Protein AF-A0A938M634-F1 (afdb_monomer_lite)

Structure (mmCIF, N/CA/C/O backbone):
data_AF-A0A938M634-F1
#
_entry.id   AF-A0A938M634-F1
#
loop_
_atom_site.group_PDB
_atom_site.id
_atom_site.type_symbol
_atom_site.label_atom_id
_atom_site.label_alt_id
_atom_site.label_comp_id
_atom_site.label_asym_id
_atom_site.label_entity_id
_atom_site.label_seq_id
_atom_site.pdbx_PDB_ins_code
_atom_site.Cartn_x
_atom_site.Cartn_y
_atom_site.Cartn_z
_atom_site.occupancy
_atom_site.B_iso_or_equiv
_atom_site.auth_seq_id
_atom_site.auth_comp_id
_atom_site.auth_asym_id
_atom_site.auth_atom_id
_atom_site.pdbx_PDB_model_num
ATOM 1 N N . SER A 1 1 ? -22.306 20.973 35.153 1.00 70.75 1 SER A N 1
ATOM 2 C CA . SER A 1 1 ? -21.043 20.228 35.354 1.00 70.75 1 SER A CA 1
ATOM 3 C C . SER A 1 1 ? -20.315 20.107 34.016 1.00 70.75 1 SER A C 1
ATOM 5 O O . SER A 1 1 ? -20.906 20.463 33.001 1.00 70.75 1 SER A O 1
ATOM 7 N N . ALA A 1 2 ? -19.037 19.706 33.994 1.00 70.62 2 ALA A N 1
ATOM 8 C CA . ALA A 1 2 ? -18.247 19.660 32.753 1.00 70.62 2 ALA A CA 1
ATOM 9 C C . ALA A 1 2 ? -18.816 18.657 31.729 1.00 70.62 2 ALA A C 1
ATOM 11 O O . ALA A 1 2 ? -18.879 18.974 30.548 1.00 70.62 2 ALA A O 1
ATOM 12 N N . ASP A 1 3 ? -19.323 17.511 32.192 1.00 74.38 3 ASP A N 1
ATOM 13 C CA . ASP A 1 3 ? -20.044 16.519 31.383 1.00 74.38 3 ASP A CA 1
ATOM 14 C C . ASP A 1 3 ? -21.352 17.076 30.797 1.00 74.38 3 ASP A C 1
ATOM 16 O O . ASP A 1 3 ? -21.633 16.868 29.623 1.00 74.38 3 ASP A O 1
ATOM 20 N N . GLY A 1 4 ? -22.117 17.852 31.573 1.00 77.00 4 GLY A N 1
ATOM 21 C CA . GLY A 1 4 ? -23.347 18.487 31.083 1.00 77.00 4 GLY A CA 1
ATOM 22 C C . GLY A 1 4 ? -23.096 19.546 30.002 1.00 77.00 4 GLY A C 1
ATOM 23 O O . GLY A 1 4 ? -23.838 19.615 29.026 1.00 77.00 4 GLY A O 1
ATOM 24 N N . LEU A 1 5 ? -22.026 20.339 30.146 1.00 79.81 5 LEU A N 1
ATOM 25 C CA . LEU A 1 5 ? -21.617 21.315 29.128 1.00 79.81 5 LEU A CA 1
ATOM 26 C C . LEU A 1 5 ? -21.073 20.621 27.872 1.00 79.81 5 LEU A C 1
ATOM 28 O O . LEU A 1 5 ? -21.345 21.054 26.755 1.00 79.81 5 LEU A O 1
ATOM 32 N N . LEU A 1 6 ? -20.328 19.527 28.044 1.00 82.31 6 LEU A N 1
ATOM 33 C CA . LEU A 1 6 ? -19.852 18.723 26.925 1.00 82.31 6 LEU A CA 1
ATOM 34 C C . LEU A 1 6 ? -21.027 18.119 26.145 1.00 82.31 6 LEU A C 1
ATOM 36 O O . LEU A 1 6 ? -21.084 18.275 24.930 1.00 82.31 6 LEU A O 1
ATOM 40 N N . ALA A 1 7 ? -22.004 17.519 26.831 1.00 80.75 7 ALA A N 1
ATOM 41 C CA . ALA A 1 7 ? -23.205 16.977 26.198 1.00 80.75 7 ALA A CA 1
ATOM 42 C C . ALA A 1 7 ? -23.982 18.051 25.415 1.00 80.75 7 ALA A C 1
ATOM 44 O O . ALA A 1 7 ? -24.380 17.813 24.277 1.00 80.75 7 ALA A O 1
ATOM 45 N N . SER A 1 8 ? -24.137 19.260 25.971 1.00 79.25 8 SER A N 1
ATOM 46 C CA . SER A 1 8 ? -24.826 20.350 25.266 1.00 79.25 8 SER A CA 1
ATOM 47 C C . SER A 1 8 ? -24.079 20.813 24.015 1.00 79.25 8 SER A C 1
ATOM 49 O O . SER A 1 8 ? -24.699 21.119 23.003 1.00 79.25 8 SER A O 1
ATOM 51 N N . VAL A 1 9 ? -22.747 20.852 24.076 1.00 80.50 9 VAL A N 1
ATOM 52 C CA . VAL A 1 9 ? -21.887 21.259 22.957 1.00 80.50 9 VAL A CA 1
ATOM 53 C C . VAL A 1 9 ? -21.821 20.177 21.865 1.00 80.50 9 VAL A C 1
ATOM 55 O O . VAL A 1 9 ? -21.663 20.494 20.688 1.00 80.50 9 VAL A O 1
ATOM 58 N N . LEU A 1 10 ? -21.966 18.900 22.230 1.00 77.75 10 LEU A N 1
ATOM 59 C CA . LEU A 1 10 ? -21.974 17.772 21.293 1.00 77.75 10 LEU A CA 1
ATOM 60 C C . LEU A 1 10 ? -23.259 17.686 20.458 1.00 77.75 10 LEU A C 1
ATOM 62 O O . LEU A 1 10 ? -23.198 17.293 19.289 1.00 77.75 10 LEU A O 1
ATOM 66 N N . LEU A 1 11 ? -24.396 18.088 21.031 1.00 74.75 11 LEU A N 1
ATOM 67 C CA . LEU A 1 11 ? -25.704 18.098 20.365 1.00 74.75 11 LEU A CA 1
ATOM 68 C C . LEU A 1 11 ? -25.887 19.264 19.375 1.00 74.75 11 LEU A C 1
ATOM 70 O O . LEU A 1 11 ? -26.883 19.295 18.655 1.00 74.75 11 LEU A O 1
ATOM 74 N N . ASP A 1 12 ? -24.935 20.200 19.298 1.00 74.38 12 ASP A N 1
ATOM 75 C CA . ASP A 1 12 ? -24.933 21.245 18.271 1.00 74.38 12 ASP A CA 1
ATOM 76 C C . ASP A 1 12 ? -24.699 20.621 16.883 1.00 74.38 12 ASP A C 1
ATOM 78 O O . ASP A 1 12 ? -23.654 20.014 16.617 1.00 74.38 12 ASP A O 1
ATOM 82 N N . ALA A 1 13 ? -25.695 20.739 16.003 1.00 61.34 13 ALA A N 1
ATOM 83 C CA . ALA A 1 13 ? -25.687 20.149 14.667 1.00 61.34 13 ALA A CA 1
ATOM 84 C C . ALA A 1 13 ? -24.784 20.907 13.674 1.00 61.34 13 ALA A C 1
ATOM 86 O O . ALA A 1 13 ? -24.351 20.312 12.691 1.00 61.34 13 ALA A O 1
ATOM 87 N N . ALA A 1 14 ? -24.461 22.182 13.930 1.00 65.56 14 ALA A N 1
ATOM 88 C CA . ALA A 1 14 ? -23.622 23.008 13.055 1.00 65.56 14 ALA A CA 1
ATOM 89 C C . ALA A 1 14 ? -22.561 23.794 13.856 1.00 65.56 14 ALA A C 1
ATOM 91 O O . ALA A 1 14 ? -22.557 25.029 13.865 1.00 65.56 14 ALA A O 1
ATOM 92 N N . PRO A 1 15 ? -21.630 23.094 14.527 1.00 74.00 15 PRO A N 1
ATOM 93 C CA . PRO A 1 15 ? -20.693 23.716 15.447 1.00 74.00 15 PRO A CA 1
ATOM 94 C C . PRO A 1 15 ? -19.664 24.566 14.689 1.00 74.00 15 PRO A C 1
ATOM 96 O O . PRO A 1 15 ? -18.883 24.060 13.873 1.00 74.00 15 PRO A O 1
ATOM 99 N N . GLY A 1 16 ? -19.625 25.863 15.003 1.00 78.44 16 GLY A N 1
ATOM 100 C CA . GLY A 1 16 ? -18.568 26.770 14.547 1.00 78.44 16 GLY A CA 1
ATOM 101 C C . GLY A 1 16 ? -17.194 26.403 15.128 1.00 78.44 16 GLY A C 1
ATOM 102 O O . GLY A 1 16 ? -17.096 25.657 16.103 1.00 78.44 16 GLY A O 1
ATOM 103 N N . SER A 1 17 ? -16.112 26.963 14.574 1.00 77.56 17 SER A N 1
ATOM 104 C CA . SER A 1 17 ? -14.723 26.620 14.950 1.00 77.56 17 SER A CA 1
ATOM 105 C C . SER A 1 17 ? -14.432 26.724 16.454 1.00 77.56 17 SER A C 1
ATOM 107 O O . SER A 1 17 ? -13.736 25.882 17.016 1.00 77.56 17 SER A O 1
ATOM 109 N N . ARG A 1 18 ? -15.021 27.715 17.136 1.00 80.00 18 ARG A N 1
ATOM 110 C CA . ARG A 1 18 ? -14.890 27.893 18.592 1.00 80.00 18 ARG A CA 1
ATOM 111 C C . ARG A 1 18 ? -15.550 26.771 19.390 1.00 80.00 18 ARG A C 1
ATOM 113 O O . ARG A 1 18 ? -15.003 26.365 20.405 1.00 80.00 18 ARG A O 1
ATOM 120 N N . THR A 1 19 ? -16.698 26.275 18.936 1.00 82.06 19 THR A N 1
ATOM 121 C CA . THR A 1 19 ? -17.425 25.171 19.574 1.00 82.06 19 THR A CA 1
ATOM 122 C C . THR A 1 19 ? -16.637 23.868 19.441 1.00 82.06 19 THR A C 1
ATOM 124 O O . THR A 1 19 ? -16.491 23.141 20.421 1.00 82.06 19 THR A O 1
ATOM 127 N N . ARG A 1 20 ? -16.040 23.621 18.265 1.00 83.94 20 ARG A N 1
ATOM 128 C CA . ARG A 1 20 ? -15.178 22.450 18.023 1.00 83.94 20 ARG A CA 1
ATOM 129 C C . ARG A 1 20 ? -13.940 22.440 18.917 1.00 83.94 20 ARG A C 1
ATOM 131 O O . ARG A 1 20 ? -13.613 21.419 19.512 1.00 83.94 20 ARG A O 1
ATOM 138 N N . ALA A 1 21 ? -13.310 23.602 19.097 1.00 86.44 21 ALA A N 1
ATOM 139 C CA . ALA A 1 21 ? -12.130 23.754 19.949 1.00 86.44 21 ALA A CA 1
ATOM 140 C C . ALA A 1 21 ? -12.376 23.420 21.438 1.00 86.44 21 ALA A C 1
ATOM 142 O O . ALA A 1 21 ? -11.417 23.270 22.195 1.00 86.44 21 ALA A O 1
ATOM 143 N N . LEU A 1 22 ? -13.636 23.297 21.879 1.00 89.06 22 LEU A N 1
ATOM 144 C CA . LEU A 1 22 ? -13.987 22.966 23.264 1.00 89.06 22 LEU A CA 1
ATOM 145 C C . LEU A 1 22 ? -14.132 21.461 23.529 1.00 89.06 22 LEU A C 1
ATOM 147 O O . LEU A 1 22 ? -14.065 21.060 24.690 1.00 89.06 22 LEU A O 1
ATOM 151 N N . TRP A 1 23 ? -14.305 20.625 22.502 1.00 91.69 23 TRP A N 1
ATOM 152 C CA . TRP A 1 23 ? -14.578 19.190 22.663 1.00 91.69 23 TRP A CA 1
ATOM 153 C C . TRP A 1 23 ? -13.497 18.459 23.458 1.00 91.69 23 TRP A C 1
ATOM 155 O O . TRP A 1 23 ? -13.783 17.853 24.495 1.00 91.69 23 TRP A O 1
ATOM 165 N N . ARG A 1 24 ? -12.246 18.567 23.006 1.00 93.50 24 ARG A N 1
ATOM 166 C CA . ARG A 1 24 ? -11.097 17.895 23.617 1.00 93.50 24 ARG A CA 1
ATOM 167 C C . ARG A 1 24 ? -10.769 18.431 25.021 1.00 93.50 24 ARG A C 1
ATOM 169 O O . ARG A 1 24 ? -10.690 17.617 25.945 1.00 93.50 24 ARG A O 1
ATOM 176 N N . PRO A 1 25 ? -10.677 19.758 25.265 1.00 92.19 25 PRO A N 1
ATOM 177 C CA . PRO A 1 25 ? -10.428 20.280 26.611 1.00 92.19 25 PRO A CA 1
ATOM 178 C C . PRO A 1 25 ? -11.503 19.895 27.634 1.00 92.19 25 PRO A C 1
ATOM 180 O O . PRO A 1 25 ? -11.175 19.530 28.764 1.00 92.19 25 PRO A O 1
ATOM 183 N N . LEU A 1 26 ? -12.788 19.947 27.260 1.00 91.88 26 LEU A N 1
ATOM 184 C CA . LEU A 1 26 ? -13.879 19.590 28.170 1.00 91.88 26 LEU A CA 1
ATOM 185 C C . LEU A 1 26 ? -13.856 18.099 28.522 1.00 91.88 26 LEU A C 1
ATOM 187 O O . LEU A 1 26 ? -13.990 17.755 29.698 1.00 91.88 26 LEU A O 1
ATOM 191 N N . ALA A 1 27 ? -13.625 17.225 27.541 1.00 92.44 27 ALA A N 1
ATOM 192 C CA . ALA A 1 27 ? -13.490 15.792 27.787 1.00 92.44 27 ALA A CA 1
ATOM 193 C C . ALA A 1 27 ? -12.273 15.465 28.675 1.00 92.44 27 ALA A C 1
ATOM 195 O O . ALA A 1 27 ? -12.385 14.662 29.602 1.00 92.44 27 ALA A O 1
ATOM 196 N N . SER A 1 28 ? -11.147 16.162 28.482 1.00 93.81 28 SER A N 1
ATOM 197 C CA . SER A 1 28 ? -9.951 16.037 29.332 1.00 93.81 28 SER A CA 1
ATOM 198 C C . SER A 1 28 ? -10.199 16.443 30.783 1.00 93.81 28 SER A C 1
ATOM 200 O O . SER A 1 28 ? -9.749 15.772 31.720 1.00 93.81 28 SER A O 1
ATOM 202 N N . ILE A 1 29 ? -10.995 17.492 31.008 1.00 91.69 29 ILE A N 1
ATOM 203 C CA . ILE A 1 29 ? -11.425 17.867 32.360 1.00 91.69 29 ILE A CA 1
ATOM 204 C C . ILE A 1 29 ? -12.261 16.748 32.986 1.00 91.69 29 ILE A C 1
ATOM 206 O O . ILE A 1 29 ? -12.004 16.400 34.139 1.00 91.69 29 ILE A O 1
ATOM 210 N N . VAL A 1 30 ? -13.220 16.171 32.251 1.00 90.56 30 VAL A N 1
ATOM 211 C CA . VAL A 1 30 ? -14.049 15.059 32.750 1.00 90.56 30 VAL A CA 1
ATOM 212 C C . VAL A 1 30 ? -13.177 13.865 33.147 1.00 90.56 30 VAL A C 1
ATOM 214 O O . VAL A 1 30 ? -13.280 13.406 34.285 1.00 90.56 30 VAL A O 1
ATOM 217 N N . GLY A 1 31 ? -12.264 13.425 32.275 1.00 89.44 31 GLY A N 1
ATOM 218 C CA . GLY A 1 31 ? -11.368 12.298 32.560 1.00 89.44 31 GLY A CA 1
ATOM 219 C C . GLY A 1 31 ? -10.495 12.523 33.799 1.00 89.44 31 GLY A C 1
ATOM 220 O O . GLY A 1 31 ? -10.368 11.643 34.647 1.00 89.44 31 GLY A O 1
ATOM 221 N N . SER A 1 32 ? -9.963 13.737 33.975 1.00 89.94 32 SER A N 1
ATOM 222 C CA . SER A 1 32 ? -9.064 14.051 35.099 1.00 89.94 32 SER A CA 1
ATOM 223 C C . SER A 1 32 ? -9.730 14.076 36.477 1.00 89.94 32 SER A C 1
ATOM 225 O O . SER A 1 32 ? -9.041 13.983 37.491 1.00 89.94 32 SER A O 1
ATOM 227 N N . ARG A 1 33 ? -11.063 14.190 36.535 1.00 86.44 33 ARG A N 1
ATOM 228 C CA . ARG A 1 33 ? -11.822 14.266 37.794 1.00 86.44 33 ARG A CA 1
ATOM 229 C C . ARG A 1 33 ? -12.068 12.912 38.456 1.00 86.44 33 ARG A C 1
ATOM 231 O O . ARG A 1 33 ? -12.466 12.905 39.616 1.00 86.44 33 ARG A O 1
ATOM 238 N N . ARG A 1 34 ? -11.832 11.801 37.746 1.00 78.12 34 ARG A N 1
ATOM 239 C CA . ARG A 1 34 ? -12.044 10.423 38.236 1.00 78.12 34 ARG A CA 1
ATOM 240 C C . ARG A 1 34 ? -13.478 10.128 38.720 1.00 78.12 34 ARG A C 1
ATOM 242 O O . ARG A 1 34 ? -13.678 9.278 39.579 1.00 78.12 34 ARG A O 1
ATOM 249 N N . ASP A 1 35 ? -14.480 10.834 38.194 1.00 87.50 35 ASP A N 1
ATOM 250 C CA . ASP A 1 35 ? -15.892 10.560 38.491 1.00 87.50 35 ASP A CA 1
ATOM 251 C C . ASP A 1 35 ? -16.432 9.546 37.475 1.00 87.50 35 ASP A C 1
ATOM 253 O O . ASP A 1 35 ? -16.683 9.882 36.315 1.00 87.50 35 ASP A O 1
ATOM 257 N N . GLU A 1 36 ? -16.602 8.300 37.919 1.00 84.00 36 GLU A N 1
ATOM 258 C CA . GLU A 1 36 ? -17.070 7.186 37.086 1.00 84.00 36 GLU A CA 1
ATOM 259 C C . GLU A 1 36 ? -18.420 7.466 36.408 1.00 84.00 36 GLU A C 1
ATOM 261 O O . GLU A 1 36 ? -18.628 7.106 35.249 1.00 84.00 36 GLU A O 1
ATOM 266 N N . GLY A 1 37 ? -19.331 8.161 37.094 1.00 85.75 37 GLY A N 1
ATOM 267 C CA . GLY A 1 37 ? -20.642 8.502 36.550 1.00 85.75 37 GLY A CA 1
ATOM 268 C C . GLY A 1 37 ? -20.557 9.548 35.438 1.00 85.75 37 GLY A C 1
ATOM 269 O O . GLY A 1 37 ? -21.266 9.437 34.438 1.00 85.75 37 GLY A O 1
ATOM 270 N N . GLN A 1 38 ? -19.692 10.557 35.588 1.00 88.69 38 GLN A N 1
ATOM 271 C CA . GLN A 1 38 ? -19.445 11.564 34.547 1.00 88.69 38 GLN A CA 1
ATOM 272 C C . GLN A 1 38 ? -18.768 10.943 33.325 1.00 88.69 38 GLN A C 1
ATOM 274 O O . GLN A 1 38 ? -19.215 11.178 32.203 1.00 88.69 38 GLN A O 1
ATOM 279 N N . VAL A 1 39 ? -17.738 10.117 33.535 1.00 89.38 39 VAL A N 1
ATOM 280 C CA . VAL A 1 39 ? -17.043 9.404 32.452 1.00 89.38 39 VAL A CA 1
ATOM 281 C C . VAL A 1 39 ? -18.015 8.488 31.703 1.00 89.38 39 VAL A C 1
ATOM 283 O O . VAL A 1 39 ? -18.098 8.562 30.478 1.00 89.38 39 VAL A O 1
ATOM 286 N N . GLY A 1 40 ? -18.817 7.697 32.424 1.00 89.31 40 GLY A N 1
ATOM 287 C CA . GLY A 1 40 ? -19.805 6.803 31.821 1.00 89.31 40 GLY A CA 1
ATOM 288 C C . GLY A 1 40 ? -20.875 7.534 31.008 1.00 89.31 40 GLY A C 1
ATOM 289 O O . GLY A 1 40 ? -21.192 7.109 29.900 1.00 89.31 40 GLY A O 1
ATOM 290 N N . ARG A 1 41 ? -21.391 8.673 31.494 1.00 90.38 41 ARG A N 1
ATOM 291 C CA . ARG A 1 41 ? -22.351 9.496 30.731 1.00 90.38 41 ARG A CA 1
ATOM 292 C C . ARG A 1 41 ? -21.745 10.084 29.462 1.00 90.38 41 ARG A C 1
ATOM 294 O O . ARG A 1 41 ? -22.426 10.126 28.440 1.00 90.38 41 ARG A O 1
ATOM 301 N N . VAL A 1 42 ? -20.490 10.535 29.510 1.00 91.19 42 VAL A N 1
ATOM 302 C CA . VAL A 1 42 ? -19.797 11.045 28.318 1.00 91.19 42 VAL A CA 1
ATOM 303 C C . VAL A 1 42 ? -19.618 9.929 27.294 1.00 91.19 42 VAL A C 1
ATOM 305 O O . VAL A 1 42 ? -19.991 10.118 26.142 1.00 91.19 42 VAL A O 1
ATOM 308 N N . LEU A 1 43 ? -19.136 8.754 27.708 1.00 92.19 43 LEU A N 1
ATOM 309 C CA . LEU A 1 43 ? -18.985 7.599 26.817 1.00 92.19 43 LEU A CA 1
ATOM 310 C C . LEU A 1 43 ? -20.314 7.182 26.182 1.00 92.19 43 LEU A C 1
ATOM 312 O O . LEU A 1 43 ? -20.365 6.957 24.975 1.00 92.19 43 LEU A O 1
ATOM 316 N N . GLN A 1 44 ? -21.392 7.131 26.967 1.00 91.69 44 GLN A N 1
ATOM 317 C CA . GLN A 1 44 ? -22.729 6.852 26.453 1.00 91.69 44 GLN A CA 1
ATOM 318 C C . GLN A 1 44 ? -23.173 7.903 25.430 1.00 91.69 44 GLN A C 1
ATOM 320 O O . GLN A 1 44 ? -23.564 7.547 24.323 1.00 91.69 44 GLN A O 1
ATOM 325 N N . THR A 1 45 ? -23.041 9.189 25.770 1.00 92.12 45 THR A N 1
ATOM 326 C CA . THR A 1 45 ? -23.423 10.302 24.885 1.00 92.12 45 THR A CA 1
ATOM 327 C C . THR A 1 45 ? -22.681 10.222 23.555 1.00 92.12 45 THR A C 1
ATOM 329 O O . THR A 1 45 ? -23.291 10.389 22.507 1.00 92.12 45 THR A O 1
ATOM 332 N N . LEU A 1 46 ? -21.374 9.943 23.589 1.00 92.38 46 LEU A N 1
ATOM 333 C CA . LEU A 1 46 ? -20.555 9.794 22.388 1.00 92.38 46 LEU A CA 1
ATOM 334 C C . LEU A 1 46 ? -20.969 8.577 21.555 1.00 92.38 46 LEU A C 1
ATOM 336 O O . LEU A 1 46 ? -21.012 8.674 20.330 1.00 92.38 46 LEU A O 1
ATOM 340 N N . GLY A 1 47 ? -21.266 7.447 22.200 1.00 91.12 47 GLY A N 1
ATOM 341 C CA . GLY A 1 47 ? -21.709 6.229 21.522 1.00 91.12 47 GLY A CA 1
ATOM 342 C C . GLY A 1 47 ? -23.084 6.368 20.863 1.00 91.12 47 GLY A C 1
ATOM 343 O O . GLY A 1 47 ? -23.307 5.807 19.797 1.00 91.12 47 GLY A O 1
ATOM 344 N N . GLU A 1 48 ? -23.983 7.144 21.468 1.00 91.31 48 GLU A N 1
ATOM 345 C CA . GLU A 1 48 ? -25.354 7.378 20.996 1.00 91.31 48 GLU A CA 1
ATOM 346 C C . GLU A 1 48 ? -25.479 8.586 20.048 1.00 91.31 48 GLU A C 1
ATOM 348 O O . GLU A 1 48 ? -26.591 8.940 19.647 1.00 91.31 48 GLU A O 1
ATOM 353 N N . LEU A 1 49 ? -24.362 9.228 19.674 1.00 89.50 49 LEU A N 1
ATOM 354 C CA . LEU A 1 49 ? -24.389 10.334 18.718 1.00 89.50 49 LEU A CA 1
ATOM 355 C C . LEU A 1 49 ? -25.056 9.890 17.402 1.00 89.50 49 LEU A C 1
ATOM 357 O O . LEU A 1 49 ? -24.693 8.844 16.857 1.00 89.50 49 LEU A O 1
ATOM 361 N N . PRO A 1 50 ? -26.002 10.683 16.859 1.00 82.94 50 PRO A N 1
ATOM 362 C CA . PRO A 1 50 ? -26.639 10.356 15.594 1.00 82.94 50 PRO A CA 1
ATOM 363 C C . PRO A 1 50 ? -25.598 10.239 14.474 1.00 82.94 50 PRO A C 1
ATOM 365 O O . PRO A 1 50 ? -24.690 11.076 14.405 1.00 82.94 50 PRO A O 1
ATOM 368 N N . PRO A 1 51 ? -25.730 9.257 13.567 1.00 76.69 51 PRO A N 1
ATOM 369 C CA . PRO A 1 51 ? -24.883 9.197 12.386 1.00 76.69 51 PRO A CA 1
ATOM 370 C C . PRO A 1 51 ? -25.119 10.444 11.520 1.00 76.69 51 PRO A C 1
ATOM 372 O O . PRO A 1 51 ? -26.261 10.807 11.237 1.00 76.69 51 PRO A O 1
ATOM 375 N N . GLY A 1 52 ? -24.041 11.113 11.113 1.00 76.88 52 GLY A N 1
ATOM 376 C CA . GLY A 1 52 ? -24.091 12.333 10.308 1.00 76.88 52 GLY A CA 1
ATOM 377 C C . GLY A 1 52 ? -22.721 12.995 10.155 1.00 76.88 52 GLY A C 1
ATOM 378 O O . GLY A 1 52 ? -21.742 12.574 10.782 1.00 76.88 52 GLY A O 1
ATOM 379 N N . ASP A 1 53 ? -22.658 14.040 9.327 1.00 67.00 53 ASP A N 1
ATOM 380 C CA . ASP A 1 53 ? -21.423 14.782 9.057 1.00 67.00 53 ASP A CA 1
ATOM 381 C C . ASP A 1 53 ? -20.796 15.310 10.359 1.00 67.00 53 ASP A C 1
ATOM 383 O O . ASP A 1 53 ? -21.422 16.021 11.148 1.00 67.00 53 ASP A O 1
ATOM 387 N N . GLY A 1 54 ? -19.539 14.930 10.604 1.00 81.19 54 GLY A N 1
ATOM 388 C CA . GLY A 1 54 ? -18.771 15.343 11.783 1.00 81.19 54 GLY A CA 1
ATOM 389 C C . GLY A 1 54 ? -19.010 14.525 13.061 1.00 81.19 54 GLY A C 1
ATOM 390 O O . GLY A 1 54 ? -18.369 14.812 14.071 1.00 81.19 54 GLY A O 1
ATOM 391 N N . ALA A 1 55 ? -19.866 13.493 13.059 1.00 86.50 55 ALA A N 1
ATOM 392 C CA . ALA A 1 55 ? -20.052 12.630 14.236 1.00 86.50 55 ALA A CA 1
ATOM 393 C C . ALA A 1 55 ? -18.746 11.921 14.646 1.00 86.50 55 ALA A C 1
ATOM 395 O O . ALA A 1 55 ? -18.363 11.958 15.815 1.00 86.50 55 ALA A O 1
ATOM 396 N N . ALA A 1 56 ? -18.016 11.363 13.675 1.00 88.06 56 ALA A N 1
ATOM 397 C CA . ALA A 1 56 ? -16.726 10.716 13.920 1.00 88.06 56 ALA A CA 1
ATOM 398 C C . ALA A 1 56 ? -15.654 11.703 14.421 1.00 88.06 56 ALA A C 1
ATOM 400 O O . ALA A 1 56 ? -14.876 11.363 15.308 1.00 88.06 56 ALA A O 1
ATOM 401 N N . GLU A 1 57 ? -15.647 12.943 13.912 1.00 90.00 57 GLU A N 1
ATOM 402 C CA . GLU A 1 57 ? -14.750 14.017 14.377 1.00 90.00 57 GLU A CA 1
ATOM 403 C C . GLU A 1 57 ? -15.018 14.343 15.855 1.00 90.00 57 GLU A C 1
ATOM 405 O O . GLU A 1 57 ? -14.095 14.346 16.668 1.00 90.00 57 GLU A O 1
ATOM 410 N N . LYS A 1 58 ? -16.295 14.525 16.226 1.00 91.31 58 LYS A N 1
ATOM 411 C CA . LYS A 1 58 ? -16.721 14.748 17.619 1.00 91.31 58 LYS A CA 1
ATOM 412 C C . LYS A 1 58 ? -16.286 13.605 18.534 1.00 91.31 58 LYS A C 1
ATOM 414 O O . LYS A 1 58 ? -15.722 13.846 19.599 1.00 91.31 58 LYS A O 1
ATOM 419 N N . GLN A 1 59 ? -16.552 12.365 18.121 1.00 94.25 59 GLN A N 1
ATOM 420 C CA . GLN A 1 59 ? -16.189 11.169 18.879 1.00 94.25 59 GLN A CA 1
ATOM 421 C C . GLN A 1 59 ? -14.676 11.074 19.085 1.00 94.25 59 GLN A C 1
ATOM 423 O O . GLN A 1 59 ? -14.236 10.902 20.221 1.00 94.25 59 GLN A O 1
ATOM 428 N N . ALA A 1 60 ? -13.890 11.235 18.019 1.00 91.94 60 ALA A N 1
ATOM 429 C CA . ALA A 1 60 ? -12.435 11.144 18.064 1.00 91.94 60 ALA A CA 1
ATOM 430 C C . ALA A 1 60 ? -11.815 12.213 18.980 1.00 91.94 60 ALA A C 1
ATOM 432 O O . ALA A 1 60 ? -11.055 11.876 19.888 1.00 91.94 60 ALA A O 1
ATOM 433 N N . GLU A 1 61 ? -12.186 13.488 18.813 1.00 93.12 61 GLU A N 1
ATOM 434 C CA . GLU A 1 61 ? -11.636 14.588 19.620 1.00 93.12 61 GLU A CA 1
ATOM 435 C C . GLU A 1 61 ? -12.018 14.473 21.101 1.00 93.12 61 GLU A C 1
ATOM 437 O O . GLU A 1 61 ? -11.190 14.702 21.991 1.00 93.12 61 GLU A O 1
ATOM 442 N N . CYS A 1 62 ? -13.260 14.080 21.398 1.00 94.12 62 CYS A N 1
ATOM 443 C CA . CYS A 1 62 ? -13.684 13.869 22.777 1.00 94.12 62 CYS A CA 1
ATOM 444 C C . CYS A 1 62 ? -13.017 12.652 23.415 1.00 94.12 62 CYS A C 1
ATOM 446 O O . CYS A 1 62 ? -12.622 12.736 24.575 1.00 94.12 62 CYS A O 1
ATOM 448 N N . LEU A 1 63 ? -12.861 11.539 22.697 1.00 94.25 63 LEU A N 1
ATOM 449 C CA . LEU A 1 63 ? -12.163 10.370 23.231 1.00 94.25 63 LEU A CA 1
ATOM 450 C C . LEU A 1 63 ? -10.678 10.655 23.466 1.00 94.25 63 LEU A C 1
ATOM 452 O O . LEU A 1 63 ? -10.153 10.274 24.510 1.00 94.25 63 LEU A O 1
ATOM 456 N N . ALA A 1 64 ? -10.017 11.373 22.554 1.00 92.31 64 ALA A N 1
ATOM 457 C CA . ALA A 1 64 ? -8.635 11.811 22.740 1.00 92.31 64 ALA A CA 1
ATOM 458 C C . ALA A 1 64 ? -8.488 12.678 23.999 1.00 92.31 64 ALA A C 1
ATOM 460 O O . ALA A 1 64 ? -7.625 12.419 24.837 1.00 92.31 64 ALA A O 1
ATOM 461 N N . GLY A 1 65 ? -9.383 13.655 24.182 1.00 92.31 65 GLY A N 1
ATOM 462 C CA . GLY A 1 65 ? -9.411 14.472 25.393 1.00 92.31 65 GLY A CA 1
ATOM 463 C C . GLY A 1 65 ? -9.660 13.637 26.646 1.00 92.31 65 GLY A C 1
ATOM 464 O O . GLY A 1 65 ? -8.933 13.769 27.626 1.00 92.31 65 GLY A O 1
ATOM 465 N N . LEU A 1 66 ? -10.652 12.744 26.617 1.00 93.38 66 LEU A N 1
ATOM 466 C CA . LEU A 1 66 ? -10.985 11.874 27.744 1.00 93.38 66 LEU A CA 1
ATOM 467 C C . LEU A 1 66 ? -9.788 11.008 28.163 1.00 93.38 66 LEU A C 1
ATOM 469 O O . LEU A 1 66 ? -9.496 10.938 29.355 1.00 93.38 66 LEU A O 1
ATOM 473 N N . LEU A 1 67 ? -9.072 10.417 27.202 1.00 91.62 67 LEU A N 1
ATOM 474 C CA . LEU A 1 67 ? -7.847 9.647 27.435 1.00 91.62 67 LEU A CA 1
ATOM 475 C C . LEU A 1 67 ? -6.764 10.471 28.130 1.00 91.62 67 LEU A C 1
ATOM 477 O O . LEU A 1 67 ? -6.281 10.056 29.180 1.00 91.62 67 LEU A O 1
ATOM 481 N N . GLU A 1 68 ? -6.431 11.655 27.607 1.00 92.00 68 GLU A N 1
ATOM 482 C CA . GLU A 1 68 ? -5.455 12.559 28.240 1.00 92.00 68 GLU A CA 1
ATOM 483 C C . GLU A 1 68 ? -5.849 12.885 29.685 1.00 92.00 68 GLU A C 1
ATOM 485 O O . GLU A 1 68 ? -5.017 12.922 30.598 1.00 92.00 68 GLU A O 1
ATOM 490 N N . GLY A 1 69 ? -7.146 13.121 29.894 1.00 91.12 69 GLY A N 1
ATOM 491 C CA . GLY A 1 69 ? -7.731 13.364 31.200 1.00 91.12 69 GLY A CA 1
ATOM 492 C C . GLY A 1 69 ? -7.532 12.186 32.148 1.00 91.12 69 GLY A C 1
ATOM 493 O O . GLY A 1 69 ? -7.079 12.392 33.270 1.00 91.12 69 GLY A O 1
ATOM 494 N N . LEU A 1 70 ? -7.852 10.970 31.704 1.00 91.00 70 LEU A N 1
ATOM 495 C CA . LEU A 1 70 ? -7.736 9.735 32.483 1.00 91.00 70 LEU A CA 1
ATOM 496 C C . LEU A 1 70 ? -6.277 9.382 32.805 1.00 91.00 70 LEU A C 1
ATOM 498 O O . LEU A 1 70 ? -5.976 9.006 33.937 1.00 91.00 70 LEU A O 1
ATOM 502 N N . GLU A 1 71 ? -5.363 9.544 31.849 1.00 89.25 71 GLU A N 1
ATOM 503 C CA . GLU A 1 71 ? -3.932 9.268 32.026 1.00 89.25 71 GLU A CA 1
ATOM 504 C C . GLU A 1 71 ? -3.299 10.230 33.034 1.00 89.25 71 GLU A C 1
ATOM 506 O O . GLU A 1 71 ? -2.700 9.797 34.018 1.00 89.25 71 GLU A O 1
ATOM 511 N N . ARG A 1 72 ? -3.510 11.542 32.858 1.00 88.19 72 ARG A N 1
ATOM 512 C CA . ARG A 1 72 ? -3.056 12.565 33.816 1.00 88.19 72 ARG A CA 1
ATOM 513 C C . ARG A 1 72 ? -3.746 12.417 35.167 1.00 88.19 72 ARG A C 1
ATOM 515 O O . ARG A 1 72 ? -3.157 12.667 36.217 1.00 88.19 72 ARG A O 1
ATOM 522 N N . GLY A 1 73 ? -5.024 12.063 35.109 1.00 81.56 73 GLY A N 1
ATOM 523 C CA . GLY A 1 73 ? -5.877 11.850 36.252 1.00 81.56 73 GLY A CA 1
ATOM 524 C C . GLY A 1 73 ? -5.396 10.685 37.086 1.00 81.56 73 GLY A C 1
ATOM 525 O O . GLY A 1 73 ? -5.487 10.812 38.288 1.00 81.56 73 GLY A O 1
ATOM 526 N N . GLY A 1 74 ? -4.848 9.611 36.516 1.00 78.00 74 GLY A N 1
ATOM 527 C CA . GLY A 1 74 ? -4.582 8.349 37.208 1.00 78.00 74 GLY A CA 1
ATOM 528 C C . GLY A 1 74 ? -5.845 7.490 37.245 1.00 78.00 74 GLY A C 1
ATOM 529 O O . GLY A 1 74 ? -6.530 7.443 38.268 1.00 78.00 74 GLY A O 1
ATOM 530 N N . ALA A 1 75 ? -6.164 6.876 36.101 1.00 75.38 75 ALA A N 1
ATOM 531 C CA . ALA A 1 75 ? -7.380 6.101 35.877 1.00 75.38 75 ALA A CA 1
ATOM 532 C C . ALA A 1 75 ? -7.590 4.995 36.927 1.00 75.38 75 ALA A C 1
ATOM 534 O O . ALA A 1 75 ? -6.652 4.303 37.332 1.00 75.38 75 ALA A O 1
ATOM 535 N N . SER A 1 76 ? -8.843 4.824 37.346 1.00 74.44 76 SER A N 1
ATOM 536 C CA . SER A 1 76 ? -9.301 3.714 38.180 1.00 74.44 76 SER A CA 1
ATOM 537 C C . SER A 1 76 ? -10.259 2.830 37.392 1.00 74.44 76 SER A C 1
ATOM 539 O O . SER A 1 76 ? -10.867 3.278 36.419 1.00 74.44 76 SER A O 1
ATOM 541 N N . ALA A 1 77 ? -10.398 1.578 37.833 1.00 77.56 77 ALA A N 1
ATOM 542 C CA . ALA A 1 77 ? -11.423 0.690 37.303 1.00 77.56 77 ALA A CA 1
ATOM 543 C C . ALA A 1 77 ? -12.802 1.356 37.420 1.00 77.56 77 ALA A C 1
ATOM 545 O O . ALA A 1 77 ? -13.068 1.986 38.443 1.00 77.56 77 ALA A O 1
ATOM 546 N N . THR A 1 78 ? -13.664 1.201 36.416 1.00 78.88 78 THR A N 1
ATOM 547 C CA . THR A 1 78 ? -15.075 1.588 36.521 1.00 78.88 78 THR A CA 1
ATOM 548 C C . THR A 1 78 ? -15.992 0.403 36.283 1.00 78.88 78 THR A C 1
ATOM 550 O O . THR A 1 78 ? -15.703 -0.479 35.480 1.00 78.88 78 THR A O 1
ATOM 553 N N . SER A 1 79 ? -17.126 0.415 36.977 1.00 75.62 79 SER A N 1
ATOM 554 C CA . SER A 1 79 ? -18.217 -0.552 36.798 1.00 75.62 79 SER A CA 1
ATOM 555 C C . SER A 1 79 ? -19.503 0.108 36.291 1.00 75.62 79 SER A C 1
ATOM 557 O O . SER A 1 79 ? -20.574 -0.494 36.325 1.00 75.62 79 SER A O 1
ATOM 559 N N . ALA A 1 80 ? -19.427 1.363 35.831 1.00 81.25 80 ALA A N 1
ATOM 560 C CA . ALA A 1 80 ? -20.593 2.108 35.375 1.00 81.25 80 ALA A CA 1
ATOM 561 C C . ALA A 1 80 ? -21.224 1.446 34.126 1.00 81.25 80 ALA A C 1
ATOM 563 O O . ALA A 1 80 ? -20.582 1.415 33.071 1.00 81.25 80 ALA A O 1
ATOM 564 N N . PRO A 1 81 ? -22.502 1.009 34.169 1.00 81.44 81 PRO A N 1
ATOM 565 C CA . PRO A 1 81 ? -23.156 0.378 33.015 1.00 81.44 81 PRO A CA 1
ATOM 566 C C . PRO A 1 81 ? -23.221 1.289 31.781 1.00 81.44 81 PRO A C 1
ATOM 568 O O . PRO A 1 81 ? -23.149 0.827 30.643 1.00 81.44 81 PRO A O 1
ATOM 571 N N . THR A 1 82 ? -23.308 2.604 32.003 1.00 87.06 82 THR A N 1
ATOM 572 C CA . THR A 1 82 ? -23.300 3.621 30.943 1.00 87.06 82 THR A CA 1
ATOM 573 C C . THR A 1 82 ? -21.968 3.667 30.192 1.00 87.06 82 THR A C 1
ATOM 575 O O . THR A 1 82 ? -21.964 3.848 28.976 1.00 87.06 82 THR A O 1
ATOM 578 N N . ALA A 1 83 ? -20.843 3.420 30.876 1.00 87.19 83 ALA A N 1
ATOM 579 C CA . ALA A 1 83 ? -19.531 3.338 30.241 1.00 87.19 83 ALA A CA 1
ATOM 580 C C . ALA A 1 83 ? -19.444 2.129 29.299 1.00 87.19 83 ALA A C 1
ATOM 582 O O . ALA A 1 83 ? -19.038 2.281 28.147 1.00 87.19 83 ALA A O 1
ATOM 583 N N . ALA A 1 84 ? -19.886 0.950 29.755 1.00 85.00 84 ALA A N 1
ATOM 584 C CA . ALA A 1 84 ? -19.902 -0.265 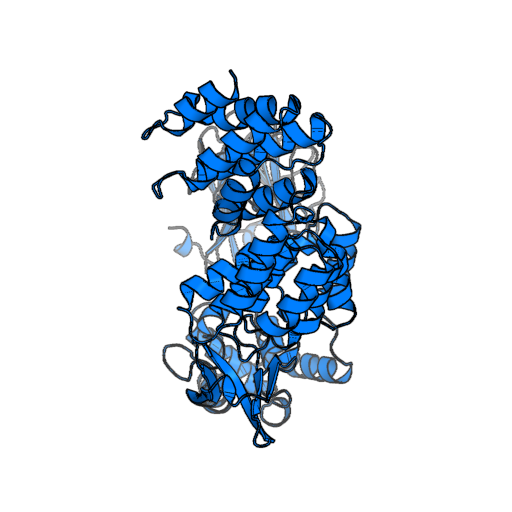28.940 1.00 85.00 84 ALA A CA 1
ATOM 585 C C . ALA A 1 84 ? -20.821 -0.125 27.712 1.00 85.00 84 ALA A C 1
ATOM 587 O O . ALA A 1 84 ? -20.421 -0.463 26.596 1.00 85.00 84 ALA A O 1
ATOM 588 N N . ALA A 1 85 ? -22.025 0.434 27.889 1.00 85.81 85 ALA A N 1
ATOM 589 C CA . ALA A 1 85 ? -22.971 0.660 26.796 1.00 85.81 85 ALA A CA 1
ATOM 590 C C . ALA A 1 85 ? -22.426 1.624 25.728 1.00 85.81 85 ALA A C 1
ATOM 592 O O . ALA A 1 85 ? -22.525 1.334 24.534 1.00 85.81 85 ALA A O 1
ATOM 593 N N . GLY A 1 86 ? -21.819 2.738 26.153 1.00 89.62 86 GLY A N 1
ATOM 594 C CA . GLY A 1 86 ? -21.198 3.708 25.252 1.00 89.62 86 GLY A CA 1
ATOM 595 C C . GLY A 1 86 ? -20.006 3.131 24.495 1.00 89.62 86 GLY A C 1
ATOM 596 O O . GLY A 1 86 ? -19.935 3.236 23.271 1.00 89.62 86 GLY A O 1
ATOM 597 N N . LEU A 1 87 ? -19.100 2.449 25.202 1.00 88.75 87 LEU A N 1
ATOM 598 C CA . LEU A 1 87 ? -17.929 1.822 24.586 1.00 88.75 87 LEU A CA 1
ATOM 599 C C . LEU A 1 87 ? -18.310 0.750 23.572 1.00 88.75 87 LEU A C 1
ATOM 601 O O . LEU A 1 87 ? -17.696 0.705 22.513 1.00 88.75 87 LEU A O 1
ATOM 605 N N . ARG A 1 88 ? -19.356 -0.046 23.825 1.00 88.06 88 ARG A N 1
ATOM 606 C CA . ARG A 1 88 ? -19.863 -1.013 22.840 1.00 88.06 88 ARG A CA 1
ATOM 607 C C . ARG A 1 88 ? -20.180 -0.347 21.498 1.00 88.06 88 ARG A C 1
ATOM 609 O O . ARG A 1 88 ? -19.876 -0.904 20.456 1.00 88.06 88 ARG A O 1
ATOM 616 N N . LEU A 1 89 ? -20.778 0.841 21.488 1.00 89.25 89 LEU A N 1
ATOM 617 C CA . LEU A 1 89 ? -21.088 1.537 20.234 1.00 89.25 89 LEU A CA 1
ATOM 618 C C . LEU A 1 89 ? -19.828 2.120 19.579 1.00 89.25 89 LEU A C 1
ATOM 620 O O . LEU A 1 89 ? -19.648 1.996 18.370 1.00 89.25 89 LEU A O 1
ATOM 624 N N . LEU A 1 90 ? -18.931 2.698 20.378 1.00 91.06 90 LEU A N 1
ATOM 625 C CA . LEU A 1 90 ? -17.701 3.330 19.892 1.00 91.06 90 LEU A CA 1
ATOM 626 C C . LEU A 1 90 ? -16.691 2.316 19.329 1.00 91.06 90 LEU A C 1
ATOM 628 O O . LEU A 1 90 ? -16.059 2.575 18.308 1.00 91.06 90 LEU A O 1
ATOM 632 N N . LEU A 1 91 ? -16.571 1.142 19.952 1.00 87.31 91 LEU A N 1
ATOM 633 C CA . LEU A 1 91 ? -15.700 0.047 19.508 1.00 87.31 91 LEU A CA 1
ATOM 634 C C . LEU A 1 91 ? -16.185 -0.600 18.203 1.00 87.31 91 LEU A C 1
ATOM 636 O O . LEU A 1 91 ? -15.379 -1.082 17.413 1.00 87.31 91 LEU A O 1
ATOM 640 N N . ALA A 1 92 ? -17.496 -0.579 17.953 1.00 86.00 92 ALA A N 1
ATOM 641 C CA . ALA A 1 92 ? -18.096 -1.059 16.709 1.00 86.00 92 ALA A CA 1
ATOM 642 C C . ALA A 1 92 ? -17.885 -0.101 15.520 1.00 86.00 92 ALA A C 1
ATOM 644 O O . ALA A 1 92 ? -18.245 -0.454 14.394 1.00 86.00 92 ALA A O 1
ATOM 645 N N . SER A 1 93 ? -17.335 1.098 15.751 1.00 86.06 93 SER A N 1
ATOM 646 C CA . SER A 1 93 ? -17.109 2.095 14.704 1.00 86.06 93 SER A CA 1
ATOM 647 C C . SER A 1 93 ? -16.153 1.583 13.623 1.00 86.06 93 SER A C 1
ATOM 649 O O . SER A 1 93 ? -15.131 0.949 13.908 1.00 86.06 93 SER A O 1
ATOM 651 N N . SER A 1 94 ? -16.464 1.902 12.366 1.00 82.81 94 SER A N 1
ATOM 652 C CA . SER A 1 94 ? -15.569 1.678 11.228 1.00 82.81 94 SER A CA 1
ATOM 653 C C . SER A 1 94 ? -14.423 2.695 11.166 1.00 82.81 94 SER A C 1
ATOM 655 O O . SER A 1 94 ? -13.418 2.423 10.518 1.00 82.81 94 SER A O 1
ATOM 657 N N . ASP A 1 95 ? -14.539 3.847 11.839 1.00 86.00 95 ASP A N 1
ATOM 658 C CA . ASP A 1 95 ? -13.495 4.877 11.868 1.00 86.00 95 ASP A CA 1
ATOM 659 C C . ASP A 1 95 ? -12.447 4.561 12.947 1.00 86.00 95 ASP A C 1
ATOM 661 O O . ASP A 1 95 ? -12.738 4.570 14.150 1.00 86.00 95 ASP A O 1
ATOM 665 N N . ALA A 1 96 ? -11.207 4.307 12.520 1.00 82.44 96 ALA A N 1
ATOM 666 C CA . ALA A 1 96 ? -10.093 3.991 13.414 1.00 82.44 96 ALA A CA 1
ATOM 667 C C . ALA A 1 96 ? -9.818 5.107 14.439 1.00 82.44 96 ALA A C 1
ATOM 669 O O . ALA A 1 96 ? -9.492 4.811 15.590 1.00 82.44 96 ALA A O 1
ATOM 670 N N . ARG A 1 97 ? -10.054 6.379 14.075 1.00 87.38 97 ARG A N 1
ATOM 671 C CA . ARG A 1 97 ? -9.871 7.540 14.967 1.00 87.38 97 ARG A CA 1
ATOM 672 C C . ARG A 1 97 ? -10.840 7.531 16.149 1.00 87.38 97 ARG A C 1
ATOM 674 O O . ARG A 1 97 ? -10.598 8.215 17.137 1.00 87.38 97 ARG A O 1
ATOM 681 N N . VAL A 1 98 ? -11.930 6.769 16.057 1.00 90.50 98 VAL A N 1
ATOM 682 C CA . VAL A 1 98 ? -12.890 6.553 17.148 1.00 90.50 98 VAL A CA 1
ATOM 683 C C . VAL A 1 98 ? -12.585 5.248 17.877 1.00 90.50 98 VAL A C 1
ATOM 685 O O . VAL A 1 98 ? -12.495 5.225 19.106 1.00 90.50 98 VAL A O 1
ATOM 688 N N . ARG A 1 99 ? -12.398 4.161 17.123 1.00 88.62 99 ARG A N 1
ATOM 689 C CA . ARG A 1 99 ? -12.235 2.813 17.676 1.00 88.62 99 ARG A CA 1
ATOM 690 C C . ARG A 1 99 ? -10.968 2.668 18.522 1.00 88.62 99 ARG A C 1
ATOM 692 O O . ARG A 1 99 ? -11.041 2.106 19.613 1.00 88.62 99 ARG A O 1
ATOM 699 N N . GLU A 1 100 ? -9.826 3.189 18.072 1.00 84.75 100 GLU A N 1
ATOM 700 C CA . GLU A 1 100 ? -8.559 3.055 18.808 1.00 84.75 100 GLU A CA 1
ATOM 701 C C . GLU A 1 100 ? -8.578 3.802 20.152 1.00 84.75 100 GLU A C 1
ATOM 703 O O . GLU A 1 100 ? -8.244 3.193 21.178 1.00 84.75 100 GLU A O 1
ATOM 708 N N . PRO A 1 101 ? -9.017 5.079 20.226 1.00 89.06 101 PRO A N 1
ATOM 709 C CA . PRO A 1 101 ? -9.190 5.732 21.514 1.00 89.06 101 PRO A CA 1
ATOM 710 C C . PRO A 1 101 ? -10.216 5.044 22.418 1.00 89.06 101 PRO A C 1
ATOM 712 O O . PRO A 1 101 ? -10.020 5.005 23.633 1.00 89.06 101 PRO A O 1
ATOM 715 N N . ALA A 1 102 ? -11.286 4.470 21.858 1.00 90.44 102 ALA A N 1
ATOM 716 C CA . ALA A 1 102 ? -12.285 3.739 22.633 1.00 90.44 102 ALA A CA 1
ATOM 717 C C . ALA A 1 102 ? -11.697 2.469 23.272 1.00 90.44 102 ALA A C 1
ATOM 719 O O . ALA A 1 102 ? -11.881 2.258 24.470 1.00 90.44 102 ALA A O 1
ATOM 720 N N . ALA A 1 103 ? -10.922 1.676 22.524 1.00 86.94 103 ALA A N 1
ATOM 721 C CA . ALA A 1 103 ? -10.241 0.483 23.041 1.00 86.94 103 ALA A CA 1
ATOM 722 C C . ALA A 1 103 ? -9.245 0.828 24.158 1.00 86.94 103 ALA A C 1
ATOM 724 O O . ALA A 1 103 ? -9.268 0.230 25.236 1.00 86.94 103 ALA A O 1
ATOM 725 N N . ARG A 1 104 ? -8.434 1.878 23.964 1.00 86.69 104 ARG A N 1
ATOM 726 C CA . ARG A 1 104 ? -7.543 2.391 25.019 1.00 86.69 104 ARG A CA 1
ATOM 727 C C . ARG A 1 104 ? -8.315 2.859 26.250 1.00 86.69 104 ARG A C 1
ATOM 729 O O . ARG A 1 104 ? -7.876 2.606 27.370 1.00 86.69 104 ARG A O 1
ATOM 736 N N . THR A 1 105 ? -9.452 3.524 26.046 1.00 89.12 105 THR A N 1
ATOM 737 C CA . THR A 1 105 ? -10.309 4.002 27.138 1.00 89.12 105 THR A CA 1
ATOM 738 C C . THR A 1 105 ? -10.860 2.830 27.941 1.00 89.12 105 THR A C 1
ATOM 740 O O . THR A 1 105 ? -10.765 2.848 29.165 1.00 89.12 105 THR A O 1
ATOM 743 N N . ALA A 1 106 ? -11.367 1.792 27.265 1.00 87.44 106 ALA A N 1
ATOM 744 C CA . ALA A 1 106 ? -11.868 0.578 27.903 1.00 87.44 106 ALA A CA 1
ATOM 745 C C . ALA A 1 106 ? -10.810 -0.043 28.829 1.00 87.44 106 ALA A C 1
ATOM 747 O O . ALA A 1 106 ? -11.093 -0.262 30.006 1.00 87.44 106 ALA A O 1
ATOM 748 N N . ARG A 1 107 ? -9.576 -0.188 28.326 1.00 83.75 107 ARG A N 1
ATOM 749 C CA . ARG A 1 107 ? -8.430 -0.742 29.061 1.00 83.75 107 ARG A CA 1
ATOM 750 C C . ARG A 1 107 ? -7.977 0.116 30.241 1.00 83.75 107 ARG A C 1
ATOM 752 O O . ARG A 1 107 ? -7.730 -0.399 31.328 1.00 83.75 107 ARG A O 1
ATOM 759 N N . LEU A 1 108 ? -7.864 1.436 30.064 1.00 86.06 108 LEU A N 1
ATOM 760 C CA . LEU A 1 108 ? -7.504 2.342 31.168 1.00 86.06 108 LEU A CA 1
ATOM 761 C C . LEU A 1 108 ? -8.532 2.293 32.301 1.00 86.06 108 LEU A C 1
ATOM 763 O O . LEU A 1 108 ? -8.168 2.379 33.473 1.00 86.06 108 LEU A O 1
ATOM 767 N N . LEU A 1 109 ? -9.804 2.127 31.943 1.00 86.75 109 LEU A N 1
ATOM 768 C CA . LEU A 1 109 ? -10.915 1.995 32.875 1.00 86.75 109 LEU A CA 1
ATOM 769 C C . LEU A 1 109 ? -11.130 0.553 33.368 1.00 86.75 109 LEU A C 1
ATOM 771 O O . LEU A 1 109 ? -12.055 0.323 34.146 1.00 86.75 109 LEU A O 1
ATOM 775 N N . ARG A 1 110 ? -10.296 -0.409 32.943 1.00 85.12 110 ARG A N 1
ATOM 776 C CA . ARG A 1 110 ? -10.384 -1.847 33.260 1.00 85.12 110 ARG A CA 1
ATOM 777 C C . ARG A 1 110 ? -11.769 -2.448 33.012 1.00 85.12 110 ARG A C 1
ATOM 779 O O . ARG A 1 110 ? -12.205 -3.353 33.728 1.00 85.12 110 ARG A O 1
ATOM 786 N N . ILE A 1 111 ? -12.488 -1.910 32.029 1.00 78.62 111 ILE A N 1
ATOM 787 C CA . ILE A 1 111 ? -13.863 -2.316 31.731 1.00 78.62 111 ILE A CA 1
ATOM 788 C C . ILE A 1 111 ? -13.880 -3.728 31.149 1.00 78.62 111 ILE A C 1
ATOM 790 O O . ILE A 1 111 ? -14.845 -4.450 31.373 1.00 78.62 111 ILE A O 1
ATOM 794 N N . GLU A 1 112 ? -12.804 -4.170 30.497 1.00 71.88 112 GLU A N 1
ATOM 795 C CA . GLU A 1 112 ? -12.631 -5.537 29.996 1.00 71.88 112 GLU A CA 1
ATOM 796 C C . GLU A 1 112 ? -12.769 -6.614 31.087 1.00 71.88 112 GLU A C 1
ATOM 798 O O . GLU A 1 112 ? -13.081 -7.761 30.782 1.00 71.88 112 GLU A O 1
ATOM 803 N N . GLN A 1 113 ? -12.585 -6.249 32.363 1.00 75.75 113 GLN A N 1
ATOM 804 C CA . GLN A 1 113 ? -12.705 -7.159 33.510 1.00 75.75 113 GLN A CA 1
ATOM 805 C C . GLN A 1 113 ? -14.124 -7.205 34.099 1.00 75.75 113 GLN A C 1
ATOM 807 O O . GLN A 1 113 ? -14.387 -7.977 35.023 1.00 75.75 113 GLN A O 1
ATOM 812 N N . THR A 1 114 ? -15.044 -6.375 33.601 1.00 80.12 114 THR A N 1
ATOM 813 C CA . THR A 1 114 ? -16.428 -6.328 34.092 1.00 80.12 114 THR A CA 1
ATOM 814 C C . THR A 1 114 ? -17.262 -7.477 33.512 1.00 80.12 114 THR A C 1
ATOM 816 O O . THR A 1 114 ? -17.080 -7.836 32.343 1.00 80.12 114 THR A O 1
ATOM 819 N N . PRO A 1 115 ? -18.210 -8.054 34.279 1.00 81.31 115 PRO A N 1
ATOM 820 C CA . PRO A 1 115 ? -19.125 -9.076 33.766 1.00 81.31 115 PRO A CA 1
ATOM 821 C C . PRO A 1 115 ? -19.914 -8.611 32.536 1.00 81.31 115 PRO A C 1
ATOM 823 O O . PRO A 1 115 ? -20.144 -9.394 31.616 1.00 81.31 115 PRO A O 1
ATOM 826 N N . GLU A 1 116 ? -20.297 -7.333 32.500 1.00 81.06 116 GLU A N 1
ATOM 827 C CA . GLU A 1 116 ? -21.038 -6.725 31.399 1.00 81.06 116 GLU A CA 1
ATOM 828 C C . GLU A 1 116 ? -20.210 -6.704 30.112 1.00 81.06 116 GLU A C 1
ATOM 830 O O . GLU A 1 116 ? -20.702 -7.116 29.061 1.00 81.06 116 GLU A O 1
ATOM 835 N N . MET A 1 117 ? -18.948 -6.264 30.178 1.00 79.12 117 MET A N 1
ATOM 836 C CA . MET A 1 117 ? -18.081 -6.244 28.999 1.00 79.12 117 MET A CA 1
ATOM 837 C C . MET A 1 117 ? -17.691 -7.650 28.559 1.00 79.12 117 MET A C 1
ATOM 839 O O . MET A 1 117 ? -17.674 -7.916 27.361 1.00 79.12 117 MET A O 1
ATOM 843 N N . LYS A 1 118 ? -17.455 -8.574 29.499 1.00 83.38 118 LYS A N 1
ATOM 844 C CA . LYS A 1 118 ? -17.214 -9.976 29.148 1.00 83.38 118 LYS A CA 1
ATOM 845 C C . LYS A 1 118 ? -18.396 -10.571 28.384 1.00 83.38 118 LYS A C 1
ATOM 847 O O . LYS A 1 118 ? -18.198 -11.184 27.342 1.00 83.38 118 LYS A O 1
ATOM 852 N N . ALA A 1 119 ? -19.625 -10.328 28.841 1.00 84.75 119 ALA A N 1
ATOM 853 C CA . ALA A 1 119 ? -20.819 -10.776 28.130 1.00 84.75 119 ALA A CA 1
ATOM 854 C C . ALA A 1 119 ? -20.924 -10.166 26.719 1.00 84.75 119 ALA A C 1
ATOM 856 O O . ALA A 1 119 ? -21.288 -10.875 25.783 1.00 84.75 119 ALA A O 1
ATOM 857 N N . ILE A 1 120 ? -20.574 -8.882 26.558 1.00 84.56 120 ILE A N 1
ATOM 858 C CA . ILE A 1 120 ? -20.535 -8.199 25.254 1.00 84.56 120 ILE A CA 1
ATOM 859 C C . ILE A 1 120 ? -19.482 -8.824 24.330 1.00 84.56 120 ILE A C 1
ATOM 861 O O . ILE A 1 120 ? -19.778 -9.073 23.166 1.00 84.56 120 ILE A O 1
ATOM 865 N N . VAL A 1 121 ? -18.271 -9.079 24.830 1.00 86.38 121 VAL A N 1
ATOM 866 C CA . VAL A 1 121 ? -17.171 -9.684 24.063 1.00 86.38 121 VAL A CA 1
ATOM 867 C C . VAL A 1 121 ? -17.512 -11.115 23.654 1.00 86.38 121 VAL A C 1
ATOM 869 O O . VAL A 1 121 ? -17.349 -11.466 22.487 1.00 86.38 121 VAL A O 1
ATOM 872 N N . ASP A 1 122 ? -18.042 -11.923 24.573 1.00 87.62 122 ASP A N 1
ATOM 873 C CA . ASP A 1 122 ? -18.419 -13.304 24.277 1.00 87.62 122 ASP A CA 1
ATOM 874 C C . ASP A 1 122 ? -19.562 -13.359 23.241 1.00 87.62 122 ASP A C 1
ATOM 876 O O . ASP A 1 122 ? -19.558 -14.205 22.345 1.00 87.62 122 ASP A O 1
ATOM 880 N N . ASP A 1 123 ? -20.547 -12.459 23.339 1.00 89.62 123 ASP A N 1
ATOM 881 C CA . ASP A 1 123 ? -21.628 -12.325 22.353 1.00 89.62 123 ASP A CA 1
ATOM 882 C C . ASP A 1 123 ? -21.119 -11.846 20.988 1.00 89.62 123 ASP A C 1
ATOM 884 O O . ASP A 1 123 ? -21.509 -12.386 19.950 1.00 89.62 123 ASP A O 1
ATOM 888 N N . ALA A 1 124 ? -20.193 -10.887 20.985 1.00 91.25 124 ALA A N 1
ATOM 889 C CA . ALA A 1 124 ? -19.549 -10.402 19.776 1.00 91.25 124 ALA A CA 1
ATOM 890 C C . ALA A 1 124 ? -18.742 -11.509 19.081 1.00 91.25 124 ALA A C 1
ATOM 892 O O . ALA A 1 124 ? -18.873 -11.689 17.873 1.00 91.25 124 ALA A O 1
ATOM 893 N N . GLY A 1 125 ? -17.971 -12.299 19.832 1.00 92.19 125 GLY A N 1
ATOM 894 C CA . GLY A 1 125 ? -17.223 -13.436 19.298 1.00 92.19 125 GLY A CA 1
ATOM 895 C C . GLY A 1 125 ? -18.140 -14.487 18.670 1.00 92.19 125 GLY A C 1
ATOM 896 O O . GLY A 1 125 ? -17.914 -14.905 17.534 1.00 92.19 125 GLY A O 1
ATOM 897 N N . ARG A 1 126 ? -19.237 -14.847 19.356 1.00 92.88 126 ARG A N 1
ATOM 898 C CA . ARG A 1 126 ? -20.262 -15.756 18.810 1.00 92.88 126 ARG A CA 1
ATOM 899 C C . ARG A 1 126 ? -20.906 -15.198 17.542 1.00 92.88 126 ARG A C 1
ATOM 901 O O . ARG A 1 126 ? -20.991 -15.908 16.549 1.00 92.88 126 ARG A O 1
ATOM 908 N N . THR A 1 127 ? -21.310 -13.930 17.556 1.00 94.62 127 THR A N 1
ATOM 909 C CA . THR A 1 127 ? -21.945 -13.267 16.407 1.00 94.62 127 THR A CA 1
ATOM 910 C C . THR A 1 127 ? -20.998 -13.173 15.211 1.00 94.62 127 THR A C 1
ATOM 912 O O . THR A 1 127 ? -21.425 -13.366 14.079 1.00 94.62 127 THR A O 1
ATOM 915 N N . ALA A 1 128 ? -19.713 -12.887 15.434 1.00 95.12 128 ALA A N 1
ATOM 916 C CA . ALA A 1 128 ? -18.720 -12.779 14.367 1.00 95.12 128 ALA A CA 1
ATOM 917 C C . ALA A 1 128 ? -18.483 -14.126 13.654 1.00 95.12 128 ALA A C 1
ATOM 919 O O . ALA A 1 128 ? -18.342 -14.170 12.425 1.00 95.12 128 ALA A O 1
ATOM 920 N N . LEU A 1 129 ? -18.494 -15.221 14.418 1.00 94.75 129 LEU A N 1
ATOM 921 C CA . LEU A 1 129 ? -18.291 -16.584 13.922 1.00 94.75 129 LEU A CA 1
ATOM 922 C C . LEU A 1 129 ? -19.567 -17.253 13.385 1.00 94.75 129 LEU A C 1
ATOM 924 O O . LEU A 1 129 ? -19.470 -18.234 12.656 1.00 94.75 129 LEU A O 1
ATOM 928 N N . ASP A 1 130 ? -20.752 -16.730 13.700 1.00 94.88 130 ASP A N 1
ATOM 929 C CA . ASP A 1 130 ? -22.028 -17.274 13.231 1.00 94.88 130 ASP A CA 1
ATOM 930 C C . ASP A 1 130 ? -22.279 -16.927 11.754 1.00 94.88 130 ASP A C 1
ATOM 932 O O . ASP A 1 130 ? -22.659 -15.809 11.401 1.00 94.88 130 ASP A O 1
ATOM 936 N N . GLU A 1 131 ? -22.094 -17.915 10.876 1.00 92.94 131 GLU A N 1
ATOM 937 C CA . GLU A 1 131 ? -22.304 -17.786 9.430 1.00 92.94 131 GLU A CA 1
ATOM 938 C C . GLU A 1 131 ? -23.751 -17.462 9.032 1.00 92.94 131 GLU A C 1
ATOM 940 O O . GLU A 1 131 ? -23.984 -17.014 7.909 1.00 92.94 131 GLU A O 1
ATOM 945 N N . THR A 1 132 ? -24.723 -17.649 9.932 1.00 94.25 132 THR A N 1
ATOM 946 C CA . THR A 1 132 ? -26.132 -17.322 9.667 1.00 94.25 132 THR A CA 1
ATOM 947 C C . THR A 1 132 ? -26.444 -15.834 9.839 1.00 94.25 132 THR A C 1
ATOM 949 O O . THR A 1 132 ? -27.473 -15.358 9.352 1.00 94.25 132 THR A O 1
ATOM 952 N N . GLN A 1 133 ? -25.555 -15.078 10.490 1.00 95.88 133 GLN A N 1
ATOM 953 C CA . GLN A 1 133 ? -25.719 -13.639 10.677 1.00 95.88 133 GLN A CA 1
ATOM 954 C C . GLN A 1 133 ? -25.370 -12.854 9.403 1.00 95.88 133 GLN A C 1
ATOM 956 O O . GLN A 1 133 ? -24.479 -13.246 8.644 1.00 95.88 133 GLN A O 1
ATOM 961 N N . PRO A 1 134 ? -25.998 -11.682 9.179 1.00 95.38 134 PRO A N 1
ATOM 962 C CA . PRO A 1 134 ? -25.612 -10.788 8.094 1.00 95.38 134 PRO A CA 1
ATOM 963 C C . PRO A 1 134 ? -24.129 -10.404 8.166 1.00 95.38 134 PRO A C 1
ATOM 965 O O . PRO A 1 134 ? -23.620 -10.084 9.240 1.00 95.38 134 PRO A O 1
ATOM 968 N N . LEU A 1 135 ? -23.454 -10.354 7.014 1.00 93.81 135 LEU A N 1
ATOM 969 C CA . LEU A 1 135 ? -22.018 -10.056 6.915 1.00 93.81 135 LEU A CA 1
ATOM 970 C C . LEU A 1 135 ? -21.609 -8.785 7.674 1.00 93.81 135 LEU A C 1
ATOM 972 O O . LEU A 1 135 ? -20.614 -8.775 8.393 1.00 93.81 135 LEU A O 1
ATOM 976 N N . GLU A 1 136 ? -22.405 -7.723 7.557 1.00 91.94 136 GLU A N 1
ATOM 977 C CA . GLU A 1 136 ? -22.161 -6.461 8.257 1.00 91.94 136 GLU A CA 1
ATOM 978 C C . GLU A 1 136 ? -22.249 -6.616 9.783 1.00 91.94 136 GLU A C 1
ATOM 980 O O . GLU A 1 136 ? -21.424 -6.064 10.513 1.00 91.94 136 GLU A O 1
ATOM 985 N N . ALA A 1 137 ? -23.206 -7.407 10.279 1.00 90.56 137 ALA A N 1
ATOM 986 C CA . ALA A 1 137 ? -23.342 -7.686 11.704 1.00 90.56 137 ALA A CA 1
ATOM 987 C C . ALA A 1 137 ? -22.133 -8.474 12.227 1.00 90.56 137 ALA A C 1
ATOM 989 O O . ALA A 1 137 ? -21.600 -8.125 13.281 1.00 90.56 137 ALA A O 1
ATOM 990 N N . ARG A 1 138 ? -21.660 -9.462 11.455 1.00 96.19 138 ARG A N 1
ATOM 991 C CA . ARG A 1 138 ? -20.463 -10.255 11.766 1.00 96.19 138 ARG A CA 1
ATOM 992 C C . ARG A 1 138 ? -19.205 -9.390 11.814 1.00 96.19 138 ARG A C 1
ATOM 994 O O . ARG A 1 138 ? -18.477 -9.421 12.800 1.00 96.19 138 ARG A O 1
ATOM 1001 N N . ALA A 1 139 ? -18.982 -8.563 10.792 1.00 93.75 139 ALA A N 1
ATOM 1002 C CA . ALA A 1 139 ? -17.837 -7.655 10.736 1.00 93.75 139 ALA A CA 1
ATOM 1003 C C . ALA A 1 139 ? -17.875 -6.623 11.876 1.00 93.75 139 ALA A C 1
ATOM 1005 O O . ALA A 1 139 ? -16.873 -6.380 12.543 1.00 93.75 139 ALA A O 1
ATOM 1006 N N . ARG A 1 140 ? -19.045 -6.042 12.169 1.00 89.62 140 ARG A N 1
ATOM 1007 C CA . ARG A 1 140 ? -19.206 -5.131 13.311 1.00 89.62 140 ARG A CA 1
ATOM 1008 C C . ARG A 1 140 ? -18.911 -5.828 14.640 1.00 89.62 140 ARG A C 1
ATOM 1010 O O . ARG A 1 140 ? -18.269 -5.229 15.496 1.00 89.62 140 ARG A O 1
ATOM 1017 N N . ALA A 1 141 ? -19.360 -7.070 14.807 1.00 91.69 141 ALA A N 1
ATOM 1018 C CA . ALA A 1 141 ? -19.082 -7.861 15.997 1.00 91.69 141 ALA A CA 1
ATOM 1019 C C . ALA A 1 141 ? -17.584 -8.183 16.136 1.00 91.69 141 ALA A C 1
ATOM 1021 O O . ALA A 1 141 ? -17.030 -8.010 17.215 1.00 91.69 141 ALA A O 1
ATOM 1022 N N . ALA A 1 142 ? -16.891 -8.523 15.046 1.00 93.69 142 ALA A N 1
ATOM 1023 C CA . ALA A 1 142 ? -15.443 -8.739 15.065 1.00 93.69 142 ALA A CA 1
ATOM 1024 C C . ALA A 1 142 ? -14.664 -7.490 15.531 1.00 93.69 142 ALA A C 1
ATOM 1026 O O . ALA A 1 142 ? -13.753 -7.618 16.345 1.00 93.69 142 ALA A O 1
ATOM 1027 N N . ARG A 1 143 ? -15.067 -6.273 15.121 1.00 89.75 143 ARG A N 1
ATOM 1028 C CA . ARG A 1 143 ? -14.434 -5.019 15.597 1.00 89.75 143 ARG A CA 1
ATOM 1029 C C . ARG A 1 143 ? -14.542 -4.817 17.111 1.00 89.75 143 ARG A C 1
ATOM 1031 O O . ARG A 1 143 ? -13.629 -4.261 17.719 1.00 89.75 143 ARG A O 1
ATOM 1038 N N . LEU A 1 144 ? -15.635 -5.279 17.727 1.00 87.81 144 LEU A N 1
ATOM 1039 C CA . LEU A 1 144 ? -15.852 -5.159 19.176 1.00 87.81 144 LEU A CA 1
ATOM 1040 C C . LEU A 1 144 ? -14.824 -5.933 19.998 1.00 87.81 144 LEU A C 1
ATOM 1042 O O . LEU A 1 144 ? -14.566 -5.569 21.146 1.00 87.81 144 LEU A O 1
ATOM 1046 N N . LEU A 1 145 ? -14.204 -6.960 19.412 1.00 88.56 145 LEU A N 1
ATOM 1047 C CA . LEU A 1 145 ? -13.187 -7.761 20.084 1.00 88.56 145 LEU A CA 1
ATOM 1048 C C . LEU A 1 145 ? -11.921 -6.956 20.416 1.00 88.56 145 LEU A C 1
ATOM 1050 O O . LEU A 1 145 ? -11.116 -7.416 21.214 1.00 88.56 145 LEU A O 1
ATOM 1054 N N . ALA A 1 146 ? -11.774 -5.721 19.920 1.00 84.56 146 ALA A N 1
ATOM 1055 C CA . ALA A 1 146 ? -10.715 -4.801 20.347 1.00 84.56 146 ALA A CA 1
ATOM 1056 C C . ALA A 1 146 ? -10.707 -4.526 21.866 1.00 84.56 146 ALA A C 1
ATOM 1058 O O . ALA A 1 146 ? -9.688 -4.097 22.404 1.00 84.56 146 ALA A O 1
ATOM 1059 N N . ALA A 1 147 ? -11.837 -4.738 22.552 1.00 80.00 147 ALA A N 1
ATOM 1060 C CA . ALA A 1 147 ? -11.952 -4.618 24.008 1.00 80.00 147 ALA A CA 1
ATOM 1061 C C . ALA A 1 147 ? -11.876 -5.958 24.755 1.00 80.00 147 ALA A C 1
ATOM 1063 O O . ALA A 1 147 ? -12.044 -5.984 25.975 1.00 80.00 147 ALA A O 1
ATOM 1064 N N . ALA A 1 148 ? -11.649 -7.066 24.046 1.00 82.69 148 ALA A N 1
ATOM 1065 C CA . ALA A 1 148 ? -11.450 -8.364 24.667 1.00 82.69 148 ALA A CA 1
ATOM 1066 C C . ALA A 1 148 ? -10.106 -8.404 25.418 1.00 82.69 148 ALA A C 1
ATOM 1068 O O . ALA A 1 148 ? -9.120 -7.824 24.950 1.00 82.69 148 ALA A O 1
ATOM 1069 N N . PRO A 1 149 ? -10.026 -9.119 26.554 1.00 79.94 149 PRO A N 1
ATOM 1070 C CA . PRO A 1 149 ? -8.744 -9.492 27.140 1.00 79.94 149 PRO A CA 1
ATOM 1071 C C . PRO A 1 149 ? -7.850 -10.211 26.108 1.00 79.94 149 PRO A C 1
ATOM 1073 O O . PRO A 1 149 ? -8.385 -10.944 25.274 1.00 79.94 149 PRO A O 1
ATOM 1076 N N . PRO A 1 150 ? -6.510 -10.071 26.160 1.00 78.19 150 PRO A N 1
ATOM 1077 C CA . PRO A 1 150 ? -5.610 -10.649 25.152 1.00 78.19 150 PRO A CA 1
ATOM 1078 C C . PRO A 1 150 ? -5.799 -12.155 24.898 1.00 78.19 150 PRO A C 1
ATOM 1080 O O . PRO A 1 150 ? -5.785 -12.588 23.746 1.00 78.19 150 PRO A O 1
ATOM 1083 N N . ASP A 1 151 ? -6.036 -12.947 25.949 1.00 79.44 151 ASP A N 1
ATOM 1084 C CA . ASP A 1 151 ? -6.252 -14.398 25.833 1.00 79.44 151 ASP A CA 1
ATOM 1085 C C . ASP A 1 151 ? -7.570 -14.742 25.108 1.00 79.44 151 ASP A C 1
ATOM 1087 O O . ASP A 1 151 ? -7.611 -15.628 24.246 1.00 79.44 151 ASP A O 1
ATOM 1091 N N . ASP A 1 152 ? -8.642 -14.001 25.411 1.00 81.06 152 ASP A N 1
ATOM 1092 C CA . ASP A 1 152 ? -9.946 -14.144 24.750 1.00 81.06 152 ASP A CA 1
ATOM 1093 C C . ASP A 1 152 ? -9.836 -13.697 23.279 1.00 81.06 152 ASP A C 1
ATOM 1095 O O . ASP A 1 152 ? -10.307 -14.385 22.370 1.00 81.06 152 ASP A O 1
ATOM 1099 N N . LEU A 1 153 ? -9.139 -12.583 23.025 1.00 80.62 153 LEU A N 1
ATOM 1100 C CA . LEU A 1 153 ? -8.899 -12.055 21.683 1.00 80.62 153 LEU A CA 1
ATOM 1101 C C . LEU A 1 153 ? -8.152 -13.061 20.802 1.00 80.62 153 LEU A C 1
ATOM 1103 O O . LEU A 1 153 ? -8.570 -13.298 19.670 1.00 80.62 153 LEU A O 1
ATOM 1107 N N . LYS A 1 154 ? -7.092 -13.692 21.322 1.00 80.31 154 LYS A N 1
ATOM 1108 C CA . LYS A 1 154 ? -6.331 -14.716 20.594 1.00 80.31 154 LYS A CA 1
ATOM 1109 C C . LYS A 1 154 ? -7.214 -15.899 20.187 1.00 80.31 154 LYS A C 1
ATOM 1111 O O . LYS A 1 154 ? -7.137 -16.357 19.050 1.00 80.31 154 LYS A O 1
ATOM 1116 N N . THR A 1 155 ? -8.089 -16.344 21.089 1.00 83.94 155 THR A N 1
ATOM 1117 C CA . THR A 1 155 ? -8.999 -17.479 20.861 1.00 83.94 155 THR A CA 1
ATOM 1118 C C . THR A 1 155 ? -9.953 -17.237 19.686 1.00 83.94 155 THR A C 1
ATOM 1120 O O . THR A 1 155 ? -10.193 -18.138 18.879 1.00 83.94 155 THR A O 1
ATOM 1123 N N . PHE A 1 156 ? -10.495 -16.021 19.569 1.00 89.56 156 PHE A N 1
ATOM 1124 C CA . PHE A 1 156 ? -11.365 -15.657 18.448 1.00 89.56 156 PHE A CA 1
ATOM 1125 C C . PHE A 1 156 ? -10.579 -15.333 17.177 1.00 89.56 156 PHE A C 1
ATOM 1127 O O . PHE A 1 156 ? -11.013 -15.688 16.082 1.00 89.56 156 PHE A O 1
ATOM 1134 N N . ALA A 1 157 ? -9.427 -14.677 17.308 1.00 87.94 157 ALA A N 1
ATOM 1135 C CA . ALA A 1 157 ? -8.634 -14.210 16.180 1.00 87.94 157 ALA A CA 1
ATOM 1136 C C . ALA A 1 157 ? -8.192 -15.345 15.249 1.00 87.94 157 ALA A C 1
ATOM 1138 O O . ALA A 1 157 ? -8.281 -15.178 14.037 1.00 87.94 157 ALA A O 1
ATOM 1139 N N . ASP A 1 158 ? -7.805 -16.507 15.784 1.00 87.50 158 ASP A N 1
ATOM 1140 C CA . ASP A 1 158 ? -7.426 -17.664 14.960 1.00 87.50 158 ASP A CA 1
ATOM 1141 C C . ASP A 1 158 ? -8.541 -18.104 13.999 1.00 87.50 158 ASP A C 1
ATOM 1143 O O . ASP A 1 158 ? -8.272 -18.418 12.843 1.00 87.50 158 ASP A O 1
ATOM 1147 N N . GLN A 1 159 ? -9.795 -18.090 14.458 1.00 92.62 159 GLN A N 1
ATOM 1148 C CA . GLN A 1 159 ? -10.953 -18.496 13.653 1.00 92.62 159 GLN A CA 1
ATOM 1149 C C . GLN A 1 159 ? -11.448 -17.377 12.731 1.00 92.62 159 GLN A C 1
ATOM 1151 O O . GLN A 1 159 ? -11.969 -17.644 11.649 1.00 92.62 159 GLN A O 1
ATOM 1156 N N . LEU A 1 160 ? -11.316 -16.121 13.166 1.00 94.88 160 LEU A N 1
ATOM 1157 C CA . LEU A 1 160 ? -11.757 -14.953 12.404 1.00 94.88 160 LEU A CA 1
ATOM 1158 C C . LEU A 1 160 ? -10.800 -14.573 11.277 1.00 94.88 160 LEU A C 1
ATOM 1160 O O . LEU A 1 160 ? -11.245 -13.933 10.330 1.00 94.88 160 LEU A O 1
ATOM 1164 N N . LEU A 1 161 ? -9.523 -14.947 11.383 1.00 95.00 161 LEU A N 1
ATOM 1165 C CA . LEU A 1 161 ? -8.484 -14.734 10.370 1.00 95.00 161 LEU A CA 1
ATOM 1166 C C . LEU A 1 161 ? -8.292 -15.942 9.439 1.00 95.00 161 LEU A C 1
ATOM 1168 O O . LEU A 1 161 ? -7.388 -15.932 8.608 1.00 95.00 161 LEU A O 1
ATOM 1172 N N . ASP A 1 162 ? -9.109 -16.988 9.579 1.00 92.94 162 ASP A N 1
ATOM 1173 C CA . ASP A 1 162 ? -9.082 -18.140 8.680 1.00 92.94 162 ASP A CA 1
ATOM 1174 C C . ASP A 1 162 ? -9.490 -17.715 7.256 1.00 92.94 162 ASP A C 1
ATOM 1176 O O . ASP A 1 162 ? -10.435 -16.942 7.063 1.00 92.94 162 ASP A O 1
ATOM 1180 N N . HIS A 1 163 ? -8.791 -18.226 6.238 1.00 91.12 163 HIS A N 1
ATOM 1181 C CA . HIS A 1 163 ? -9.020 -17.869 4.831 1.00 91.12 163 HIS A CA 1
ATOM 1182 C C . HIS A 1 163 ? -10.433 -18.225 4.337 1.00 91.12 163 HIS A C 1
ATOM 1184 O O . HIS A 1 163 ? -10.913 -17.627 3.365 1.00 91.12 163 HIS A O 1
ATOM 1190 N N . ARG A 1 164 ? -11.137 -19.128 5.032 1.00 93.12 164 ARG A N 1
ATOM 1191 C CA . ARG A 1 164 ? -12.531 -19.482 4.756 1.00 93.12 164 ARG A CA 1
ATOM 1192 C C . ARG A 1 164 ? -13.498 -18.357 5.124 1.00 93.12 164 ARG A C 1
ATOM 1194 O O . ARG A 1 164 ? -14.591 -18.290 4.559 1.00 93.12 164 ARG A O 1
ATOM 1201 N N . GLN A 1 165 ? -13.108 -17.453 6.024 1.00 95.31 165 GLN A N 1
ATOM 1202 C CA . GLN A 1 165 ? -13.945 -16.325 6.419 1.00 95.31 165 GLN A CA 1
ATOM 1203 C C . GLN A 1 165 ? -14.064 -15.279 5.300 1.00 95.31 165 GLN A C 1
ATOM 1205 O O . GLN A 1 165 ? -13.117 -15.062 4.537 1.00 95.31 165 GLN A O 1
ATOM 1210 N N . PRO A 1 166 ? -15.192 -14.555 5.213 1.00 95.00 166 PRO A N 1
ATOM 1211 C CA . PRO A 1 166 ? -15.302 -13.368 4.373 1.00 95.00 166 PRO A CA 1
ATOM 1212 C C . PRO A 1 166 ? -14.226 -12.327 4.706 1.00 95.00 166 PRO A C 1
ATOM 1214 O O . PRO A 1 166 ? -13.929 -12.083 5.878 1.00 95.00 166 PRO A O 1
ATOM 1217 N N . VAL A 1 167 ? -13.693 -11.652 3.687 1.00 94.25 167 VAL A N 1
ATOM 1218 C CA . VAL A 1 167 ? -12.639 -10.639 3.864 1.00 94.25 167 VAL A CA 1
ATOM 1219 C C . VAL A 1 167 ? -13.077 -9.481 4.758 1.00 94.25 167 VAL A C 1
ATOM 1221 O O . VAL A 1 167 ? -12.269 -8.942 5.501 1.00 94.25 167 VAL A O 1
ATOM 1224 N N . GLU A 1 168 ? -14.360 -9.118 4.759 1.00 94.44 168 GLU A N 1
ATOM 1225 C CA . GLU A 1 168 ? -14.905 -8.068 5.623 1.00 94.44 168 GLU A CA 1
ATOM 1226 C C . GLU A 1 168 ? -14.821 -8.437 7.111 1.00 94.44 168 GLU A C 1
ATOM 1228 O O . GLU A 1 168 ? -14.597 -7.562 7.948 1.00 94.44 168 GLU A O 1
ATOM 1233 N N . VAL A 1 169 ? -14.976 -9.724 7.444 1.00 95.94 169 VAL A N 1
ATOM 1234 C CA . VAL A 1 169 ? -14.833 -10.234 8.817 1.00 95.94 169 VAL A CA 1
ATOM 1235 C C . VAL A 1 169 ? -13.357 -10.296 9.200 1.00 95.94 169 VAL A C 1
ATOM 1237 O O . VAL A 1 169 ? -12.994 -9.819 10.274 1.00 95.94 169 VAL A O 1
ATOM 1240 N N . GLN A 1 170 ? -12.503 -10.796 8.302 1.00 96.38 170 GLN A N 1
ATOM 1241 C CA . GLN A 1 170 ? -11.055 -10.841 8.520 1.00 96.38 170 GLN A CA 1
ATOM 1242 C C . GLN A 1 170 ? -10.471 -9.429 8.716 1.00 96.38 170 GLN A C 1
ATOM 1244 O O . GLN A 1 170 ? -9.732 -9.196 9.668 1.00 96.38 170 GLN A O 1
ATOM 1249 N N . LEU A 1 171 ? -10.859 -8.453 7.883 1.00 95.31 171 LEU A N 1
ATOM 1250 C CA . LEU A 1 171 ? -10.438 -7.051 8.009 1.00 95.31 171 LEU A CA 1
ATOM 1251 C C . LEU A 1 171 ? -10.864 -6.460 9.353 1.00 95.31 171 LEU A C 1
ATOM 1253 O O . LEU A 1 171 ? -10.055 -5.840 10.037 1.00 95.31 171 LEU A O 1
ATOM 1257 N N . ALA A 1 172 ? -12.108 -6.703 9.769 1.00 93.31 172 ALA A N 1
ATOM 1258 C CA . ALA A 1 172 ? -12.592 -6.269 11.073 1.00 93.31 172 ALA A CA 1
ATOM 1259 C C . ALA A 1 172 ? -11.813 -6.900 12.244 1.00 93.31 172 ALA A C 1
ATOM 1261 O O . ALA A 1 172 ? -11.596 -6.237 13.258 1.00 93.31 172 ALA A O 1
ATOM 1262 N N . ALA A 1 173 ? -11.363 -8.150 12.107 1.00 94.50 173 ALA A N 1
ATOM 1263 C CA . ALA A 1 173 ? -10.510 -8.802 13.097 1.00 94.50 173 ALA A CA 1
ATOM 1264 C C . ALA A 1 173 ? -9.092 -8.202 13.126 1.00 94.50 173 ALA A C 1
ATOM 1266 O O . ALA A 1 173 ? -8.579 -7.922 14.209 1.00 94.50 173 ALA A O 1
ATOM 1267 N N . VAL A 1 174 ? -8.483 -7.921 11.966 1.00 94.81 174 VAL A N 1
ATOM 1268 C CA . VAL A 1 174 ? -7.193 -7.206 11.876 1.00 94.81 174 VAL A CA 1
ATOM 1269 C C . VAL A 1 174 ? -7.292 -5.822 12.524 1.00 94.81 174 VAL A C 1
ATOM 1271 O O . VAL A 1 174 ? -6.437 -5.446 13.325 1.00 94.81 174 VAL A O 1
ATOM 1274 N N . GLU A 1 175 ? -8.366 -5.085 12.238 1.00 90.38 175 GLU A N 1
ATOM 1275 C CA . GLU A 1 175 ? -8.667 -3.789 12.851 1.00 90.38 175 GLU A CA 1
ATOM 1276 C C . GLU A 1 175 ? -8.788 -3.877 14.382 1.00 90.38 175 GLU A C 1
ATOM 1278 O O . GLU A 1 175 ? -8.319 -2.980 15.088 1.00 90.38 175 GLU A O 1
ATOM 1283 N N . ALA A 1 176 ? -9.412 -4.941 14.899 1.00 89.12 176 ALA A N 1
ATOM 1284 C CA . ALA A 1 176 ? -9.552 -5.173 16.333 1.00 89.12 176 ALA A CA 1
ATOM 1285 C C . ALA A 1 176 ? -8.206 -5.492 17.001 1.00 89.12 176 ALA A C 1
ATOM 1287 O O . ALA A 1 176 ? -7.864 -4.891 18.021 1.00 89.12 176 ALA A O 1
ATOM 1288 N N . LEU A 1 177 ? -7.412 -6.378 16.394 1.00 90.62 177 LEU A N 1
ATOM 1289 C CA . LEU A 1 177 ? -6.077 -6.757 16.867 1.00 90.62 177 LEU A CA 1
ATOM 1290 C C . LEU A 1 177 ? -5.113 -5.563 16.865 1.00 90.62 177 LEU A C 1
ATOM 1292 O O . LEU A 1 177 ? -4.403 -5.335 17.844 1.00 90.62 177 LEU A O 1
ATOM 1296 N N . GLY A 1 178 ? -5.140 -4.746 15.808 1.00 89.25 178 GLY A N 1
ATOM 1297 C CA . GLY A 1 178 ? -4.342 -3.522 15.718 1.00 89.25 178 GLY A CA 1
ATOM 1298 C C . GLY A 1 178 ? -4.713 -2.473 16.777 1.00 89.25 178 GLY A C 1
ATOM 1299 O O . GLY A 1 178 ? -3.837 -1.745 17.262 1.00 89.25 178 GLY A O 1
ATOM 1300 N N . ALA A 1 179 ? -5.988 -2.415 17.176 1.00 84.69 179 ALA A N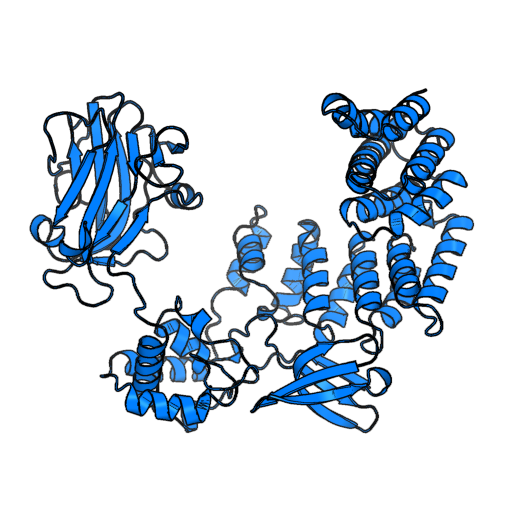 1
ATOM 1301 C CA . ALA A 1 179 ? -6.488 -1.501 18.204 1.00 84.69 179 ALA A CA 1
ATOM 1302 C C . ALA A 1 179 ? -6.223 -1.985 19.643 1.00 84.69 179 ALA A C 1
ATOM 1304 O O . ALA A 1 179 ? -6.064 -1.148 20.534 1.00 84.69 179 ALA A O 1
ATOM 1305 N N . ALA A 1 180 ? -6.125 -3.302 19.869 1.00 79.62 180 ALA A N 1
ATOM 1306 C CA . ALA A 1 180 ? -5.921 -3.903 21.194 1.00 79.62 180 ALA A CA 1
ATOM 1307 C C . ALA A 1 180 ? -4.594 -3.494 21.861 1.00 79.62 180 ALA A C 1
ATOM 1309 O O . ALA A 1 180 ? -4.468 -3.550 23.085 1.00 79.62 180 ALA A O 1
ATOM 1310 N N . ASP A 1 181 ? -3.624 -3.024 21.065 1.00 76.44 181 ASP A N 1
ATOM 1311 C CA . ASP A 1 181 ? -2.332 -2.518 21.533 1.00 76.44 181 ASP A CA 1
ATOM 1312 C C . ASP A 1 181 ? -1.614 -3.513 22.455 1.00 76.44 181 ASP A C 1
ATOM 1314 O O . ASP A 1 181 ? -1.210 -3.180 23.569 1.00 76.44 181 ASP A O 1
ATOM 1318 N N . ASP A 1 182 ? -1.520 -4.743 21.954 1.00 84.94 182 ASP A N 1
ATOM 1319 C CA . ASP A 1 182 ? -0.938 -5.911 22.599 1.00 84.94 182 ASP A CA 1
ATOM 1320 C C . ASP A 1 182 ? 0.072 -6.584 21.653 1.00 84.94 182 ASP A C 1
ATOM 1322 O O . ASP A 1 182 ? -0.163 -6.711 20.449 1.00 84.94 182 ASP A O 1
ATOM 1326 N N . ALA A 1 183 ? 1.221 -7.003 22.187 1.00 88.50 183 ALA A N 1
ATOM 1327 C CA . ALA A 1 183 ? 2.298 -7.571 21.379 1.00 88.50 183 ALA A CA 1
ATOM 1328 C C . ALA A 1 183 ? 1.966 -8.975 20.846 1.00 88.50 183 ALA A C 1
ATOM 1330 O O . ALA A 1 183 ? 2.378 -9.310 19.735 1.00 88.50 183 ALA A O 1
ATOM 1331 N N . ALA A 1 184 ? 1.211 -9.785 21.596 1.00 87.50 184 ALA A N 1
ATOM 1332 C CA . ALA A 1 184 ? 0.816 -11.119 21.153 1.00 87.50 184 ALA A CA 1
ATOM 1333 C C . ALA A 1 184 ? -0.214 -11.040 20.015 1.00 87.50 184 ALA A C 1
ATOM 1335 O O . ALA A 1 184 ? -0.111 -11.797 19.051 1.00 87.50 184 ALA A O 1
ATOM 1336 N N . ALA A 1 185 ? -1.137 -10.074 20.073 1.00 88.88 185 ALA A N 1
ATOM 1337 C CA . ALA A 1 185 ? -2.061 -9.770 18.982 1.00 88.88 185 ALA A CA 1
ATOM 1338 C C . ALA A 1 185 ? -1.321 -9.393 17.686 1.00 88.88 185 ALA A C 1
ATOM 1340 O O . ALA A 1 185 ? -1.619 -9.937 16.622 1.00 88.88 185 ALA A O 1
ATOM 1341 N N . MET A 1 186 ? -0.314 -8.515 17.767 1.00 91.94 186 MET A N 1
ATOM 1342 C CA . MET A 1 186 ? 0.501 -8.152 16.600 1.00 91.94 186 MET A CA 1
ATOM 1343 C C . MET A 1 186 ? 1.330 -9.336 16.080 1.00 91.94 186 MET A C 1
ATOM 1345 O O . MET A 1 186 ? 1.442 -9.517 14.869 1.00 91.94 186 MET A O 1
ATOM 1349 N N . SER A 1 187 ? 1.868 -10.175 16.972 1.00 91.94 187 SER A N 1
ATOM 1350 C CA . SER A 1 187 ? 2.600 -11.388 16.585 1.00 91.94 187 SER A CA 1
ATOM 1351 C C . SER A 1 187 ? 1.715 -12.378 15.824 1.00 91.94 187 SER A C 1
ATOM 1353 O O . SER A 1 187 ? 2.177 -12.982 14.860 1.00 91.94 187 SER A O 1
ATOM 1355 N N . LEU A 1 188 ? 0.445 -12.524 16.216 1.00 90.81 188 LEU A N 1
ATOM 1356 C CA . LEU A 1 188 ? -0.507 -13.389 15.517 1.00 90.81 188 LEU A CA 1
ATOM 1357 C C . LEU A 1 188 ? -0.769 -12.903 14.082 1.00 90.81 188 LEU A C 1
ATOM 1359 O O . LEU A 1 188 ? -0.848 -13.712 13.160 1.00 90.81 188 LEU A O 1
ATOM 1363 N N . LEU A 1 189 ? -0.852 -11.584 13.871 1.00 94.25 189 LEU A N 1
ATOM 1364 C CA . LEU A 1 189 ? -0.991 -11.013 12.527 1.00 94.25 189 LEU A CA 1
ATOM 1365 C C . LEU A 1 189 ? 0.210 -11.343 11.630 1.00 94.25 189 LEU A C 1
ATOM 1367 O O . LEU A 1 189 ? 0.023 -11.599 10.443 1.00 94.25 189 LEU A O 1
ATOM 1371 N N . LEU A 1 190 ? 1.427 -11.356 12.183 1.00 94.00 190 LEU A N 1
ATOM 1372 C CA . LEU A 1 190 ? 2.637 -11.739 11.445 1.00 94.00 190 LEU A CA 1
ATOM 1373 C C . LEU A 1 190 ? 2.669 -13.243 11.145 1.00 94.00 190 LEU A C 1
ATOM 1375 O O . LEU A 1 190 ? 3.051 -13.629 10.044 1.00 94.00 190 LEU A O 1
ATOM 1379 N N . GLU A 1 191 ? 2.232 -14.083 12.088 1.00 92.00 191 GLU A N 1
ATOM 1380 C CA . GLU A 1 191 ? 2.148 -15.540 11.917 1.00 92.00 191 GLU A CA 1
ATOM 1381 C C . GLU A 1 191 ? 1.206 -15.925 10.767 1.00 92.00 191 GLU A C 1
ATOM 1383 O O . GLU A 1 191 ? 1.548 -16.752 9.922 1.00 92.00 191 GLU A O 1
ATOM 1388 N N . LYS A 1 192 ? 0.029 -15.293 10.701 1.00 92.12 192 LYS A N 1
ATOM 1389 C CA . LYS A 1 192 ? -0.982 -15.557 9.664 1.00 92.12 192 LYS A CA 1
ATOM 1390 C C . LYS A 1 192 ? -0.706 -14.830 8.346 1.00 92.12 192 LYS A C 1
ATOM 1392 O O . LYS A 1 192 ? -1.321 -15.175 7.334 1.00 92.12 192 LYS A O 1
ATOM 1397 N N . PHE A 1 193 ? 0.229 -13.875 8.334 1.00 93.00 193 PHE A N 1
ATOM 1398 C CA . PHE A 1 193 ? 0.530 -13.013 7.188 1.00 93.00 193 PHE A CA 1
ATOM 1399 C C . PHE A 1 193 ? 0.682 -13.749 5.848 1.00 93.00 193 PHE A C 1
ATOM 1401 O O . PHE A 1 193 ? 0.125 -13.263 4.862 1.00 93.00 193 PHE A O 1
ATOM 1408 N N . PRO A 1 194 ? 1.359 -14.915 5.766 1.00 89.81 194 PRO A N 1
ATOM 1409 C CA . PRO A 1 194 ? 1.507 -15.630 4.499 1.00 89.81 194 PRO A CA 1
ATOM 1410 C C . PRO A 1 194 ? 0.178 -16.021 3.847 1.00 89.81 194 PRO A C 1
ATOM 1412 O O . PRO A 1 194 ? 0.129 -16.147 2.631 1.00 89.81 194 PRO A O 1
ATOM 1415 N N . SER A 1 195 ? -0.895 -16.197 4.624 1.00 90.81 195 SER A N 1
ATOM 1416 C CA . SER A 1 195 ? -2.218 -16.586 4.115 1.00 90.81 195 SER A CA 1
ATOM 1417 C C . SER A 1 195 ? -3.102 -15.414 3.684 1.00 90.81 195 SER A C 1
ATOM 1419 O O . SER A 1 195 ? -4.168 -15.615 3.101 1.00 90.81 195 SER A O 1
ATOM 1421 N N . PHE A 1 196 ? -2.679 -14.181 3.962 1.00 92.56 196 PHE A N 1
ATOM 1422 C CA . PHE A 1 196 ? -3.511 -13.003 3.767 1.00 92.56 196 PHE A CA 1
ATOM 1423 C C . PHE A 1 196 ? -3.605 -12.572 2.306 1.00 92.56 196 PHE A C 1
ATOM 1425 O O . PHE A 1 196 ? -2.643 -12.630 1.539 1.00 92.56 196 PHE A O 1
ATOM 1432 N N . THR A 1 197 ? -4.795 -12.102 1.926 1.00 90.88 197 THR A N 1
ATOM 1433 C CA . THR A 1 197 ? -5.033 -11.435 0.641 1.00 90.88 197 THR A CA 1
ATOM 1434 C C . THR A 1 197 ? -4.377 -10.049 0.631 1.00 90.88 197 THR A C 1
ATOM 1436 O O . THR A 1 197 ? -4.105 -9.502 1.703 1.00 90.88 197 THR A O 1
ATOM 1439 N N . PRO A 1 198 ? -4.168 -9.404 -0.533 1.00 87.44 198 PRO A N 1
ATOM 1440 C CA . PRO A 1 198 ? -3.509 -8.099 -0.590 1.00 87.44 198 PRO A CA 1
ATOM 1441 C C . PRO A 1 198 ? -4.211 -7.025 0.256 1.00 87.44 198 PRO A C 1
ATOM 1443 O O . PRO A 1 198 ? -3.546 -6.188 0.865 1.00 87.44 198 PRO A O 1
ATOM 1446 N N . ARG A 1 199 ? -5.549 -7.075 0.351 1.00 89.88 199 ARG A N 1
ATOM 1447 C CA . ARG A 1 199 ? -6.340 -6.174 1.208 1.00 89.88 199 ARG A CA 1
ATOM 1448 C C . ARG A 1 199 ? -6.027 -6.377 2.690 1.00 89.88 199 ARG A C 1
ATOM 1450 O O . ARG A 1 199 ? -5.874 -5.400 3.418 1.00 89.88 199 ARG A O 1
ATOM 1457 N N . LEU A 1 200 ? -5.911 -7.630 3.128 1.00 92.94 200 LEU A N 1
ATOM 1458 C CA . LEU A 1 200 ? -5.571 -7.973 4.508 1.00 92.94 200 LEU A CA 1
ATOM 1459 C C . LEU A 1 200 ? -4.116 -7.636 4.827 1.00 92.94 200 LEU A C 1
ATOM 1461 O O . LEU A 1 200 ? -3.856 -6.999 5.843 1.00 92.94 200 LEU A O 1
ATOM 1465 N N . SER A 1 201 ? -3.178 -7.970 3.938 1.00 91.69 201 SER A N 1
ATOM 1466 C CA . SER A 1 201 ? -1.770 -7.592 4.080 1.00 91.69 201 SER A CA 1
ATOM 1467 C C . SER A 1 201 ? -1.607 -6.076 4.212 1.00 91.69 201 SER A C 1
ATOM 1469 O O . SER A 1 201 ? -0.876 -5.621 5.089 1.00 91.69 201 SER A O 1
ATOM 1471 N N . ALA A 1 202 ? -2.328 -5.284 3.408 1.00 89.62 202 ALA A N 1
ATOM 1472 C CA . ALA A 1 202 ? -2.323 -3.826 3.518 1.00 89.62 202 ALA A CA 1
ATOM 1473 C C . ALA A 1 202 ? -2.853 -3.340 4.878 1.00 89.62 202 ALA A C 1
ATOM 1475 O O . ALA A 1 202 ? -2.205 -2.503 5.501 1.00 89.62 202 ALA A O 1
ATOM 1476 N N . ALA A 1 203 ? -3.963 -3.906 5.369 1.00 92.62 203 ALA A N 1
ATOM 1477 C CA . ALA A 1 203 ? -4.528 -3.561 6.675 1.00 92.62 203 ALA A CA 1
ATOM 1478 C C . ALA A 1 203 ? -3.598 -3.936 7.845 1.00 92.62 203 ALA A C 1
ATOM 1480 O O . ALA A 1 203 ? -3.482 -3.189 8.817 1.00 92.62 203 ALA A O 1
ATOM 1481 N N . VAL A 1 204 ? -2.891 -5.067 7.750 1.00 94.75 204 VAL A N 1
ATOM 1482 C CA . VAL A 1 204 ? -1.872 -5.454 8.738 1.00 94.75 204 VAL A CA 1
ATOM 1483 C C . VAL A 1 204 ? -0.708 -4.472 8.716 1.00 94.75 204 VAL A C 1
ATOM 1485 O O . VAL A 1 204 ? -0.263 -4.028 9.774 1.00 94.75 204 VAL A O 1
ATOM 1488 N N . MET A 1 205 ? -0.238 -4.081 7.529 1.00 93.94 205 MET A N 1
ATOM 1489 C CA . MET A 1 205 ? 0.805 -3.064 7.406 1.00 93.94 205 MET A CA 1
ATOM 1490 C C . MET A 1 205 ? 0.350 -1.730 8.008 1.00 93.94 205 MET A C 1
ATOM 1492 O O . MET A 1 205 ? 1.097 -1.144 8.785 1.00 93.94 205 MET A O 1
ATOM 1496 N N . ASP A 1 206 ? -0.884 -1.284 7.764 1.00 92.50 206 ASP A N 1
ATOM 1497 C CA . ASP A 1 206 ? -1.433 -0.086 8.416 1.00 92.50 206 ASP A CA 1
ATOM 1498 C C . ASP A 1 206 ? -1.415 -0.205 9.946 1.00 92.50 206 ASP A C 1
ATOM 1500 O O . ASP A 1 206 ? -0.969 0.714 10.633 1.00 92.50 206 ASP A O 1
ATOM 1504 N N . ALA A 1 207 ? -1.799 -1.362 10.494 1.00 92.88 207 ALA A N 1
ATOM 1505 C CA . ALA A 1 207 ? -1.758 -1.603 11.935 1.00 92.88 207 ALA A CA 1
ATOM 1506 C C . ALA A 1 207 ? -0.331 -1.530 12.520 1.00 92.88 207 ALA A C 1
ATOM 1508 O O . ALA A 1 207 ? -0.151 -1.044 13.642 1.00 92.88 207 ALA A O 1
ATOM 1509 N N . PHE A 1 208 ? 0.694 -1.979 11.788 1.00 95.00 208 PHE A N 1
ATOM 1510 C CA . PHE A 1 208 ? 2.095 -1.850 12.210 1.00 95.00 208 PHE A CA 1
ATOM 1511 C C . PHE A 1 208 ? 2.610 -0.412 12.100 1.00 95.00 208 PHE A C 1
ATOM 1513 O O . PHE A 1 208 ? 3.242 0.081 13.034 1.00 95.00 208 PHE A O 1
ATOM 1520 N N . PHE A 1 209 ? 2.316 0.279 10.999 1.00 93.69 209 PHE A N 1
ATOM 1521 C CA . PHE A 1 209 ? 2.774 1.650 10.762 1.00 93.69 209 PHE A CA 1
ATOM 1522 C C . PHE A 1 209 ? 2.012 2.702 11.579 1.00 93.69 209 PHE A C 1
ATOM 1524 O O . PHE A 1 209 ? 2.514 3.810 11.760 1.00 93.69 209 PHE A O 1
ATOM 1531 N N . ALA A 1 210 ? 0.865 2.346 12.166 1.00 90.56 210 ALA A N 1
ATOM 1532 C CA . ALA A 1 210 ? 0.127 3.207 13.088 1.00 90.56 210 ALA A CA 1
ATOM 1533 C C . ALA A 1 210 ? 0.928 3.597 14.347 1.00 90.56 210 ALA A C 1
ATOM 1535 O O . ALA A 1 210 ? 0.646 4.633 14.951 1.00 90.56 210 ALA A O 1
ATOM 1536 N N . LYS A 1 211 ? 1.921 2.792 14.769 1.00 88.94 211 LYS A N 1
ATOM 1537 C CA . LYS A 1 211 ? 2.767 3.096 15.938 1.00 88.94 211 LYS A CA 1
ATOM 1538 C C . LYS A 1 211 ? 4.228 2.753 15.698 1.00 88.94 211 LYS A C 1
ATOM 1540 O O . LYS A 1 211 ? 4.573 1.611 15.399 1.00 88.94 211 LYS A O 1
ATOM 1545 N N . GLN A 1 212 ? 5.111 3.714 15.954 1.00 89.62 212 GLN A N 1
ATOM 1546 C CA . GLN A 1 212 ? 6.549 3.541 15.751 1.00 89.62 212 GLN A CA 1
ATOM 1547 C C . GLN A 1 212 ? 7.148 2.424 16.630 1.00 89.62 212 GLN A C 1
ATOM 1549 O O . GLN A 1 212 ? 8.176 1.845 16.289 1.00 89.62 212 GLN A O 1
ATOM 1554 N N . GLU A 1 213 ? 6.519 2.110 17.762 1.00 91.19 213 GLU A N 1
ATOM 1555 C CA . GLU A 1 213 ? 6.915 1.052 18.701 1.00 91.19 213 GLU A CA 1
ATOM 1556 C C . GLU A 1 213 ? 6.701 -0.360 18.137 1.00 91.19 213 GLU A C 1
ATOM 1558 O O . GLU A 1 213 ? 7.325 -1.300 18.619 1.00 91.19 213 GLU A O 1
ATOM 1563 N N . ARG A 1 214 ? 5.848 -0.521 17.116 1.00 93.88 214 ARG A N 1
ATOM 1564 C CA . ARG A 1 214 ? 5.546 -1.822 16.490 1.00 93.88 214 ARG A CA 1
ATOM 1565 C C . ARG A 1 214 ? 6.532 -2.180 15.376 1.00 93.88 214 ARG A C 1
ATOM 1567 O O . ARG A 1 214 ? 6.728 -3.354 15.076 1.00 93.88 214 ARG A O 1
ATOM 1574 N N . LEU A 1 215 ? 7.183 -1.179 14.784 1.00 95.12 215 LEU A N 1
ATOM 1575 C CA . LEU A 1 215 ? 8.080 -1.347 13.638 1.00 95.12 215 LEU A CA 1
ATOM 1576 C C . LEU A 1 215 ? 9.283 -2.278 13.887 1.00 95.12 215 LEU A C 1
ATOM 1578 O O . LEU A 1 215 ? 9.623 -3.018 12.967 1.00 95.12 215 LEU A O 1
ATOM 1582 N N . PRO A 1 216 ? 9.919 -2.325 15.079 1.00 95.69 216 PRO A N 1
ATOM 1583 C CA . PRO A 1 216 ? 11.000 -3.280 15.333 1.00 95.69 216 PRO A CA 1
ATOM 1584 C C . PRO A 1 216 ? 10.587 -4.749 15.164 1.00 95.69 216 PRO A C 1
ATOM 1586 O O . PRO A 1 216 ? 11.397 -5.539 14.682 1.00 95.69 216 PRO A O 1
ATOM 1589 N N . MET A 1 217 ? 9.339 -5.092 15.516 1.00 95.75 217 MET A N 1
ATOM 1590 C CA . MET A 1 217 ? 8.774 -6.439 15.357 1.00 95.75 217 MET A CA 1
ATOM 1591 C C . MET A 1 217 ? 8.507 -6.759 13.879 1.00 95.75 217 MET A C 1
ATOM 1593 O O . MET A 1 217 ? 8.822 -7.850 13.414 1.00 95.75 217 MET A O 1
ATOM 1597 N N . LEU A 1 218 ? 7.986 -5.791 13.116 1.00 95.88 218 LEU A N 1
ATOM 1598 C CA . LEU A 1 218 ? 7.821 -5.941 11.667 1.00 95.88 218 LEU A CA 1
ATOM 1599 C C . LEU A 1 218 ? 9.172 -6.139 10.966 1.00 95.88 218 LEU A C 1
ATOM 1601 O O . LEU A 1 218 ? 9.308 -7.028 10.131 1.00 95.88 218 LEU A O 1
ATOM 1605 N N . LEU A 1 219 ? 10.176 -5.329 11.316 1.00 95.62 219 LEU A N 1
ATOM 1606 C CA . LEU A 1 219 ? 11.526 -5.453 10.764 1.00 95.62 219 LEU A CA 1
ATOM 1607 C C . LEU A 1 219 ? 12.143 -6.815 11.076 1.00 95.62 219 LEU A C 1
ATOM 1609 O O . LEU A 1 219 ? 12.776 -7.395 10.205 1.00 95.62 219 LEU A O 1
ATOM 1613 N N . GLU A 1 220 ? 11.924 -7.348 12.278 1.00 95.81 220 GLU A N 1
ATOM 1614 C CA . GLU A 1 220 ? 12.394 -8.687 12.638 1.00 95.81 220 GLU A CA 1
ATOM 1615 C C . GLU A 1 220 ? 11.731 -9.768 11.774 1.00 95.81 220 GLU A C 1
ATOM 1617 O O . GLU A 1 220 ? 12.422 -10.632 11.236 1.00 95.81 220 GLU A O 1
ATOM 1622 N N . ALA A 1 221 ? 10.416 -9.681 11.553 1.00 94.56 221 ALA A N 1
ATOM 1623 C CA . ALA A 1 221 ? 9.705 -10.606 10.672 1.00 94.56 221 ALA A CA 1
ATOM 1624 C C . ALA A 1 221 ? 10.185 -10.526 9.213 1.00 94.56 221 ALA A C 1
ATOM 1626 O O . ALA A 1 221 ? 10.247 -11.547 8.528 1.00 94.56 221 ALA A O 1
ATOM 1627 N N . LEU A 1 222 ? 10.550 -9.338 8.728 1.00 91.38 222 LEU A N 1
ATOM 1628 C CA . LEU A 1 222 ? 11.124 -9.169 7.392 1.00 91.38 222 LEU A CA 1
ATOM 1629 C C . LEU A 1 222 ? 12.556 -9.726 7.311 1.00 91.38 222 LEU A C 1
ATOM 1631 O O . LEU A 1 222 ? 12.886 -10.435 6.367 1.00 91.38 222 LEU A O 1
ATOM 1635 N N . GLU A 1 223 ? 13.395 -9.461 8.316 1.00 91.88 223 GLU A N 1
ATOM 1636 C CA . GLU A 1 223 ? 14.777 -9.962 8.406 1.00 91.88 223 GLU A CA 1
ATOM 1637 C C . GLU A 1 223 ? 14.834 -11.492 8.494 1.00 91.88 223 GLU A C 1
ATOM 1639 O O . GLU A 1 223 ? 15.683 -12.125 7.870 1.00 91.88 223 GLU A O 1
ATOM 1644 N N . GLN A 1 224 ? 13.901 -12.101 9.228 1.00 91.25 224 GLN A N 1
ATOM 1645 C CA . GLN A 1 224 ? 13.740 -13.555 9.308 1.00 91.25 224 GLN A CA 1
ATOM 1646 C C . GLN A 1 224 ? 13.079 -14.144 8.058 1.00 91.25 224 GLN A C 1
ATOM 1648 O O . GLN A 1 224 ? 12.854 -15.353 7.985 1.00 91.25 224 GLN A O 1
ATOM 1653 N N . SER A 1 225 ? 12.745 -13.301 7.076 1.00 85.00 225 SER A N 1
ATOM 1654 C CA . SER A 1 225 ? 11.988 -13.689 5.894 1.00 85.00 225 SER A CA 1
ATOM 1655 C C . SER A 1 225 ? 10.678 -14.392 6.259 1.00 85.00 225 SER A C 1
ATOM 1657 O O . SER A 1 225 ? 10.252 -15.276 5.533 1.00 85.00 225 SER A O 1
ATOM 1659 N N . ALA A 1 226 ? 10.029 -14.073 7.379 1.00 87.31 226 ALA A N 1
ATOM 1660 C CA . ALA A 1 226 ? 8.669 -14.537 7.667 1.00 87.31 226 ALA A CA 1
ATOM 1661 C C . ALA A 1 226 ? 7.660 -13.814 6.761 1.00 87.31 226 ALA A C 1
ATOM 1663 O O . ALA A 1 226 ? 6.698 -14.414 6.282 1.00 87.31 226 ALA A O 1
ATOM 1664 N N . ILE A 1 227 ? 7.951 -12.547 6.454 1.00 87.50 227 ILE A N 1
ATOM 1665 C CA . ILE A 1 227 ? 7.209 -11.694 5.527 1.00 87.50 227 ILE A CA 1
ATOM 1666 C C . ILE A 1 227 ? 8.155 -11.254 4.407 1.00 87.50 227 ILE A C 1
ATOM 1668 O O . ILE A 1 227 ? 9.290 -10.874 4.697 1.00 87.50 227 ILE A O 1
ATOM 1672 N N . PRO A 1 228 ? 7.734 -11.279 3.132 1.00 80.19 228 PRO A N 1
ATOM 1673 C CA . PRO A 1 228 ? 8.592 -10.818 2.051 1.00 80.19 228 PRO A CA 1
ATOM 1674 C C . PRO A 1 228 ? 8.661 -9.284 2.021 1.00 80.19 228 PRO A C 1
ATOM 1676 O O . PRO A 1 228 ? 7.643 -8.607 2.186 1.00 80.19 228 PRO A O 1
ATOM 1679 N N . ALA A 1 229 ? 9.843 -8.726 1.739 1.00 80.19 229 ALA A N 1
ATOM 1680 C CA . ALA A 1 229 ? 10.056 -7.278 1.613 1.00 80.19 229 ALA A CA 1
ATOM 1681 C C . ALA A 1 229 ? 9.224 -6.628 0.487 1.00 80.19 229 ALA A C 1
ATOM 1683 O O . ALA A 1 229 ? 8.919 -5.434 0.541 1.00 80.19 229 ALA A O 1
ATOM 1684 N N . SER A 1 230 ? 8.785 -7.418 -0.501 1.00 74.38 230 SER A N 1
ATOM 1685 C CA . SER A 1 230 ? 7.817 -7.006 -1.528 1.00 74.38 230 SER A CA 1
ATOM 1686 C C . SER A 1 230 ? 6.457 -6.592 -0.955 1.00 74.38 230 SER A C 1
ATOM 1688 O O . SER A 1 230 ? 5.740 -5.834 -1.599 1.00 74.38 230 SER A O 1
ATOM 1690 N N . SER A 1 231 ? 6.131 -7.000 0.276 1.00 81.06 231 SER A N 1
ATOM 1691 C CA . SER A 1 231 ? 4.911 -6.577 0.977 1.00 81.06 231 SER A CA 1
ATOM 1692 C C . SER A 1 231 ? 4.916 -5.093 1.359 1.00 81.06 231 SER A C 1
ATOM 1694 O O . SER A 1 231 ? 3.865 -4.542 1.678 1.00 81.06 231 SER A O 1
ATOM 1696 N N . LEU A 1 232 ? 6.086 -4.444 1.361 1.00 82.81 232 LEU A N 1
ATOM 1697 C CA . LEU A 1 232 ? 6.216 -3.012 1.605 1.00 82.81 232 LEU A CA 1
ATOM 1698 C C . LEU A 1 232 ? 6.137 -2.246 0.283 1.00 82.81 232 LEU A C 1
ATOM 1700 O O . LEU A 1 232 ? 6.973 -2.445 -0.604 1.00 82.81 232 LEU A O 1
ATOM 1704 N N . ASP A 1 233 ? 5.181 -1.324 0.188 1.00 77.56 233 ASP A N 1
ATOM 1705 C CA . ASP A 1 233 ? 5.129 -0.331 -0.886 1.00 77.56 233 ASP A CA 1
ATOM 1706 C C . ASP A 1 233 ? 6.233 0.736 -0.747 1.00 77.56 233 ASP A C 1
ATOM 1708 O O . ASP A 1 233 ? 6.955 0.806 0.252 1.00 77.56 233 ASP A O 1
ATOM 1712 N N . ALA A 1 234 ? 6.377 1.576 -1.774 1.00 73.31 234 ALA A N 1
ATOM 1713 C CA . ALA A 1 234 ? 7.412 2.605 -1.823 1.00 73.31 234 ALA A CA 1
ATOM 1714 C C . ALA A 1 234 ? 7.324 3.609 -0.658 1.00 73.31 234 ALA A C 1
ATOM 1716 O O . ALA A 1 234 ? 8.358 3.990 -0.114 1.00 73.31 234 ALA A O 1
ATOM 1717 N N . VAL A 1 235 ? 6.112 3.988 -0.236 1.00 80.56 235 VAL A N 1
ATOM 1718 C CA . VAL A 1 235 ? 5.896 4.957 0.851 1.00 80.56 235 VAL A CA 1
ATOM 1719 C C . VAL A 1 235 ? 6.357 4.368 2.179 1.00 80.56 235 VAL A C 1
ATOM 1721 O O . VAL A 1 235 ? 7.092 5.006 2.927 1.00 80.56 235 VAL A O 1
ATOM 1724 N N . ARG A 1 236 ? 5.978 3.122 2.464 1.00 89.44 236 ARG A N 1
ATOM 1725 C CA . ARG A 1 236 ? 6.367 2.417 3.690 1.00 89.44 236 ARG A CA 1
ATOM 1726 C C . ARG A 1 236 ? 7.867 2.132 3.739 1.00 89.44 236 ARG A C 1
ATOM 1728 O O . ARG A 1 236 ? 8.476 2.258 4.802 1.00 89.44 236 ARG A O 1
ATOM 1735 N N . ARG A 1 237 ? 8.486 1.794 2.602 1.00 84.69 237 ARG A N 1
ATOM 1736 C CA . ARG A 1 237 ? 9.952 1.663 2.502 1.00 84.69 237 ARG A CA 1
ATOM 1737 C C . ARG A 1 237 ? 10.650 2.981 2.821 1.00 84.69 237 ARG A C 1
ATOM 1739 O O . ARG A 1 237 ? 11.605 2.974 3.594 1.00 84.69 237 ARG A O 1
ATOM 1746 N N . ASP A 1 238 ? 10.161 4.091 2.272 1.00 83.06 238 ASP A N 1
ATOM 1747 C CA . ASP A 1 238 ? 10.703 5.421 2.553 1.00 83.06 238 ASP A CA 1
ATOM 1748 C C . ASP A 1 238 ? 10.569 5.788 4.039 1.00 83.06 238 ASP A C 1
ATOM 1750 O O . ASP A 1 238 ? 11.560 6.120 4.686 1.00 83.06 238 ASP A O 1
ATOM 1754 N N . GLN A 1 239 ? 9.382 5.596 4.624 1.00 89.19 239 GLN A N 1
ATOM 1755 C CA . GLN A 1 239 ? 9.130 5.829 6.052 1.00 89.19 239 GLN A CA 1
ATOM 1756 C C . GLN A 1 239 ? 10.071 5.029 6.963 1.00 89.19 239 GLN A C 1
ATOM 1758 O O . GLN A 1 239 ? 10.541 5.548 7.977 1.00 89.19 239 GLN A O 1
ATOM 1763 N N . LEU A 1 240 ? 10.360 3.770 6.619 1.00 92.06 240 LEU A N 1
ATOM 1764 C CA . LEU A 1 240 ? 11.314 2.954 7.365 1.00 92.06 240 LEU A CA 1
ATOM 1765 C C . LEU A 1 240 ? 12.749 3.461 7.181 1.00 92.06 240 LEU A C 1
ATOM 1767 O O . LEU A 1 240 ? 13.449 3.658 8.175 1.00 92.06 240 LEU A O 1
ATOM 1771 N N . ASN A 1 241 ? 13.175 3.723 5.942 1.00 87.38 241 ASN A N 1
ATOM 1772 C CA . ASN A 1 241 ? 14.521 4.208 5.618 1.00 87.38 241 ASN A CA 1
ATOM 1773 C C . ASN A 1 241 ? 14.830 5.586 6.215 1.00 87.38 241 ASN A C 1
ATOM 1775 O O . ASN A 1 241 ? 15.980 5.845 6.575 1.00 87.38 241 ASN A O 1
ATOM 1779 N N . ASN A 1 242 ? 13.813 6.435 6.357 1.00 86.50 242 ASN A N 1
ATOM 1780 C CA . ASN A 1 242 ? 13.900 7.794 6.890 1.00 86.50 242 ASN A CA 1
ATOM 1781 C C . ASN A 1 242 ? 13.295 7.917 8.297 1.00 86.50 242 ASN A C 1
ATOM 1783 O O . ASN A 1 242 ? 12.997 9.020 8.757 1.00 86.50 242 ASN A O 1
ATOM 1787 N N . SER A 1 243 ? 13.117 6.797 9.007 1.00 90.81 243 SER A N 1
ATOM 1788 C CA . SER A 1 243 ? 12.562 6.806 10.362 1.00 90.81 243 SER A CA 1
ATOM 1789 C C . SER A 1 243 ? 13.384 7.712 11.297 1.00 90.81 243 SER A C 1
ATOM 1791 O O . SER A 1 243 ? 14.614 7.601 11.334 1.00 90.81 243 SER A O 1
ATOM 1793 N N . PRO A 1 244 ? 12.735 8.532 12.152 1.00 89.06 244 PRO A N 1
ATOM 1794 C CA . PRO A 1 244 ? 13.440 9.388 13.107 1.00 89.06 244 PRO A CA 1
ATOM 1795 C C . PRO A 1 244 ? 14.174 8.587 14.196 1.00 89.06 244 PRO A C 1
ATOM 1797 O O . PRO A 1 244 ? 15.102 9.093 14.825 1.00 89.06 244 PRO A O 1
ATOM 1800 N N . LYS A 1 245 ? 13.795 7.318 14.418 1.00 92.56 245 LYS A N 1
ATOM 1801 C CA . LYS A 1 245 ? 14.578 6.370 15.226 1.00 92.56 245 LYS A CA 1
ATOM 1802 C C . LYS A 1 245 ? 15.672 5.768 14.341 1.00 92.56 245 LYS A C 1
ATOM 1804 O O . LYS A 1 245 ? 15.372 4.969 13.450 1.00 92.56 245 LYS A O 1
ATOM 1809 N N . SER A 1 246 ? 16.925 6.127 14.619 1.00 90.50 246 SER A N 1
ATOM 1810 C CA . SER A 1 246 ? 18.104 5.742 13.827 1.00 90.50 246 SER A CA 1
ATOM 1811 C C . SER A 1 246 ? 18.300 4.228 13.697 1.00 90.50 246 SER A C 1
ATOM 1813 O O . SER A 1 246 ? 18.747 3.767 12.650 1.00 90.50 246 SER A O 1
ATOM 1815 N N . GLU A 1 247 ? 17.925 3.451 14.718 1.00 94.31 247 GLU A N 1
ATOM 1816 C CA . GLU A 1 247 ? 17.980 1.983 14.697 1.00 94.31 247 GLU A CA 1
ATOM 1817 C C . GLU A 1 247 ? 17.061 1.384 13.621 1.00 94.31 247 GLU A C 1
ATOM 1819 O O . GLU A 1 247 ? 17.502 0.556 12.825 1.00 94.31 247 GLU A O 1
ATOM 1824 N N . ILE A 1 248 ? 15.807 1.848 13.551 1.00 94.50 248 ILE A N 1
ATOM 1825 C CA . ILE A 1 248 ? 14.824 1.410 12.546 1.00 94.50 248 ILE A CA 1
ATOM 1826 C C . ILE A 1 248 ? 15.346 1.737 11.146 1.00 94.50 248 ILE A C 1
ATOM 1828 O O . ILE A 1 248 ? 15.375 0.866 10.283 1.00 94.50 248 ILE A O 1
ATOM 1832 N N . ALA A 1 249 ? 15.831 2.965 10.946 1.00 91.56 249 ALA A N 1
ATOM 1833 C CA . ALA A 1 249 ? 16.366 3.411 9.666 1.00 91.56 249 ALA A CA 1
ATOM 1834 C C . ALA A 1 249 ? 17.603 2.613 9.225 1.00 91.56 249 ALA A C 1
ATOM 1836 O O . ALA A 1 249 ? 17.749 2.279 8.051 1.00 91.56 249 ALA A O 1
ATOM 1837 N N . ALA A 1 250 ? 18.497 2.270 10.156 1.00 92.94 250 ALA A N 1
ATOM 1838 C CA . ALA A 1 250 ? 19.671 1.453 9.862 1.00 92.94 250 ALA A CA 1
ATOM 1839 C C . ALA A 1 250 ? 19.298 0.014 9.470 1.00 92.94 250 ALA A C 1
ATOM 1841 O O . ALA A 1 250 ? 19.823 -0.498 8.480 1.00 92.94 250 ALA A O 1
ATOM 1842 N N . ARG A 1 251 ? 18.378 -0.620 10.212 1.00 94.69 251 ARG A N 1
ATOM 1843 C CA . ARG A 1 251 ? 17.866 -1.966 9.903 1.00 94.69 251 ARG A CA 1
ATOM 1844 C C . ARG A 1 251 ? 17.157 -1.993 8.554 1.00 94.69 251 ARG A C 1
ATOM 1846 O O . ARG A 1 251 ? 17.494 -2.817 7.712 1.00 94.69 251 ARG A O 1
ATOM 1853 N N . ALA A 1 252 ? 16.265 -1.033 8.313 1.00 89.88 252 ALA A N 1
ATOM 1854 C CA . ALA A 1 252 ? 15.539 -0.895 7.057 1.00 89.88 252 ALA A CA 1
ATOM 1855 C C . ALA A 1 252 ? 16.476 -0.708 5.861 1.00 89.88 252 ALA A C 1
ATOM 1857 O O . ALA A 1 252 ? 16.382 -1.466 4.905 1.00 89.88 252 ALA A O 1
ATOM 1858 N N . ARG A 1 253 ? 17.446 0.215 5.934 1.00 88.06 253 ARG A N 1
ATOM 1859 C CA . ARG A 1 253 ? 18.408 0.430 4.840 1.00 88.06 253 ARG A CA 1
ATOM 1860 C C . ARG A 1 253 ? 19.262 -0.797 4.549 1.00 88.06 253 ARG A C 1
ATOM 1862 O O . ARG A 1 253 ? 19.636 -1.006 3.405 1.00 88.06 253 ARG A O 1
ATOM 1869 N N . LYS A 1 254 ? 19.586 -1.596 5.568 1.00 88.44 254 LYS A N 1
ATOM 1870 C CA . LYS A 1 254 ? 20.322 -2.852 5.390 1.00 88.44 254 LYS A CA 1
ATOM 1871 C C . LYS A 1 254 ? 19.451 -3.927 4.737 1.00 88.44 254 LYS A C 1
ATOM 1873 O O . LYS A 1 254 ? 19.923 -4.604 3.835 1.00 88.44 254 LYS A O 1
ATOM 1878 N N . LEU A 1 255 ? 18.217 -4.078 5.211 1.00 84.25 255 LEU A N 1
ATOM 1879 C CA . LEU A 1 255 ? 17.246 -5.062 4.732 1.00 84.25 255 LEU A CA 1
ATOM 1880 C C . LEU A 1 255 ? 16.764 -4.762 3.305 1.00 84.25 255 LEU A C 1
ATOM 1882 O O . LEU A 1 255 ? 16.572 -5.675 2.517 1.00 84.25 255 LEU A O 1
ATOM 1886 N N . LEU A 1 256 ? 16.537 -3.485 2.998 1.00 79.44 256 LEU A N 1
ATOM 1887 C CA . LEU A 1 256 ? 15.985 -2.998 1.732 1.00 79.44 256 LEU A CA 1
ATOM 1888 C C . LEU A 1 256 ? 17.066 -2.537 0.751 1.00 79.44 256 LEU A C 1
ATOM 1890 O O . LEU A 1 256 ? 16.735 -2.047 -0.330 1.00 79.44 256 LEU A O 1
ATOM 1894 N N . ALA A 1 257 ? 18.345 -2.645 1.125 1.00 71.69 257 ALA A N 1
ATOM 1895 C CA . ALA A 1 257 ? 19.420 -2.511 0.156 1.00 71.69 257 ALA A CA 1
ATOM 1896 C C . ALA A 1 257 ? 19.170 -3.528 -0.966 1.00 71.69 257 ALA A C 1
ATOM 1898 O O . ALA A 1 257 ? 18.738 -4.639 -0.657 1.00 71.69 257 ALA A O 1
ATOM 1899 N N . PRO A 1 258 ? 19.435 -3.177 -2.237 1.00 56.06 258 PRO A N 1
ATOM 1900 C CA . PRO A 1 258 ? 19.324 -4.127 -3.332 1.00 56.06 258 PRO A CA 1
ATOM 1901 C C . PRO A 1 258 ? 20.080 -5.397 -2.949 1.00 56.06 258 PRO A C 1
ATOM 1903 O O . PRO A 1 258 ? 21.296 -5.345 -2.716 1.00 56.06 258 PRO A O 1
ATOM 1906 N N . GLU A 1 259 ? 19.360 -6.510 -2.792 1.00 53.12 259 GLU A N 1
ATOM 1907 C CA . GLU A 1 259 ? 20.012 -7.783 -2.541 1.00 53.12 259 GLU A CA 1
ATOM 1908 C C . GLU A 1 259 ? 20.933 -8.034 -3.728 1.00 53.12 259 GLU A C 1
ATOM 1910 O O . GLU A 1 259 ? 20.518 -7.994 -4.886 1.00 53.12 259 GLU A O 1
ATOM 1915 N N . LYS A 1 260 ? 22.217 -8.272 -3.451 1.00 51.28 260 LYS A N 1
ATOM 1916 C CA . LYS A 1 260 ? 23.040 -8.936 -4.452 1.00 51.28 260 LYS A CA 1
ATOM 1917 C C . LYS A 1 260 ? 22.418 -10.315 -4.596 1.00 51.28 260 LYS A C 1
ATOM 1919 O O . LYS A 1 260 ? 22.482 -11.089 -3.638 1.00 51.28 260 LYS A O 1
ATOM 1924 N N . GLY A 1 261 ? 21.795 -10.582 -5.743 1.00 58.28 261 GLY A N 1
ATOM 1925 C CA . GLY A 1 261 ? 21.287 -11.909 -6.070 1.00 58.28 261 GLY A CA 1
ATOM 1926 C C . GLY A 1 261 ? 22.377 -12.968 -5.876 1.00 58.28 261 GLY A C 1
ATOM 1927 O O . GLY A 1 261 ? 23.554 -12.656 -5.647 1.00 58.28 261 GLY A O 1
ATOM 1928 N N . THR A 1 262 ? 22.016 -14.249 -5.969 1.00 64.69 262 THR A N 1
ATOM 1929 C CA . THR A 1 262 ? 23.028 -15.317 -5.925 1.00 64.69 262 THR A CA 1
ATOM 1930 C C . THR A 1 262 ? 24.155 -15.000 -6.915 1.00 64.69 262 THR A C 1
ATOM 1932 O O . THR A 1 262 ? 23.915 -14.394 -7.960 1.00 64.69 262 THR A O 1
ATOM 1935 N N . ALA A 1 263 ? 25.400 -15.386 -6.611 1.00 69.19 263 ALA A N 1
ATOM 1936 C CA . ALA A 1 263 ? 26.530 -15.104 -7.508 1.00 69.19 263 ALA A CA 1
ATOM 1937 C C . ALA A 1 263 ? 26.261 -15.579 -8.954 1.00 69.19 263 ALA A C 1
ATOM 1939 O O . ALA A 1 263 ? 26.729 -14.971 -9.913 1.00 69.19 263 ALA A O 1
ATOM 1940 N N . GLU A 1 264 ? 25.453 -16.632 -9.096 1.00 73.38 264 GLU A N 1
ATOM 1941 C CA . GLU A 1 264 ? 24.940 -17.142 -10.363 1.00 73.38 264 GLU A CA 1
ATOM 1942 C C . GLU A 1 264 ? 23.928 -16.191 -11.029 1.00 73.38 264 GLU A C 1
ATOM 1944 O O . GLU A 1 264 ? 24.129 -15.820 -12.184 1.00 73.38 264 GLU A O 1
ATOM 1949 N N . ARG A 1 265 ? 22.897 -15.715 -10.314 1.00 81.88 265 ARG A N 1
ATOM 1950 C CA . ARG A 1 265 ? 21.915 -14.753 -10.850 1.00 81.88 265 ARG A CA 1
ATOM 1951 C C . ARG A 1 265 ? 22.553 -13.409 -11.206 1.00 81.88 265 ARG A C 1
ATOM 1953 O O . ARG A 1 265 ? 22.259 -12.861 -12.263 1.00 81.88 265 ARG A O 1
ATOM 1960 N N . GLN A 1 266 ? 23.483 -12.913 -10.389 1.00 80.75 266 GLN A N 1
ATOM 1961 C CA . GLN A 1 266 ? 24.233 -11.693 -10.704 1.00 80.75 266 GLN A CA 1
ATOM 1962 C C . GLN A 1 266 ? 25.070 -11.857 -11.982 1.00 80.75 266 GLN A C 1
ATOM 1964 O O . GLN A 1 266 ? 25.110 -10.950 -12.805 1.00 80.75 266 GLN A O 1
ATOM 1969 N N . SER A 1 267 ? 25.682 -13.028 -12.194 1.00 83.50 267 SER A N 1
ATOM 1970 C CA . SER A 1 267 ? 26.411 -13.338 -13.432 1.00 83.50 267 SER A CA 1
ATOM 1971 C C . SER A 1 267 ? 25.494 -13.319 -14.663 1.00 83.50 267 SER A C 1
ATOM 1973 O O . SER A 1 267 ? 25.887 -12.823 -15.719 1.00 83.50 267 SER A O 1
ATOM 1975 N N . VAL A 1 268 ? 24.252 -13.808 -14.532 1.00 85.75 268 VAL A N 1
ATOM 1976 C CA . VAL A 1 268 ? 23.229 -13.687 -15.585 1.00 85.75 268 VAL A CA 1
ATOM 1977 C C . VAL A 1 268 ? 22.920 -12.212 -15.850 1.00 85.75 268 VAL A C 1
ATOM 1979 O O . VAL A 1 268 ? 23.020 -11.771 -16.993 1.00 85.75 268 VAL A O 1
ATOM 1982 N N . LEU A 1 269 ? 22.625 -11.418 -14.819 1.00 85.69 269 LEU A N 1
ATOM 1983 C CA . LEU A 1 269 ? 22.348 -9.985 -14.978 1.00 85.69 269 LEU A CA 1
ATOM 1984 C C . LEU A 1 269 ? 23.501 -9.243 -15.666 1.00 85.69 269 LEU A C 1
ATOM 1986 O O . LEU A 1 269 ? 23.260 -8.500 -16.616 1.00 85.69 269 LEU A O 1
ATOM 1990 N N . ASP A 1 270 ? 24.747 -9.495 -15.265 1.00 85.19 270 ASP A N 1
ATOM 1991 C CA . ASP A 1 270 ? 25.934 -8.879 -15.866 1.00 85.19 270 ASP A CA 1
ATOM 1992 C C . ASP A 1 270 ? 26.100 -9.284 -17.345 1.00 85.19 270 ASP A C 1
ATOM 1994 O O . ASP A 1 270 ? 26.433 -8.452 -18.197 1.00 85.19 270 ASP A O 1
ATOM 1998 N N . HIS A 1 271 ? 25.823 -10.553 -17.676 1.00 89.25 271 HIS A N 1
ATOM 1999 C CA . HIS A 1 271 ? 25.837 -11.043 -19.054 1.00 89.25 271 HIS A CA 1
ATOM 2000 C C . HIS A 1 271 ? 24.810 -10.307 -19.922 1.00 89.25 271 HIS A C 1
ATOM 2002 O O . HIS A 1 271 ? 25.155 -9.807 -20.997 1.00 89.25 271 HIS A O 1
ATOM 2008 N N . TYR A 1 272 ? 23.570 -10.178 -19.451 1.00 90.88 272 TYR A N 1
ATOM 2009 C CA . TYR A 1 272 ? 22.504 -9.510 -20.198 1.00 90.88 272 TYR A CA 1
ATOM 2010 C C . TYR A 1 272 ? 22.625 -7.980 -20.200 1.00 90.88 272 TYR A C 1
ATOM 2012 O O . TYR A 1 272 ? 22.236 -7.345 -21.180 1.00 90.88 272 TYR A O 1
ATOM 2020 N N . ALA A 1 273 ? 23.248 -7.378 -19.183 1.00 84.56 273 ALA A N 1
ATOM 2021 C CA . ALA A 1 273 ? 23.532 -5.942 -19.137 1.00 84.56 273 ALA A CA 1
ATOM 2022 C C . ALA A 1 273 ? 24.440 -5.495 -20.290 1.00 84.56 273 ALA A C 1
ATOM 2024 O O . ALA A 1 273 ? 24.296 -4.384 -20.804 1.00 84.56 273 ALA A O 1
ATOM 2025 N N . SER A 1 274 ? 25.327 -6.376 -20.767 1.00 81.75 274 SER A N 1
ATOM 2026 C CA . SER A 1 274 ? 26.117 -6.113 -21.976 1.00 81.75 274 SER A CA 1
ATOM 2027 C C . SER A 1 274 ? 25.244 -5.894 -23.223 1.00 81.75 274 SER A C 1
ATOM 2029 O O . SER A 1 274 ? 25.610 -5.106 -24.098 1.00 81.75 274 SER A O 1
ATOM 2031 N N . GLY A 1 275 ? 24.058 -6.515 -23.261 1.00 81.56 275 GLY A N 1
ATOM 2032 C CA . GLY A 1 275 ? 23.070 -6.382 -24.327 1.00 81.56 275 GLY A CA 1
ATOM 2033 C C . GLY A 1 275 ? 22.471 -4.981 -24.438 1.00 81.56 275 GLY A C 1
ATOM 2034 O O . GLY A 1 275 ? 22.172 -4.539 -25.541 1.00 81.56 275 GLY A O 1
ATOM 2035 N N . LEU A 1 276 ? 22.390 -4.215 -23.342 1.00 81.00 276 LEU A N 1
ATOM 2036 C CA . LEU A 1 276 ? 21.803 -2.863 -23.347 1.00 81.00 276 LEU A CA 1
ATOM 2037 C C . LEU A 1 276 ? 22.518 -1.877 -24.287 1.00 81.00 276 LEU A C 1
ATOM 2039 O O . LEU A 1 276 ? 21.922 -0.876 -24.695 1.00 81.00 276 LEU A O 1
ATOM 2043 N N . ARG A 1 277 ? 23.778 -2.176 -24.637 1.00 83.12 277 ARG A N 1
ATOM 2044 C CA . ARG A 1 277 ? 24.637 -1.396 -25.544 1.00 83.12 277 ARG A CA 1
ATOM 2045 C C . ARG A 1 277 ? 24.528 -1.823 -27.011 1.00 83.12 277 ARG A C 1
ATOM 2047 O O . ARG A 1 277 ? 25.126 -1.177 -27.870 1.00 83.12 277 ARG A O 1
ATOM 2054 N N . LEU A 1 278 ? 23.828 -2.919 -27.301 1.00 88.00 278 LEU A N 1
ATOM 2055 C CA . LEU A 1 278 ? 23.645 -3.413 -28.662 1.00 88.00 278 LEU A CA 1
ATOM 2056 C C . LEU A 1 278 ? 22.624 -2.547 -29.422 1.00 88.00 278 LEU A C 1
ATOM 2058 O O . LEU A 1 278 ? 21.735 -1.948 -28.807 1.00 88.00 278 LEU A O 1
ATOM 2062 N N . PRO A 1 279 ? 22.719 -2.477 -30.764 1.00 89.50 279 PRO A N 1
ATOM 2063 C CA . PRO A 1 279 ? 21.674 -1.878 -31.585 1.00 89.50 279 PRO A CA 1
ATOM 2064 C C . PRO A 1 279 ? 20.328 -2.553 -31.318 1.00 89.50 279 PRO A C 1
ATOM 2066 O O . PRO A 1 279 ? 20.273 -3.774 -31.186 1.00 89.50 279 PRO A O 1
ATOM 2069 N N . ARG A 1 280 ? 19.253 -1.763 -31.271 1.00 94.12 280 ARG A N 1
ATOM 2070 C CA . ARG A 1 280 ? 17.908 -2.241 -30.933 1.00 94.12 280 ARG A CA 1
ATOM 2071 C C . ARG A 1 280 ? 17.015 -2.250 -32.165 1.00 94.12 280 ARG A C 1
ATOM 2073 O O . ARG A 1 280 ? 16.917 -1.245 -32.867 1.00 94.12 280 ARG A O 1
ATOM 2080 N N . ASP A 1 281 ? 16.330 -3.358 -32.393 1.00 95.44 281 ASP A N 1
ATOM 2081 C CA . ASP A 1 281 ? 15.333 -3.532 -33.442 1.00 95.44 281 ASP A CA 1
ATOM 2082 C C . ASP A 1 281 ? 13.957 -3.767 -32.819 1.00 95.44 281 ASP A C 1
ATOM 2084 O O . ASP A 1 281 ? 13.662 -4.835 -32.281 1.00 95.44 281 ASP A O 1
ATOM 2088 N N . ALA A 1 282 ? 13.094 -2.758 -32.906 1.00 92.00 282 ALA A N 1
ATOM 2089 C CA . ALA A 1 282 ? 11.776 -2.811 -32.289 1.00 92.00 282 ALA A CA 1
ATOM 2090 C C . ALA A 1 282 ? 10.851 -3.875 -32.910 1.00 92.00 282 ALA A C 1
ATOM 2092 O O . ALA A 1 282 ? 9.960 -4.369 -32.225 1.00 92.00 282 ALA A O 1
ATOM 2093 N N . ALA A 1 283 ? 11.050 -4.270 -34.174 1.00 94.38 283 ALA A N 1
ATOM 2094 C CA . ALA A 1 283 ? 10.229 -5.309 -34.793 1.00 94.38 283 ALA A CA 1
ATOM 2095 C C . ALA A 1 283 ? 10.587 -6.695 -34.239 1.00 94.38 283 ALA A C 1
ATOM 2097 O O . ALA A 1 283 ? 9.692 -7.476 -33.909 1.00 94.38 283 ALA A O 1
ATOM 2098 N N . ARG A 1 284 ? 11.887 -6.984 -34.066 1.00 97.62 284 ARG A N 1
ATOM 2099 C CA . ARG A 1 284 ? 12.328 -8.194 -33.349 1.00 97.62 284 ARG A CA 1
ATOM 2100 C C . ARG A 1 284 ? 11.921 -8.148 -31.879 1.00 97.62 284 ARG A C 1
ATOM 2102 O O . ARG A 1 284 ? 11.417 -9.140 -31.361 1.00 97.62 284 ARG A O 1
ATOM 2109 N N . GLY A 1 285 ? 12.033 -6.982 -31.248 1.00 96.81 285 GLY A N 1
ATOM 2110 C CA . GLY A 1 285 ? 11.598 -6.765 -29.871 1.00 96.81 285 GLY A CA 1
ATOM 2111 C C . GLY A 1 285 ? 10.114 -7.044 -29.659 1.00 96.81 285 GLY A C 1
ATOM 2112 O O . GLY A 1 285 ? 9.752 -7.697 -28.682 1.00 96.81 285 GLY A O 1
ATOM 2113 N N . LYS A 1 286 ? 9.257 -6.636 -30.606 1.00 95.88 286 LYS A N 1
ATOM 2114 C CA . LYS A 1 286 ? 7.830 -6.977 -30.576 1.00 95.88 286 LYS A CA 1
ATOM 2115 C C . LYS A 1 286 ? 7.615 -8.489 -30.612 1.00 95.88 286 LYS A C 1
ATOM 2117 O O . LYS A 1 286 ? 6.808 -8.999 -29.848 1.00 95.88 286 LYS A O 1
ATOM 2122 N N . ALA A 1 287 ? 8.348 -9.219 -31.454 1.00 97.25 287 ALA A N 1
ATOM 2123 C CA . ALA A 1 287 ? 8.218 -10.674 -31.519 1.00 97.25 287 ALA A CA 1
ATOM 2124 C C . ALA A 1 287 ? 8.602 -11.355 -30.190 1.00 97.25 287 ALA A C 1
ATOM 2126 O O . ALA A 1 287 ? 7.948 -12.314 -29.778 1.00 97.25 287 ALA A O 1
ATOM 2127 N N . VAL A 1 288 ? 9.621 -10.837 -29.491 1.00 96.75 288 VAL A N 1
ATOM 2128 C CA . VAL A 1 288 ? 9.982 -11.295 -28.138 1.00 96.75 288 VAL A CA 1
ATOM 2129 C C . VAL A 1 288 ? 8.866 -10.967 -27.142 1.00 96.75 288 VAL A C 1
ATOM 2131 O O . VAL A 1 288 ? 8.453 -11.850 -26.390 1.00 96.75 288 VAL A O 1
ATOM 2134 N N . PHE A 1 289 ? 8.335 -9.739 -27.167 1.00 96.31 289 PHE A N 1
ATOM 2135 C CA . PHE A 1 289 ? 7.220 -9.315 -26.315 1.00 96.31 289 PHE A CA 1
ATOM 2136 C C . PHE A 1 289 ? 5.986 -10.206 -26.505 1.00 96.31 289 PHE A C 1
ATOM 2138 O O . PHE A 1 289 ? 5.454 -10.726 -25.526 1.00 96.31 289 PHE A O 1
ATOM 2145 N N . ASP A 1 290 ? 5.572 -10.441 -27.751 1.00 95.12 290 ASP A N 1
ATOM 2146 C CA . ASP A 1 290 ? 4.408 -11.265 -28.085 1.00 95.12 290 ASP A CA 1
ATOM 2147 C C . ASP A 1 290 ? 4.589 -12.713 -27.587 1.00 95.12 290 ASP A C 1
ATOM 2149 O O . ASP A 1 290 ? 3.644 -13.323 -27.086 1.00 95.12 290 ASP A O 1
ATOM 2153 N N . LYS A 1 291 ? 5.812 -13.262 -27.678 1.00 94.44 291 LYS A N 1
ATOM 2154 C CA . LYS A 1 291 ? 6.119 -14.636 -27.246 1.00 94.44 291 LYS A CA 1
ATOM 2155 C C . LYS A 1 291 ? 6.211 -14.780 -25.723 1.00 94.44 291 LYS A C 1
ATOM 2157 O O . LYS A 1 291 ? 5.735 -15.786 -25.199 1.00 94.44 291 LYS A O 1
ATOM 2162 N N . GLN A 1 292 ? 6.856 -13.834 -25.035 1.00 94.44 292 GLN A N 1
ATOM 2163 C CA . GLN A 1 292 ? 7.276 -13.999 -23.634 1.00 94.44 292 GLN A CA 1
ATOM 2164 C C . GLN A 1 292 ? 6.477 -13.150 -22.639 1.00 94.44 292 GLN A C 1
ATOM 2166 O O . GLN A 1 292 ? 6.256 -13.574 -21.509 1.00 94.44 292 GLN A O 1
ATOM 2171 N N . CYS A 1 293 ? 6.034 -11.958 -23.037 1.00 94.44 293 CYS A N 1
ATOM 2172 C CA . CYS A 1 293 ? 5.490 -10.959 -22.116 1.00 94.44 293 CYS A CA 1
ATOM 2173 C C . CYS A 1 293 ? 3.968 -10.808 -22.249 1.00 94.44 293 CYS A C 1
ATOM 2175 O O . CYS A 1 293 ? 3.269 -10.716 -21.239 1.00 94.44 293 CYS A O 1
ATOM 2177 N N . ALA A 1 294 ? 3.442 -10.826 -23.479 1.00 94.62 294 ALA A N 1
ATOM 2178 C CA . ALA A 1 294 ? 2.038 -10.530 -23.780 1.00 94.62 294 ALA A CA 1
ATOM 2179 C C . ALA A 1 294 ? 1.045 -11.521 -23.148 1.00 94.62 294 ALA A C 1
ATOM 2181 O O . ALA A 1 294 ? -0.111 -11.176 -22.930 1.00 94.62 294 ALA A O 1
ATOM 2182 N N . LYS A 1 295 ? 1.504 -12.729 -22.797 1.00 92.88 295 LYS A N 1
ATOM 2183 C CA . LYS A 1 295 ? 0.749 -13.770 -22.076 1.00 92.88 295 LYS A CA 1
ATOM 2184 C C . LYS A 1 295 ? 0.267 -13.339 -20.690 1.00 92.88 295 LYS A C 1
ATOM 2186 O O . LYS A 1 295 ? -0.743 -13.848 -20.202 1.00 92.88 295 LYS A O 1
ATOM 2191 N N . CYS A 1 296 ? 0.986 -12.406 -20.069 1.00 93.06 296 CYS A N 1
ATOM 219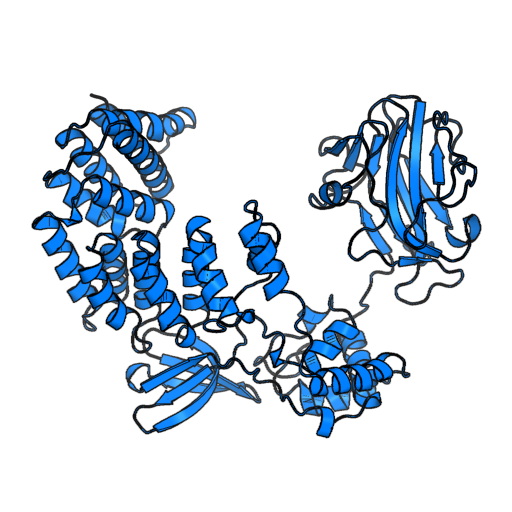2 C CA . CYS A 1 296 ? 0.715 -11.946 -18.711 1.00 93.06 296 CYS A CA 1
ATOM 2193 C C . CYS A 1 296 ? 0.592 -10.426 -18.600 1.00 93.06 296 CYS A C 1
ATOM 2195 O O . CYS A 1 296 ? -0.116 -9.962 -17.712 1.00 93.06 296 CYS A O 1
ATOM 2197 N N . HIS A 1 297 ? 1.268 -9.664 -19.458 1.00 93.81 297 HIS A N 1
ATOM 2198 C CA . HIS A 1 297 ? 1.335 -8.211 -19.372 1.00 93.81 297 HIS A CA 1
ATOM 2199 C C . HIS A 1 297 ? 0.624 -7.522 -20.527 1.00 93.81 297 HIS A C 1
ATOM 2201 O O . HIS A 1 297 ? 0.715 -7.948 -21.681 1.00 93.81 297 HIS A O 1
ATOM 2207 N N . LYS A 1 298 ? -0.005 -6.392 -20.203 1.00 91.00 298 LYS A N 1
ATOM 2208 C CA . LYS A 1 298 ? -0.647 -5.508 -21.166 1.00 91.00 298 LYS A CA 1
ATOM 2209 C C . LYS A 1 298 ? 0.287 -4.368 -21.563 1.00 91.00 298 LYS A C 1
ATOM 2211 O O . LYS A 1 298 ? 0.978 -3.809 -20.712 1.00 91.00 298 LYS A O 1
ATOM 2216 N N . LEU A 1 299 ? 0.287 -4.007 -22.844 1.00 89.00 299 LEU A N 1
ATOM 2217 C CA . LEU A 1 299 ? 0.981 -2.832 -23.375 1.00 89.00 299 LEU A CA 1
ATOM 2218 C C . LEU A 1 299 ? 0.188 -2.256 -24.549 1.00 89.00 299 LEU A C 1
ATOM 2220 O O . LEU A 1 299 ? -0.077 -2.950 -25.526 1.00 89.00 299 LEU A O 1
ATOM 2224 N N . GLY A 1 300 ? -0.230 -0.991 -24.454 1.00 79.31 300 GLY A N 1
ATOM 2225 C CA . GLY A 1 300 ? -0.946 -0.323 -25.551 1.00 79.31 300 GLY A CA 1
ATOM 2226 C C . GLY A 1 300 ? -2.269 -0.993 -25.960 1.00 79.31 300 GLY A C 1
ATOM 2227 O O . GLY A 1 300 ? -2.735 -0.789 -27.075 1.00 79.31 300 GLY A O 1
ATOM 2228 N N . GLY A 1 301 ? -2.876 -1.792 -25.074 1.00 80.00 301 GLY A N 1
ATOM 2229 C CA . GLY A 1 301 ? -4.101 -2.548 -25.356 1.00 80.00 301 GLY A CA 1
ATOM 2230 C C . GLY A 1 301 ? -3.888 -3.994 -25.819 1.00 80.00 301 GLY A C 1
ATOM 2231 O O . GLY A 1 301 ? -4.860 -4.744 -25.829 1.00 80.00 301 GLY A O 1
ATOM 2232 N N . GLU A 1 302 ? -2.656 -4.400 -26.138 1.00 85.19 302 GLU A N 1
ATOM 2233 C CA . GLU A 1 302 ? -2.293 -5.787 -26.467 1.00 85.19 302 GLU A CA 1
ATOM 2234 C C . GLU A 1 302 ? -1.865 -6.557 -25.207 1.00 85.19 302 GLU A C 1
ATOM 2236 O O . GLU A 1 302 ? -1.294 -5.964 -24.292 1.00 85.19 302 GLU A O 1
ATOM 2241 N N . GLY A 1 303 ? -2.122 -7.869 -25.168 1.00 90.44 303 GLY A N 1
ATOM 2242 C CA . GLY A 1 303 ? -1.765 -8.762 -24.058 1.00 90.44 303 GLY A CA 1
ATOM 2243 C C . GLY A 1 303 ? -2.867 -8.960 -23.008 1.00 90.44 303 GLY A C 1
ATOM 2244 O O . GLY A 1 303 ? -4.046 -8.704 -23.266 1.00 90.44 303 GLY A O 1
ATOM 2245 N N . TYR A 1 304 ? -2.480 -9.436 -21.822 1.00 90.94 304 TYR A N 1
ATOM 2246 C CA . TYR A 1 304 ? -3.387 -9.802 -20.724 1.00 90.94 304 TYR A CA 1
ATOM 2247 C C . TYR A 1 304 ? -3.062 -9.056 -19.422 1.00 90.94 304 TYR A C 1
ATOM 2249 O O . TYR A 1 304 ? -2.005 -8.450 -19.292 1.00 90.94 304 TYR A O 1
ATOM 2257 N N . GLU A 1 305 ? -3.980 -9.077 -18.454 1.00 87.56 305 GLU A N 1
ATOM 2258 C CA . GLU A 1 305 ? -3.874 -8.326 -17.192 1.00 87.56 305 GLU A CA 1
ATOM 2259 C C . GLU A 1 305 ? -3.654 -9.295 -16.023 1.00 87.56 305 GLU A C 1
ATOM 2261 O O . GLU A 1 305 ? -4.459 -9.399 -15.095 1.00 87.56 305 GLU A O 1
ATOM 2266 N N . VAL A 1 306 ? -2.579 -10.076 -16.125 1.00 89.81 306 VAL A N 1
ATOM 2267 C CA . VAL A 1 306 ? -2.130 -11.004 -15.076 1.00 89.81 306 VAL A CA 1
ATOM 2268 C C . VAL A 1 306 ? -1.029 -10.350 -14.244 1.00 89.81 306 VAL A C 1
ATOM 2270 O O . VAL A 1 306 ? -1.067 -10.422 -13.022 1.00 89.81 306 VAL A O 1
ATOM 2273 N N . GLY A 1 307 ? -0.073 -9.696 -14.909 1.00 87.88 307 GLY A N 1
ATOM 2274 C CA . GLY A 1 307 ? 0.930 -8.807 -14.328 1.00 87.88 307 GLY A CA 1
ATOM 2275 C C . GLY A 1 307 ? 0.578 -7.325 -14.542 1.00 87.88 307 GLY A C 1
ATOM 2276 O O . GLY A 1 307 ? -0.404 -7.016 -15.223 1.00 87.88 307 GLY A O 1
ATOM 2277 N N . PRO A 1 308 ? 1.377 -6.393 -13.987 1.00 86.12 308 PRO A N 1
ATOM 2278 C CA . PRO A 1 308 ? 1.165 -4.956 -14.157 1.00 86.12 308 PRO A CA 1
ATOM 2279 C C . PRO A 1 308 ? 1.104 -4.510 -15.622 1.00 86.12 308 PRO A C 1
ATOM 2281 O O . PRO A 1 308 ? 1.842 -5.026 -16.466 1.00 86.12 308 PRO A O 1
ATOM 2284 N N . ASP A 1 309 ? 0.291 -3.490 -15.911 1.00 87.56 309 ASP A N 1
ATOM 2285 C CA . ASP A 1 309 ? 0.326 -2.800 -17.205 1.00 87.56 309 ASP A CA 1
ATOM 2286 C C . ASP A 1 309 ? 1.703 -2.150 -17.403 1.00 87.56 309 ASP A C 1
ATOM 2288 O O . ASP A 1 309 ? 2.155 -1.344 -16.578 1.00 87.56 309 ASP A O 1
ATOM 2292 N N . LEU A 1 310 ? 2.379 -2.495 -18.501 1.00 90.12 310 LEU A N 1
ATOM 2293 C CA . LEU A 1 310 ? 3.741 -2.038 -18.762 1.00 90.12 310 LEU A CA 1
ATOM 2294 C C . LEU A 1 310 ? 3.820 -0.545 -19.065 1.00 90.12 310 LEU A C 1
ATOM 2296 O O . LEU A 1 310 ? 4.900 0.020 -18.916 1.00 90.12 310 LEU A O 1
ATOM 2300 N N . LEU A 1 311 ? 2.711 0.134 -19.387 1.00 83.94 311 LEU A N 1
ATOM 2301 C CA . LEU A 1 311 ? 2.676 1.598 -19.500 1.00 83.94 311 LEU A CA 1
ATOM 2302 C C . LEU A 1 311 ? 3.167 2.292 -18.219 1.00 83.94 311 LEU A C 1
ATOM 2304 O O . LEU A 1 311 ? 3.756 3.372 -18.283 1.00 83.94 311 LEU A O 1
ATOM 2308 N N . THR A 1 312 ? 2.993 1.651 -17.060 1.00 77.00 312 THR A N 1
ATOM 2309 C CA . THR A 1 312 ? 3.488 2.148 -15.766 1.00 77.00 312 THR A CA 1
ATOM 2310 C C . THR A 1 312 ? 5.012 2.100 -15.638 1.00 77.00 312 THR A C 1
ATOM 2312 O O . THR A 1 312 ? 5.585 2.819 -14.823 1.00 77.00 312 THR A O 1
ATOM 2315 N N . ALA A 1 313 ? 5.696 1.317 -16.475 1.00 79.12 313 ALA A N 1
ATOM 2316 C CA . ALA A 1 313 ? 7.145 1.155 -16.447 1.00 79.12 313 ALA A CA 1
ATOM 2317 C C . ALA A 1 313 ? 7.900 2.266 -17.202 1.00 79.12 313 ALA A C 1
ATOM 2319 O O . ALA A 1 313 ? 9.127 2.232 -17.296 1.00 79.12 313 ALA A O 1
ATOM 2320 N N . LYS A 1 314 ? 7.188 3.279 -17.719 1.00 76.81 314 LYS A N 1
ATOM 2321 C CA . LYS A 1 314 ? 7.758 4.380 -18.511 1.00 76.81 314 LYS A CA 1
ATOM 2322 C C . LYS A 1 314 ? 8.922 5.100 -17.819 1.00 76.81 314 LYS A C 1
ATOM 2324 O O . LYS A 1 314 ? 9.870 5.482 -18.498 1.00 76.81 314 LYS A O 1
ATOM 2329 N N . THR A 1 315 ? 8.857 5.267 -16.498 1.00 72.50 315 THR A N 1
ATOM 2330 C CA . THR A 1 315 ? 9.865 5.978 -15.689 1.00 72.50 315 THR A CA 1
ATOM 2331 C C . THR A 1 315 ? 11.031 5.100 -15.226 1.00 72.50 315 THR A C 1
ATOM 2333 O O . THR A 1 315 ? 11.992 5.624 -14.671 1.00 72.50 315 THR A O 1
ATOM 2336 N N . ARG A 1 316 ? 10.979 3.777 -15.437 1.00 73.62 316 ARG A N 1
ATOM 2337 C CA . ARG A 1 316 ? 12.072 2.860 -15.068 1.00 73.62 316 ARG A CA 1
ATOM 2338 C C . ARG A 1 316 ? 13.239 3.015 -16.040 1.00 73.62 316 ARG A C 1
ATOM 2340 O O . ARG A 1 316 ? 12.987 3.202 -17.230 1.00 73.62 316 ARG A O 1
ATOM 2347 N N . SER A 1 317 ? 14.490 2.907 -15.577 1.00 79.69 317 SER A N 1
ATOM 2348 C CA . SER A 1 317 ? 15.676 2.905 -16.457 1.00 79.69 317 SER A CA 1
ATOM 2349 C C . SER A 1 317 ? 15.798 1.584 -17.228 1.00 79.69 317 SER A C 1
ATOM 2351 O O . SER A 1 317 ? 15.064 0.633 -16.953 1.00 79.69 317 SER A O 1
ATOM 2353 N N . ASP A 1 318 ? 16.673 1.522 -18.235 1.00 83.25 318 ASP A N 1
ATOM 2354 C CA . ASP A 1 318 ? 16.877 0.291 -19.016 1.00 83.25 318 ASP A CA 1
ATOM 2355 C C . ASP A 1 318 ? 17.452 -0.832 -18.140 1.00 83.25 318 ASP A C 1
ATOM 2357 O O . ASP A 1 318 ? 17.064 -1.989 -18.275 1.00 83.25 318 ASP A O 1
ATOM 2361 N N . GLU A 1 319 ? 18.319 -0.478 -17.195 1.00 79.69 319 GLU A N 1
ATOM 2362 C CA . GLU A 1 319 ? 18.916 -1.380 -16.212 1.00 79.69 319 GLU A CA 1
ATOM 2363 C C . GLU A 1 319 ? 17.867 -1.902 -15.228 1.00 79.69 319 GLU A C 1
ATOM 2365 O O . GLU A 1 319 ? 17.848 -3.096 -14.936 1.00 79.69 319 GLU A O 1
ATOM 2370 N N . THR A 1 320 ? 16.961 -1.036 -14.752 1.00 77.38 320 THR A N 1
ATOM 2371 C CA . THR A 1 320 ? 15.842 -1.471 -13.905 1.00 77.38 320 THR A CA 1
ATOM 2372 C C . THR A 1 320 ? 14.937 -2.441 -14.662 1.00 77.38 320 THR A C 1
ATOM 2374 O O . THR A 1 320 ? 14.633 -3.502 -14.132 1.00 77.38 320 THR A O 1
ATOM 2377 N N . LEU A 1 321 ? 14.557 -2.123 -15.908 1.00 85.75 321 LEU A N 1
ATOM 2378 C CA . LEU A 1 321 ? 13.727 -3.014 -16.728 1.00 85.75 321 LEU A CA 1
ATOM 2379 C C . LEU A 1 321 ? 14.399 -4.368 -16.955 1.00 85.75 321 LEU A C 1
ATOM 2381 O O . LEU A 1 321 ? 13.751 -5.402 -16.833 1.00 85.75 321 LEU A O 1
ATOM 2385 N N . LEU A 1 322 ? 15.695 -4.370 -17.269 1.00 88.50 322 LEU A N 1
ATOM 2386 C CA . LEU A 1 322 ? 16.468 -5.597 -17.406 1.00 88.50 322 LEU A CA 1
ATOM 2387 C C . LEU A 1 322 ? 16.422 -6.428 -16.118 1.00 88.50 322 LEU A C 1
ATOM 2389 O O . LEU A 1 322 ? 16.173 -7.629 -16.181 1.00 88.50 322 LEU A O 1
ATOM 2393 N N . SER A 1 323 ? 16.655 -5.793 -14.968 1.00 84.25 323 SER A N 1
ATOM 2394 C CA . SER A 1 323 ? 16.618 -6.469 -13.672 1.00 84.25 323 SER A CA 1
ATOM 2395 C C . SER A 1 323 ? 15.237 -7.053 -13.379 1.00 84.25 323 SER A C 1
ATOM 2397 O O . SER A 1 323 ? 15.152 -8.208 -12.982 1.00 84.25 323 SER A O 1
ATOM 2399 N N . ASP A 1 324 ? 14.161 -6.302 -13.627 1.00 86.25 324 ASP A N 1
ATOM 2400 C CA . ASP A 1 324 ? 12.785 -6.773 -13.419 1.00 86.25 324 ASP A CA 1
ATOM 2401 C C . ASP A 1 324 ? 12.442 -7.978 -14.314 1.00 86.25 324 ASP A C 1
ATOM 2403 O O . ASP A 1 324 ? 11.687 -8.861 -13.915 1.00 86.25 324 ASP A O 1
ATOM 2407 N N . ILE A 1 325 ? 12.978 -8.008 -15.540 1.00 90.88 325 ILE A N 1
ATOM 2408 C CA . ILE A 1 325 ? 12.738 -9.076 -16.520 1.00 90.88 325 ILE A CA 1
ATOM 2409 C C . ILE A 1 325 ? 13.538 -10.337 -16.174 1.00 90.88 325 ILE A C 1
ATOM 2411 O O . ILE A 1 325 ? 13.008 -11.442 -16.264 1.00 90.88 325 ILE A O 1
ATOM 2415 N N . MET A 1 326 ? 14.812 -10.177 -15.810 1.00 88.88 326 MET A N 1
ATOM 2416 C CA . MET A 1 326 ? 15.750 -11.290 -15.623 1.00 88.88 326 MET A CA 1
ATOM 2417 C C . MET A 1 326 ? 15.820 -11.794 -14.178 1.00 88.88 326 MET A C 1
ATOM 2419 O O . MET A 1 326 ? 16.327 -12.886 -13.937 1.00 88.88 326 MET A O 1
ATOM 2423 N N . ASP A 1 327 ? 15.332 -11.024 -13.209 1.00 85.88 327 ASP A N 1
ATOM 2424 C CA . ASP A 1 327 ? 15.225 -11.416 -11.802 1.00 85.88 327 ASP A CA 1
ATOM 2425 C C . ASP A 1 327 ? 13.867 -10.975 -11.218 1.00 85.88 327 ASP A C 1
ATOM 2427 O O . ASP A 1 327 ? 13.794 -10.105 -10.344 1.00 85.88 327 ASP A O 1
ATOM 2431 N N . PRO A 1 328 ? 12.752 -11.546 -11.709 1.00 86.56 328 PRO A N 1
ATOM 2432 C CA . PRO A 1 328 ? 11.417 -11.047 -11.389 1.00 86.56 328 PRO A CA 1
ATOM 2433 C C . PRO A 1 328 ? 10.981 -11.308 -9.940 1.00 86.56 328 PRO A C 1
ATOM 2435 O O . PRO A 1 328 ? 10.065 -10.649 -9.442 1.00 86.56 328 PRO A O 1
ATOM 2438 N N . SER A 1 329 ? 11.603 -12.271 -9.253 1.00 83.38 329 SER A N 1
ATOM 2439 C CA . SER A 1 329 ? 11.327 -12.570 -7.841 1.00 83.38 329 SER A CA 1
ATOM 2440 C C . SER A 1 329 ? 12.020 -11.586 -6.890 1.00 83.38 329 SER A C 1
ATOM 2442 O O . SER A 1 329 ? 11.552 -11.418 -5.763 1.00 83.38 329 SER A O 1
ATOM 2444 N N . SER A 1 330 ? 13.073 -10.883 -7.338 1.00 76.00 330 SER A N 1
ATOM 2445 C CA . SER A 1 330 ? 13.762 -9.859 -6.532 1.00 76.00 330 SER A CA 1
ATOM 2446 C C . SER A 1 330 ? 12.846 -8.698 -6.134 1.00 76.00 330 SER A C 1
ATOM 2448 O O . SER A 1 330 ? 12.960 -8.144 -5.037 1.00 76.00 330 SER A O 1
ATOM 2450 N N . GLN A 1 331 ? 11.888 -8.343 -6.997 1.00 72.31 331 GLN A N 1
ATOM 2451 C CA . GLN A 1 331 ? 10.907 -7.306 -6.717 1.00 72.31 331 GLN A CA 1
ATOM 2452 C C . GLN A 1 331 ? 9.542 -7.623 -7.335 1.00 72.31 331 GLN A C 1
ATOM 2454 O O . GLN A 1 331 ? 9.228 -7.256 -8.463 1.00 72.31 331 GLN A O 1
ATOM 2459 N N . ILE A 1 332 ? 8.661 -8.203 -6.523 1.00 76.19 332 ILE A N 1
ATOM 2460 C CA . ILE A 1 332 ? 7.260 -8.411 -6.899 1.00 76.19 332 ILE A CA 1
ATOM 2461 C C . ILE A 1 332 ? 6.463 -7.129 -6.630 1.00 76.19 332 ILE A C 1
ATOM 2463 O O . ILE A 1 332 ? 6.504 -6.571 -5.530 1.00 76.19 332 ILE A O 1
ATOM 2467 N N . THR A 1 333 ? 5.722 -6.660 -7.635 1.00 76.06 333 THR A N 1
ATOM 2468 C CA . THR A 1 333 ? 4.843 -5.489 -7.495 1.00 76.06 333 THR A CA 1
ATOM 2469 C C . THR A 1 333 ? 3.661 -5.819 -6.579 1.00 76.06 333 THR A C 1
ATOM 2471 O O . THR A 1 333 ? 3.018 -6.859 -6.728 1.00 76.06 333 THR A O 1
ATOM 2474 N N . VAL A 1 334 ? 3.351 -4.919 -5.640 1.00 72.31 334 VAL A N 1
ATOM 2475 C CA . VAL A 1 334 ? 2.225 -5.072 -4.703 1.00 72.31 334 VAL A CA 1
ATOM 2476 C C . VAL A 1 334 ? 0.923 -5.317 -5.471 1.00 72.31 334 VAL A C 1
ATOM 2478 O O . VAL A 1 334 ? 0.626 -4.625 -6.441 1.00 72.31 334 VAL A O 1
ATOM 2481 N N . GLY A 1 335 ? 0.150 -6.314 -5.034 1.00 76.88 335 GLY A N 1
ATOM 2482 C CA . GLY A 1 335 ? -1.104 -6.722 -5.679 1.00 76.88 335 GLY A CA 1
ATOM 2483 C C . GLY A 1 335 ? -0.949 -7.750 -6.807 1.00 76.88 335 GLY A C 1
ATOM 2484 O O . GLY A 1 335 ? -1.937 -8.374 -7.169 1.00 76.88 335 GLY A O 1
ATOM 2485 N N . TYR A 1 336 ? 0.272 -7.996 -7.294 1.00 82.19 336 TYR A N 1
ATOM 2486 C CA . TYR A 1 336 ? 0.565 -8.974 -8.355 1.00 82.19 336 TYR A CA 1
ATOM 2487 C C . TYR A 1 336 ? 1.336 -10.201 -7.848 1.00 82.19 336 TYR A C 1
ATOM 2489 O O . TYR A 1 336 ? 1.941 -10.939 -8.623 1.00 82.19 336 TYR A O 1
ATOM 2497 N N . GLY A 1 337 ? 1.330 -10.421 -6.531 1.00 83.69 337 GLY A N 1
ATOM 2498 C CA . GLY A 1 337 ? 1.887 -11.628 -5.931 1.00 83.69 337 GLY A CA 1
ATOM 2499 C C . GLY A 1 337 ? 1.112 -12.869 -6.362 1.00 83.69 337 GLY A C 1
ATOM 2500 O O . GLY A 1 337 ? -0.121 -12.865 -6.398 1.00 83.69 337 GLY A O 1
ATOM 2501 N N . GLN A 1 338 ? 1.839 -13.939 -6.674 1.00 89.00 338 GLN A N 1
ATOM 2502 C CA . GLN A 1 338 ? 1.236 -15.243 -6.912 1.00 89.00 338 GLN A CA 1
ATOM 2503 C C . GLN A 1 338 ? 0.697 -15.809 -5.596 1.00 89.00 338 GLN A C 1
ATOM 2505 O O . GLN A 1 338 ? 1.350 -15.723 -4.561 1.00 89.00 338 GLN A O 1
ATOM 2510 N N . TYR A 1 339 ? -0.463 -16.446 -5.655 1.00 92.06 339 TYR A N 1
ATOM 2511 C CA . TYR A 1 339 ? -1.035 -17.252 -4.587 1.00 92.06 339 TYR A CA 1
ATOM 2512 C C . TYR A 1 339 ? -1.042 -18.718 -4.992 1.00 92.06 339 TYR A C 1
ATOM 2514 O O . TYR A 1 339 ? -1.352 -19.052 -6.138 1.00 92.06 339 TYR A O 1
ATOM 2522 N N . THR A 1 340 ? -0.746 -19.575 -4.022 1.00 94.00 340 THR A N 1
ATOM 2523 C CA . THR A 1 340 ? -0.963 -21.017 -4.089 1.00 94.00 340 THR A CA 1
ATOM 2524 C C . THR A 1 340 ? -2.174 -21.346 -3.227 1.00 94.00 340 THR A C 1
ATOM 2526 O O . THR A 1 340 ? -2.200 -21.015 -2.041 1.00 94.00 340 THR A O 1
ATOM 2529 N N . VAL A 1 341 ? -3.177 -21.991 -3.819 1.00 95.75 341 VAL A N 1
ATOM 2530 C CA . VAL A 1 341 ? -4.384 -22.451 -3.125 1.00 95.75 341 VAL A CA 1
ATOM 2531 C C . VAL A 1 341 ? -4.487 -23.964 -3.247 1.00 95.75 341 VAL A C 1
ATOM 2533 O O . VAL A 1 341 ? -4.506 -24.504 -4.356 1.00 95.75 341 VAL A O 1
ATOM 2536 N N . ILE A 1 342 ? -4.576 -24.641 -2.108 1.00 96.38 342 ILE A N 1
ATOM 2537 C CA . ILE A 1 342 ? -4.815 -26.078 -2.005 1.00 96.38 342 ILE A CA 1
ATOM 2538 C C . ILE A 1 342 ? -6.252 -26.266 -1.535 1.00 96.38 342 ILE A C 1
ATOM 2540 O O . ILE A 1 342 ? -6.674 -25.692 -0.535 1.00 96.38 342 ILE A O 1
ATOM 2544 N N . THR A 1 343 ? -7.025 -27.045 -2.282 1.00 96.69 343 THR A N 1
ATOM 2545 C CA . THR A 1 343 ? -8.407 -27.383 -1.905 1.00 96.69 343 THR A CA 1
ATOM 2546 C C . THR A 1 343 ? -8.457 -28.598 -0.988 1.00 96.69 343 THR A C 1
ATOM 2548 O O . THR A 1 343 ? -7.546 -29.420 -1.019 1.00 96.69 343 THR A O 1
ATOM 2551 N N . GLU A 1 344 ? -9.573 -28.804 -0.288 1.00 95.94 344 GLU A N 1
ATOM 2552 C CA . GLU A 1 344 ? -9.818 -29.994 0.551 1.00 95.94 344 GLU A CA 1
ATOM 2553 C C . GLU A 1 344 ? -9.698 -31.321 -0.225 1.00 95.94 344 GLU A C 1
ATOM 2555 O O . GLU A 1 344 ? -9.457 -32.383 0.343 1.00 95.94 344 GLU A O 1
ATOM 2560 N N . THR A 1 345 ? -9.838 -31.273 -1.555 1.00 94.88 345 THR A N 1
ATOM 2561 C CA . THR A 1 345 ? -9.646 -32.431 -2.446 1.00 94.88 345 THR A CA 1
ATOM 2562 C C . THR A 1 345 ? -8.182 -32.678 -2.839 1.00 94.88 345 THR A C 1
ATOM 2564 O O . THR A 1 345 ? -7.904 -33.580 -3.629 1.00 94.88 345 THR A O 1
ATOM 2567 N N . GLY A 1 346 ? -7.244 -31.867 -2.340 1.00 94.12 346 GLY A N 1
ATOM 2568 C CA . GLY A 1 346 ? -5.814 -31.923 -2.652 1.00 94.12 346 GLY A CA 1
ATOM 2569 C C . GLY A 1 346 ? -5.420 -31.284 -3.989 1.00 94.12 346 GLY A C 1
ATOM 2570 O O . GLY A 1 346 ? -4.270 -31.400 -4.412 1.00 94.12 346 GLY A O 1
ATOM 2571 N N . ARG A 1 347 ? -6.346 -30.618 -4.696 1.00 95.94 347 ARG A N 1
ATOM 2572 C CA . ARG A 1 347 ? -6.021 -29.906 -5.945 1.00 95.94 347 ARG A CA 1
ATOM 2573 C C . ARG A 1 347 ? -5.288 -28.607 -5.637 1.00 95.94 347 ARG A C 1
ATOM 2575 O O . ARG A 1 347 ? -5.747 -27.852 -4.784 1.00 95.94 347 ARG A O 1
ATOM 2582 N N . ILE A 1 348 ? -4.221 -28.352 -6.389 1.00 95.12 348 ILE A N 1
ATOM 2583 C CA . ILE A 1 348 ? -3.365 -27.170 -6.264 1.00 95.12 348 ILE A CA 1
ATOM 2584 C C . ILE A 1 348 ? -3.666 -26.207 -7.413 1.00 95.12 348 ILE A C 1
ATOM 2586 O O . ILE A 1 348 ? -3.697 -26.612 -8.579 1.00 95.12 348 ILE A O 1
ATOM 2590 N N . PHE A 1 349 ? -3.859 -24.937 -7.080 1.00 94.56 349 PHE A N 1
ATOM 2591 C CA . PHE A 1 349 ? -4.062 -23.843 -8.020 1.00 94.56 349 PHE A CA 1
ATOM 2592 C C . PHE A 1 349 ? -3.039 -22.741 -7.759 1.00 94.56 349 PHE A C 1
ATOM 2594 O O . PHE A 1 349 ? -2.790 -22.398 -6.608 1.00 94.56 349 PHE A O 1
ATOM 2601 N N . ASN A 1 350 ? -2.486 -22.176 -8.831 1.00 92.88 350 ASN A N 1
ATOM 2602 C CA . ASN A 1 350 ? -1.556 -21.052 -8.775 1.00 92.88 350 ASN A CA 1
ATOM 2603 C C . ASN A 1 350 ? -2.092 -19.901 -9.626 1.00 92.88 350 ASN A C 1
ATOM 2605 O O . ASN A 1 350 ? -2.588 -20.134 -10.731 1.00 92.88 350 ASN A O 1
ATOM 2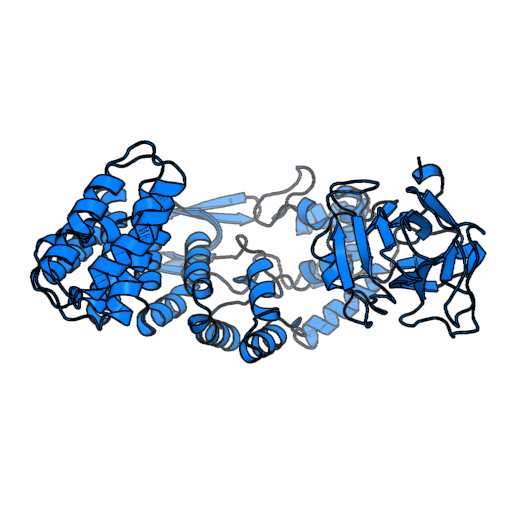609 N N . GLY A 1 351 ? -1.970 -18.672 -9.135 1.00 92.75 351 GLY A N 1
ATOM 2610 C CA . GLY A 1 351 ? -2.307 -17.475 -9.903 1.00 92.75 351 GLY A CA 1
ATOM 2611 C C . GLY A 1 351 ? -2.312 -16.216 -9.050 1.00 92.75 351 GLY A C 1
ATOM 2612 O O . GLY A 1 351 ? -2.163 -16.281 -7.834 1.00 92.75 351 GLY A O 1
ATOM 2613 N N . VAL A 1 352 ? -2.499 -15.065 -9.683 1.00 91.81 352 VAL A N 1
ATOM 2614 C CA . VAL A 1 352 ? -2.676 -13.786 -8.987 1.00 91.81 352 VAL A CA 1
ATOM 2615 C C . VAL A 1 352 ? -4.114 -13.685 -8.480 1.00 91.81 352 VAL A C 1
ATOM 2617 O O . VAL A 1 352 ? -5.050 -14.123 -9.152 1.00 91.81 352 VAL A O 1
ATOM 2620 N N . LEU A 1 353 ? -4.314 -13.119 -7.290 1.00 91.25 353 LEU A N 1
ATOM 2621 C CA . LEU A 1 353 ? -5.653 -12.918 -6.739 1.00 91.25 353 LEU A CA 1
ATOM 2622 C C . LEU A 1 353 ? -6.366 -11.776 -7.485 1.00 91.25 353 LEU A C 1
ATOM 2624 O O . LEU A 1 353 ? -6.099 -10.604 -7.238 1.00 91.25 353 LEU A O 1
ATOM 2628 N N . ALA A 1 354 ? -7.280 -12.119 -8.391 1.00 90.94 354 ALA A N 1
ATOM 2629 C CA . ALA A 1 354 ? -7.986 -11.156 -9.239 1.00 90.94 354 ALA A CA 1
ATOM 2630 C C . ALA A 1 354 ? -9.240 -10.570 -8.584 1.00 90.94 354 ALA A C 1
ATOM 2632 O O . ALA A 1 354 ? -9.592 -9.416 -8.823 1.00 90.94 354 ALA A O 1
ATOM 2633 N N . ALA A 1 355 ? -9.933 -11.366 -7.772 1.00 90.81 355 ALA A N 1
ATOM 2634 C CA . ALA A 1 355 ? -11.104 -10.922 -7.033 1.00 90.81 355 ALA A CA 1
ATOM 2635 C C . ALA A 1 355 ? -11.284 -11.744 -5.761 1.00 90.81 355 ALA A C 1
ATOM 2637 O O . ALA A 1 355 ? -10.883 -12.905 -5.678 1.00 90.81 355 ALA A O 1
ATOM 2638 N N . GLU A 1 356 ? -11.959 -11.154 -4.784 1.00 91.62 356 GLU A N 1
ATOM 2639 C CA . GLU A 1 356 ? -12.414 -11.858 -3.599 1.00 91.62 356 GLU A CA 1
ATOM 2640 C C . GLU A 1 356 ? -13.809 -11.384 -3.197 1.00 91.62 356 GLU A C 1
ATOM 2642 O O . GLU A 1 356 ? -14.135 -10.200 -3.281 1.00 91.62 356 GLU A O 1
ATOM 2647 N N . THR A 1 357 ? -14.643 -12.329 -2.774 1.00 93.12 357 THR A N 1
ATOM 2648 C CA . THR A 1 357 ? -15.990 -12.087 -2.256 1.00 93.12 357 THR A CA 1
ATOM 2649 C C . THR A 1 357 ? -16.144 -12.754 -0.891 1.00 93.12 357 THR A C 1
ATOM 2651 O O . THR A 1 357 ? -15.237 -13.437 -0.401 1.00 93.12 357 THR A O 1
ATOM 2654 N N . ALA A 1 358 ? -17.325 -12.611 -0.288 1.00 90.69 358 ALA A N 1
ATOM 2655 C CA . ALA A 1 358 ? -17.656 -13.291 0.957 1.00 90.69 358 ALA A CA 1
ATOM 2656 C C . ALA A 1 358 ? -17.622 -14.829 0.851 1.00 90.69 358 ALA A C 1
ATOM 2658 O O . ALA A 1 358 ? -17.444 -15.494 1.862 1.00 90.69 358 ALA A O 1
ATOM 2659 N N . THR A 1 359 ? -17.786 -15.404 -0.347 1.00 92.88 359 THR A N 1
ATOM 2660 C CA . THR A 1 359 ? -17.917 -16.866 -0.523 1.00 92.88 359 THR A CA 1
ATOM 2661 C C . THR A 1 359 ? -16.862 -17.484 -1.431 1.00 92.88 359 THR A C 1
ATOM 2663 O O . THR A 1 359 ? -16.725 -18.706 -1.454 1.00 92.88 359 THR A O 1
ATOM 2666 N N . SER A 1 360 ? -16.099 -16.673 -2.162 1.00 95.44 360 SER A N 1
ATOM 2667 C CA . SER A 1 360 ? -15.124 -17.160 -3.134 1.00 95.44 360 SER A CA 1
ATOM 2668 C C . SER A 1 360 ? -13.901 -16.262 -3.256 1.00 95.44 360 SER A C 1
ATOM 2670 O O . SER A 1 360 ? -13.938 -15.073 -2.936 1.00 95.44 360 SER A O 1
ATOM 2672 N N . VAL A 1 361 ? -12.836 -16.844 -3.792 1.00 95.69 361 VAL A N 1
ATOM 2673 C CA . VAL A 1 361 ? -11.673 -16.139 -4.330 1.00 95.69 361 VAL A CA 1
ATOM 2674 C C . VAL A 1 361 ? -11.516 -16.503 -5.803 1.00 95.69 361 VAL A C 1
ATOM 2676 O O . VAL A 1 361 ? -11.828 -17.624 -6.205 1.00 95.69 361 VAL A O 1
ATOM 2679 N N . THR A 1 362 ? -11.053 -15.561 -6.615 1.00 96.00 362 THR A N 1
ATOM 2680 C CA . THR A 1 362 ? -10.774 -15.783 -8.035 1.00 96.00 362 THR A CA 1
ATOM 2681 C C . THR A 1 362 ? -9.281 -15.650 -8.263 1.00 96.00 362 THR A C 1
ATOM 2683 O O . THR A 1 362 ? -8.715 -14.575 -8.061 1.00 96.00 362 THR A O 1
ATOM 2686 N N . LEU A 1 363 ? -8.652 -16.735 -8.705 1.00 95.38 363 LEU A N 1
ATOM 2687 C CA . LEU A 1 363 ? -7.269 -16.719 -9.166 1.00 95.38 363 LEU A CA 1
ATOM 2688 C C . LEU A 1 363 ? -7.239 -16.500 -10.673 1.00 95.38 363 LEU A C 1
ATOM 2690 O O . LEU A 1 363 ? -7.979 -17.157 -11.404 1.00 95.38 363 LEU A O 1
ATOM 2694 N N . ARG A 1 364 ? -6.359 -15.619 -11.134 1.00 94.50 364 ARG A N 1
ATOM 2695 C CA . ARG A 1 364 ? -6.077 -15.379 -12.546 1.00 94.50 364 ARG A CA 1
ATOM 2696 C C . ARG A 1 364 ? -4.686 -15.897 -12.877 1.00 94.50 364 ARG A C 1
ATOM 2698 O O . ARG A 1 364 ? -3.704 -15.513 -12.247 1.00 94.50 364 ARG A O 1
ATOM 2705 N N . ALA A 1 365 ? -4.628 -16.784 -13.858 1.00 92.25 365 ALA A N 1
ATOM 2706 C CA . ALA A 1 365 ? -3.400 -17.337 -14.404 1.00 92.25 365 ALA A CA 1
ATOM 2707 C C . ALA A 1 365 ? -3.114 -16.762 -15.808 1.00 92.25 365 ALA A C 1
ATOM 2709 O O . ALA A 1 365 ? -3.817 -15.859 -16.267 1.00 92.25 365 ALA A O 1
ATOM 2710 N N . GLU A 1 366 ? -2.078 -17.292 -16.470 1.00 89.00 366 GLU A N 1
ATOM 2711 C CA . GLU A 1 366 ? -1.649 -16.937 -17.833 1.00 89.00 366 GLU A CA 1
ATOM 2712 C C . GLU A 1 366 ? -2.847 -16.844 -18.798 1.00 89.00 366 GLU A C 1
ATOM 2714 O O . GLU A 1 366 ? -3.817 -17.599 -18.671 1.00 89.00 366 GLU A O 1
ATOM 2719 N N . GLU A 1 367 ? -2.795 -15.898 -19.742 1.00 88.31 367 GLU A N 1
ATOM 2720 C CA . GLU A 1 367 ? -3.852 -15.659 -20.738 1.00 88.31 367 GLU A CA 1
ATOM 2721 C C . GLU A 1 367 ? -5.228 -15.319 -20.122 1.00 88.31 367 GLU A C 1
ATOM 2723 O O . GLU A 1 367 ? -6.279 -15.661 -20.667 1.00 88.31 367 GLU A O 1
ATOM 2728 N N . ASN A 1 368 ? -5.239 -14.635 -18.967 1.00 88.00 368 ASN A N 1
ATOM 2729 C CA . ASN A 1 368 ? -6.449 -14.289 -18.203 1.00 88.00 368 ASN A CA 1
ATOM 2730 C C . ASN A 1 368 ? -7.311 -15.508 -17.820 1.00 88.00 368 ASN A C 1
ATOM 2732 O O . ASN A 1 368 ? -8.526 -15.391 -17.634 1.00 88.00 368 ASN A O 1
ATOM 2736 N N . LYS A 1 369 ? -6.713 -16.695 -17.674 1.00 93.19 369 LYS A N 1
ATOM 2737 C CA . LYS A 1 369 ? -7.459 -17.877 -17.243 1.00 93.19 369 LYS A 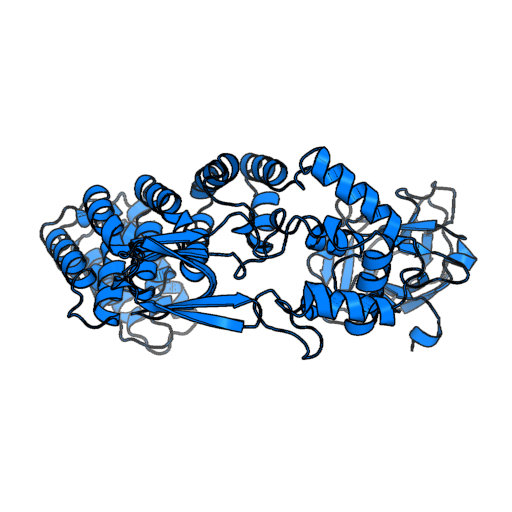CA 1
ATOM 2738 C C . LYS A 1 369 ? -7.872 -17.738 -15.780 1.00 93.19 369 LYS A C 1
ATOM 2740 O O . LYS A 1 369 ? -7.052 -17.889 -14.877 1.00 93.19 369 LYS A O 1
ATOM 2745 N N . GLU A 1 370 ? -9.156 -17.492 -15.547 1.00 95.56 370 GLU A N 1
ATOM 2746 C CA . GLU A 1 370 ? -9.702 -17.341 -14.200 1.00 95.56 370 GLU A CA 1
ATOM 2747 C C . GLU A 1 370 ? -10.239 -18.662 -13.637 1.00 95.56 370 GLU A C 1
ATOM 2749 O O . GLU A 1 370 ? -10.896 -19.448 -14.322 1.00 95.56 370 GLU A O 1
ATOM 2754 N N . THR A 1 371 ? -9.954 -18.908 -12.360 1.00 96.31 371 THR A N 1
ATOM 2755 C CA . THR A 1 371 ? -10.509 -20.012 -11.577 1.00 96.31 371 THR A CA 1
ATOM 2756 C C . THR A 1 371 ? -11.168 -19.446 -10.331 1.00 96.31 371 THR A C 1
ATOM 2758 O O . THR A 1 371 ? -10.502 -18.842 -9.493 1.00 96.31 371 THR A O 1
ATOM 2761 N N . VAL A 1 372 ? -12.476 -19.659 -10.205 1.00 97.25 372 VAL A N 1
ATOM 2762 C CA . VAL A 1 372 ? -13.240 -19.298 -9.007 1.00 97.25 372 VAL A CA 1
ATOM 2763 C C . VAL A 1 372 ? -13.211 -20.475 -8.038 1.00 97.25 372 VAL A C 1
ATOM 2765 O O . VAL A 1 372 ? -13.636 -21.575 -8.388 1.00 97.25 372 VAL A O 1
ATOM 2768 N N . LEU A 1 373 ? -12.716 -20.239 -6.827 1.00 97.00 373 LEU A N 1
ATOM 2769 C CA . LEU A 1 373 ? -12.609 -21.219 -5.750 1.00 97.00 373 LEU A CA 1
ATOM 2770 C C . LEU A 1 373 ? -13.529 -20.794 -4.607 1.00 97.00 373 LEU A C 1
ATOM 2772 O O . LEU A 1 373 ? -13.452 -19.658 -4.132 1.00 97.00 373 LEU A O 1
ATOM 2776 N N . LEU A 1 374 ? -14.423 -21.684 -4.176 1.00 96.88 374 LEU A N 1
ATOM 2777 C CA . LEU A 1 374 ? -15.271 -21.421 -3.016 1.00 96.88 374 LEU A CA 1
ATOM 2778 C C . LEU A 1 374 ? -14.415 -21.472 -1.755 1.00 96.88 374 LEU A C 1
ATOM 2780 O O . LEU A 1 374 ? -13.693 -22.440 -1.544 1.00 96.88 374 LEU A O 1
ATOM 2784 N N . ARG A 1 375 ? -14.540 -20.465 -0.887 1.00 94.31 375 ARG A N 1
ATOM 2785 C CA . ARG A 1 375 ? -13.754 -20.354 0.350 1.00 94.31 375 ARG A CA 1
ATOM 2786 C C . ARG A 1 375 ? -13.850 -21.610 1.215 1.00 94.31 375 ARG A C 1
ATOM 2788 O O . ARG A 1 375 ? -12.836 -22.110 1.669 1.00 94.31 375 ARG A O 1
ATOM 2795 N N . LYS A 1 376 ? -15.052 -22.179 1.346 1.00 94.38 376 LYS A N 1
ATOM 2796 C CA . LYS A 1 376 ? -15.294 -23.424 2.096 1.00 94.38 376 LYS A CA 1
ATOM 2797 C C . LYS A 1 376 ? -14.545 -24.653 1.560 1.00 94.38 376 LYS A C 1
ATOM 2799 O O . LYS A 1 376 ? -14.440 -25.628 2.279 1.00 94.38 376 LYS A O 1
ATOM 2804 N N . GLU A 1 377 ? -14.106 -24.637 0.301 1.00 95.62 377 GLU A N 1
ATOM 2805 C CA . GLU A 1 377 ? -13.384 -25.751 -0.334 1.00 95.62 377 GLU A CA 1
ATOM 2806 C C . GLU A 1 377 ? -11.865 -25.567 -0.254 1.00 95.62 377 GLU A C 1
ATOM 2808 O O . GLU A 1 377 ? -11.120 -26.431 -0.719 1.00 95.62 377 GLU A O 1
ATOM 2813 N N . ILE A 1 378 ? -11.398 -24.438 0.285 1.00 96.12 378 ILE A N 1
ATOM 2814 C CA . ILE A 1 378 ? -9.981 -24.151 0.475 1.00 96.12 378 ILE A CA 1
ATOM 2815 C C . ILE A 1 378 ? -9.526 -24.842 1.757 1.00 96.12 378 ILE A C 1
ATOM 2817 O O . ILE A 1 378 ? -10.167 -24.721 2.799 1.00 96.12 378 ILE A O 1
ATOM 2821 N N . ASP A 1 379 ? -8.414 -25.559 1.666 1.00 95.19 379 ASP A N 1
ATOM 2822 C CA . ASP A 1 379 ? -7.709 -26.133 2.809 1.00 95.19 379 ASP A CA 1
ATOM 2823 C C . ASP A 1 379 ? -6.552 -25.221 3.230 1.00 95.19 379 ASP A C 1
ATOM 2825 O O . ASP A 1 379 ? -6.481 -24.770 4.373 1.00 95.19 379 ASP A O 1
ATOM 2829 N N . GLU A 1 380 ? -5.726 -24.826 2.259 1.00 93.81 380 GLU A N 1
ATOM 2830 C CA . GLU A 1 380 ? -4.606 -23.910 2.455 1.00 93.81 380 GLU A CA 1
ATOM 2831 C C . GLU A 1 380 ? -4.593 -22.818 1.383 1.00 93.81 380 GLU A C 1
ATOM 2833 O O . GLU A 1 380 ? -4.885 -23.052 0.208 1.00 93.81 380 GLU A O 1
ATOM 2838 N N . MET A 1 381 ? -4.202 -21.612 1.784 1.00 94.06 381 MET A N 1
ATOM 2839 C CA . MET A 1 381 ? -3.950 -20.496 0.882 1.00 94.06 381 MET A CA 1
ATOM 2840 C C . MET A 1 381 ? -2.715 -19.755 1.370 1.00 94.06 381 MET A C 1
ATOM 2842 O O . MET A 1 381 ? -2.638 -19.401 2.546 1.00 94.06 381 MET A O 1
ATOM 2846 N N . ALA A 1 382 ? -1.763 -19.515 0.473 1.00 91.69 382 ALA A N 1
ATOM 2847 C CA . ALA A 1 382 ? -0.545 -18.788 0.795 1.00 91.69 382 ALA A CA 1
ATOM 2848 C C . ALA A 1 382 ? -0.069 -17.928 -0.378 1.00 91.69 382 ALA A C 1
ATOM 2850 O O . ALA A 1 382 ? -0.099 -18.356 -1.534 1.00 91.69 382 ALA A O 1
ATOM 2851 N N . ALA A 1 383 ? 0.416 -16.729 -0.072 1.00 88.25 383 ALA A N 1
ATOM 2852 C CA . ALA A 1 383 ? 1.176 -15.909 -0.996 1.00 88.25 383 ALA A CA 1
ATOM 2853 C C . ALA A 1 383 ? 2.554 -16.548 -1.242 1.00 88.25 383 ALA A C 1
ATOM 2855 O O . ALA A 1 383 ? 3.300 -16.871 -0.314 1.00 88.25 383 ALA A O 1
ATOM 2856 N N . SER A 1 384 ? 2.892 -16.720 -2.513 1.00 84.44 384 SER A N 1
ATOM 2857 C CA . SER A 1 384 ? 4.200 -17.166 -2.972 1.00 84.44 384 SER A CA 1
ATOM 2858 C C . SER A 1 384 ? 5.219 -16.035 -2.853 1.00 84.44 384 SER A C 1
ATOM 2860 O O . SER A 1 384 ? 4.918 -14.863 -3.084 1.00 84.44 384 SER A O 1
ATOM 2862 N N . ARG A 1 385 ? 6.460 -16.404 -2.535 1.00 77.12 385 ARG A N 1
ATOM 2863 C CA . ARG A 1 385 ? 7.620 -15.496 -2.584 1.00 77.12 385 ARG A CA 1
ATOM 2864 C C . ARG A 1 385 ? 8.259 -15.435 -3.966 1.00 77.12 385 ARG A C 1
ATOM 2866 O O . ARG A 1 385 ? 9.087 -14.570 -4.209 1.00 77.12 385 ARG A O 1
ATOM 2873 N N . VAL A 1 386 ? 7.886 -16.370 -4.830 1.00 82.00 386 VAL A N 1
ATOM 2874 C CA . VAL A 1 386 ? 8.354 -16.480 -6.208 1.00 82.00 386 VAL A CA 1
ATOM 2875 C C . VAL A 1 386 ? 7.354 -15.769 -7.107 1.00 82.00 386 VAL A C 1
ATOM 2877 O O . VAL A 1 386 ? 6.139 -15.938 -6.936 1.00 82.00 386 VAL A O 1
ATOM 2880 N N . SER A 1 387 ? 7.871 -14.970 -8.038 1.00 85.12 387 SER A N 1
ATOM 2881 C CA . SER A 1 387 ? 7.062 -14.295 -9.048 1.00 85.12 387 SER A CA 1
ATOM 2882 C C . SER A 1 387 ? 6.380 -15.304 -9.971 1.00 85.12 387 SER A C 1
ATOM 2884 O O . SER A 1 387 ? 6.880 -16.400 -10.204 1.00 85.12 387 SER A O 1
ATOM 2886 N N . MET A 1 388 ? 5.239 -14.916 -10.540 1.00 86.94 388 MET A N 1
ATOM 2887 C CA . MET A 1 388 ? 4.591 -15.705 -11.589 1.00 86.94 388 MET A CA 1
ATOM 2888 C C . MET A 1 388 ? 5.315 -15.571 -12.944 1.00 86.94 388 MET A C 1
ATOM 2890 O O . MET A 1 388 ? 5.076 -16.358 -13.860 1.00 86.94 388 MET A O 1
ATOM 2894 N N . MET A 1 389 ? 6.193 -14.571 -13.091 1.00 90.44 389 MET A N 1
ATOM 2895 C CA . MET A 1 389 ? 7.065 -14.458 -14.260 1.00 90.44 389 MET A CA 1
ATOM 2896 C C . MET A 1 389 ? 8.111 -15.590 -14.260 1.00 90.44 389 MET A C 1
ATOM 2898 O O . MET A 1 389 ? 8.618 -15.939 -13.195 1.00 90.44 389 MET A O 1
ATOM 2902 N N . PRO A 1 390 ? 8.479 -16.149 -15.427 1.00 86.69 390 PRO A N 1
ATOM 2903 C CA . PRO A 1 390 ? 9.483 -17.209 -15.505 1.00 86.69 390 PRO A CA 1
ATOM 2904 C C . PRO A 1 390 ? 10.868 -16.754 -15.017 1.00 86.69 390 PRO A C 1
ATOM 2906 O O . PRO A 1 390 ? 11.403 -15.770 -15.518 1.00 86.69 390 PRO A O 1
ATOM 2909 N N . GLU A 1 391 ? 11.487 -17.506 -14.102 1.00 80.25 391 GLU A N 1
ATOM 2910 C CA . GLU A 1 391 ? 12.852 -17.222 -13.612 1.00 80.25 391 GLU A CA 1
ATOM 2911 C C . GLU A 1 391 ? 13.969 -17.676 -14.561 1.00 80.25 391 GLU A C 1
ATOM 2913 O O . GLU A 1 391 ? 15.112 -17.282 -14.351 1.00 80.25 391 GLU A O 1
ATOM 2918 N N . ASP A 1 392 ? 13.635 -18.502 -15.556 1.00 85.06 392 ASP A N 1
ATOM 2919 C CA . ASP A 1 392 ? 14.555 -19.158 -16.497 1.00 85.06 392 ASP A CA 1
ATOM 2920 C C . ASP A 1 392 ? 14.510 -18.520 -17.904 1.00 85.06 392 ASP A C 1
ATOM 2922 O O . ASP A 1 392 ? 14.811 -19.176 -18.911 1.00 85.06 392 ASP A O 1
ATOM 2926 N N . LEU A 1 393 ? 14.072 -17.260 -18.013 1.00 89.69 393 LEU A N 1
ATOM 2927 C CA . LEU A 1 393 ? 13.901 -16.585 -19.303 1.00 89.69 393 LEU A CA 1
ATOM 2928 C C . LEU A 1 393 ? 15.199 -16.585 -20.127 1.00 89.69 393 LEU A C 1
ATOM 2930 O O . LEU A 1 393 ? 15.146 -16.687 -21.351 1.00 89.69 393 LEU A O 1
ATOM 2934 N N . GLU A 1 394 ? 16.359 -16.579 -19.470 1.00 90.12 394 GLU A N 1
ATOM 2935 C CA . GLU A 1 394 ? 17.686 -16.656 -20.078 1.00 90.12 394 GLU A CA 1
ATOM 2936 C C . GLU A 1 394 ? 17.939 -17.903 -20.939 1.00 90.12 394 GLU A C 1
ATOM 2938 O O . GLU A 1 394 ? 18.902 -17.927 -21.705 1.00 90.12 394 GLU A O 1
ATOM 2943 N N . LYS A 1 395 ? 17.108 -18.946 -20.818 1.00 90.75 395 LYS A N 1
ATOM 2944 C CA . LYS A 1 395 ? 17.172 -20.145 -21.671 1.00 90.75 395 LYS A CA 1
ATOM 2945 C C . LYS A 1 395 ? 16.456 -19.948 -23.010 1.00 90.75 395 LYS A C 1
ATOM 2947 O O . LYS A 1 395 ? 16.691 -20.710 -23.944 1.00 90.75 395 LYS A O 1
ATOM 2952 N N . GLU A 1 396 ? 15.587 -18.946 -23.098 1.00 92.50 396 GLU A N 1
ATOM 2953 C CA . GLU A 1 396 ? 14.675 -18.705 -24.220 1.00 92.50 396 GLU A CA 1
ATOM 2954 C C . GLU A 1 396 ? 14.983 -17.423 -25.003 1.00 92.50 396 GLU A C 1
ATOM 2956 O O . GLU A 1 396 ? 14.418 -17.220 -26.083 1.00 92.50 396 GLU A O 1
ATOM 2961 N N . VAL A 1 397 ? 15.836 -16.551 -24.464 1.00 95.12 397 VAL A N 1
ATOM 2962 C CA . VAL A 1 397 ? 16.221 -15.270 -25.069 1.00 95.12 397 VAL A CA 1
ATOM 2963 C C . VAL A 1 397 ? 17.737 -15.101 -25.033 1.00 95.12 397 VAL A C 1
ATOM 2965 O O . VAL A 1 397 ? 18.425 -15.734 -24.244 1.00 95.12 397 VAL A O 1
ATOM 2968 N N . THR A 1 398 ? 18.272 -14.254 -25.902 1.00 96.19 398 THR A N 1
ATOM 2969 C CA . THR A 1 398 ? 19.687 -13.857 -25.926 1.00 96.19 398 THR A CA 1
ATOM 2970 C C . THR A 1 398 ? 19.854 -12.402 -25.463 1.00 96.19 398 THR A C 1
ATOM 2972 O O . THR A 1 398 ? 18.874 -11.654 -25.413 1.00 96.19 398 THR A O 1
ATOM 2975 N N . PRO A 1 399 ? 21.082 -11.922 -25.177 1.00 95.56 399 PRO A N 1
ATOM 2976 C CA . PRO A 1 399 ? 21.306 -10.502 -24.887 1.00 95.56 399 PRO A CA 1
ATOM 2977 C C . PRO A 1 399 ? 20.824 -9.553 -25.996 1.00 95.56 399 PRO A C 1
ATOM 2979 O O . PRO A 1 399 ? 20.375 -8.447 -25.701 1.00 95.56 399 PRO A O 1
ATOM 2982 N N . GLN A 1 400 ? 20.875 -9.984 -27.264 1.00 97.06 400 GLN A N 1
ATOM 2983 C CA . GLN A 1 400 ? 20.338 -9.210 -28.387 1.00 97.06 400 GLN A CA 1
ATOM 2984 C C . GLN A 1 400 ? 18.805 -9.156 -28.353 1.00 97.06 400 GLN A C 1
ATOM 2986 O O . GLN A 1 400 ? 18.238 -8.093 -28.596 1.00 97.06 400 GLN A O 1
ATOM 2991 N N . ASP A 1 401 ? 18.136 -10.258 -28.000 1.00 97.12 401 ASP A N 1
ATOM 2992 C CA . ASP A 1 401 ? 16.674 -10.292 -27.869 1.00 97.12 401 ASP A CA 1
ATOM 2993 C C . ASP A 1 401 ? 16.186 -9.351 -26.761 1.00 97.12 401 ASP A C 1
ATOM 2995 O O . ASP A 1 401 ? 15.180 -8.668 -26.935 1.00 97.12 401 ASP A O 1
ATOM 2999 N N . ILE A 1 402 ? 16.918 -9.256 -25.645 1.00 95.56 402 ILE A N 1
ATOM 3000 C CA . ILE A 1 402 ? 16.611 -8.298 -24.573 1.00 95.56 402 ILE A CA 1
ATOM 3001 C C . ILE A 1 402 ? 16.852 -6.849 -25.017 1.00 95.56 402 ILE A C 1
ATOM 3003 O O . ILE A 1 402 ? 16.028 -5.980 -24.728 1.00 95.56 402 ILE A O 1
ATOM 3007 N N . ALA A 1 403 ? 17.934 -6.575 -25.752 1.00 95.31 403 ALA A N 1
ATOM 3008 C CA . ALA A 1 403 ? 18.185 -5.248 -26.317 1.00 95.31 403 ALA A CA 1
ATOM 3009 C C . ALA A 1 403 ? 17.046 -4.809 -27.253 1.00 95.31 403 ALA A C 1
ATOM 3011 O O . ALA A 1 403 ? 16.538 -3.687 -27.155 1.00 95.31 403 ALA A O 1
ATOM 3012 N N . ASP A 1 404 ? 16.615 -5.721 -28.126 1.00 97.69 404 ASP A N 1
ATOM 3013 C CA . ASP A 1 404 ? 15.509 -5.524 -29.057 1.00 97.69 404 ASP A CA 1
ATOM 3014 C C . ASP A 1 404 ? 14.180 -5.336 -28.303 1.00 97.69 404 ASP A C 1
ATOM 3016 O O . ASP A 1 404 ? 13.450 -4.382 -28.586 1.00 97.69 404 ASP A O 1
ATOM 3020 N N . LEU A 1 405 ? 13.893 -6.174 -27.296 1.00 96.25 405 LEU A N 1
ATOM 3021 C CA . LEU A 1 405 ? 12.709 -6.076 -26.433 1.00 96.25 405 LEU A CA 1
ATOM 3022 C C . LEU A 1 405 ? 12.637 -4.718 -25.732 1.00 96.25 405 LEU A C 1
ATOM 3024 O O . LEU A 1 405 ? 11.614 -4.044 -25.819 1.00 96.25 405 LEU A O 1
ATOM 3028 N N . ILE A 1 406 ? 13.717 -4.277 -25.084 1.00 93.31 406 ILE A N 1
ATOM 3029 C CA . ILE A 1 406 ? 13.769 -2.959 -24.439 1.00 93.31 406 ILE A CA 1
ATOM 3030 C C . ILE A 1 406 ? 13.579 -1.857 -25.485 1.00 93.31 406 ILE A C 1
ATOM 3032 O O . ILE A 1 406 ? 12.844 -0.906 -25.235 1.00 93.31 406 ILE A O 1
ATOM 3036 N N . GLY A 1 407 ? 14.157 -1.991 -26.681 1.00 92.81 407 GLY A N 1
ATOM 3037 C CA . GLY A 1 407 ? 13.904 -1.075 -27.796 1.00 92.81 407 GLY A CA 1
ATOM 3038 C C . GLY A 1 407 ? 12.419 -0.958 -28.153 1.00 92.81 407 GLY A C 1
ATOM 3039 O O . GLY A 1 407 ? 11.899 0.154 -28.264 1.00 92.81 407 GLY A O 1
ATOM 3040 N N . PHE A 1 408 ? 11.726 -2.092 -28.274 1.00 94.62 408 PHE A N 1
ATOM 3041 C CA . PHE A 1 408 ? 10.284 -2.140 -28.521 1.00 94.62 408 PHE A CA 1
ATOM 3042 C C . PHE A 1 408 ? 9.468 -1.538 -27.370 1.00 94.62 408 PHE A C 1
ATOM 3044 O O . PHE A 1 408 ? 8.572 -0.727 -27.620 1.00 94.62 408 PHE A O 1
ATOM 3051 N N . LEU A 1 409 ? 9.789 -1.883 -26.117 1.00 92.38 409 LEU A N 1
ATOM 3052 C CA . LEU A 1 409 ? 9.130 -1.313 -24.942 1.00 92.38 409 LEU A CA 1
ATOM 3053 C C . LEU A 1 409 ? 9.293 0.207 -24.942 1.00 92.38 409 LEU A C 1
ATOM 3055 O O . LEU A 1 409 ? 8.308 0.923 -24.856 1.00 92.38 409 LEU A O 1
ATOM 3059 N N . ARG A 1 410 ? 10.503 0.731 -25.145 1.00 87.88 410 ARG A N 1
ATOM 3060 C CA . ARG A 1 410 ? 10.757 2.180 -25.195 1.00 87.88 410 ARG A CA 1
ATOM 3061 C C . ARG A 1 410 ? 10.015 2.880 -26.325 1.00 87.88 410 ARG A C 1
ATOM 3063 O O . ARG A 1 410 ? 9.476 3.961 -26.113 1.00 87.88 410 ARG A O 1
ATOM 3070 N N . GLN A 1 411 ? 9.937 2.263 -27.500 1.00 88.19 411 GLN A N 1
ATOM 3071 C CA . GLN A 1 411 ? 9.134 2.797 -28.597 1.00 88.19 411 GLN A CA 1
ATOM 3072 C C . GLN A 1 411 ? 7.642 2.852 -28.226 1.00 88.19 411 GLN A C 1
ATOM 3074 O O . GLN A 1 411 ? 6.983 3.860 -28.475 1.00 88.19 411 GLN A O 1
ATOM 3079 N N . SER A 1 412 ? 7.128 1.794 -27.599 1.00 84.81 412 SER A N 1
ATOM 3080 C CA . SER A 1 412 ? 5.709 1.633 -27.256 1.00 84.81 412 SER A CA 1
ATOM 3081 C C . SER A 1 412 ? 5.269 2.459 -26.042 1.00 84.81 412 SER A C 1
ATOM 3083 O O . SER A 1 412 ? 4.135 2.924 -25.985 1.00 84.81 412 SER A O 1
ATOM 3085 N N . LEU A 1 413 ? 6.169 2.688 -25.084 1.00 78.19 413 LEU A N 1
ATOM 3086 C CA . LEU A 1 413 ? 5.963 3.551 -23.913 1.00 78.19 413 LEU A CA 1
ATOM 3087 C C . LEU A 1 413 ? 6.018 5.051 -24.273 1.00 78.19 413 LEU A C 1
ATOM 3089 O O . LEU A 1 413 ? 5.679 5.912 -23.451 1.00 78.19 413 LEU A O 1
ATOM 3093 N N . GLY A 1 414 ? 6.431 5.370 -25.505 1.00 64.62 414 GLY A N 1
ATOM 3094 C CA . GLY A 1 414 ? 6.749 6.722 -25.950 1.00 64.62 414 GLY A CA 1
ATOM 3095 C C . GLY A 1 414 ? 8.094 7.216 -25.395 1.00 64.62 414 GLY A C 1
ATOM 3096 O O . GLY A 1 414 ? 8.714 6.540 -24.574 1.00 64.62 414 GLY A O 1
ATOM 3097 N N . PRO A 1 415 ? 8.571 8.401 -25.824 1.00 53.91 415 PRO A N 1
ATOM 3098 C CA . PRO A 1 415 ? 9.866 8.928 -25.399 1.00 53.91 415 PRO A CA 1
ATOM 3099 C C . PRO A 1 415 ? 9.991 8.951 -23.870 1.00 53.91 415 PRO A C 1
ATOM 3101 O O . PRO A 1 415 ? 9.079 9.385 -23.157 1.00 53.91 415 PRO A O 1
ATOM 3104 N N . THR A 1 416 ? 11.125 8.438 -23.392 1.00 54.81 416 THR A N 1
ATOM 3105 C CA . THR A 1 416 ? 11.380 8.113 -21.983 1.00 54.81 416 THR A CA 1
ATOM 3106 C C . THR A 1 416 ? 12.083 9.185 -21.180 1.00 54.81 416 THR A C 1
ATOM 3108 O O . THR A 1 416 ? 12.123 9.087 -19.961 1.00 54.81 416 THR A O 1
ATOM 3111 N N . LEU A 1 417 ? 12.561 10.245 -21.817 1.00 52.69 417 LEU A N 1
ATOM 3112 C CA . LEU A 1 417 ? 13.016 11.443 -21.132 1.00 52.69 417 LEU A CA 1
ATOM 3113 C C . LEU A 1 417 ? 12.479 12.639 -21.909 1.00 52.69 417 LEU A C 1
ATOM 3115 O O . LEU A 1 417 ? 12.537 12.632 -23.146 1.00 52.69 417 LEU A O 1
ATOM 3119 N N . PRO A 1 418 ? 11.895 13.633 -21.226 1.00 53.88 418 PRO A N 1
ATOM 3120 C CA . PRO A 1 418 ? 11.436 14.820 -21.912 1.00 53.88 418 PRO A CA 1
ATOM 3121 C C . PRO A 1 418 ? 12.661 15.512 -22.530 1.00 53.88 418 PRO A C 1
ATOM 3123 O O . PRO A 1 418 ? 13.732 15.560 -21.930 1.00 53.88 418 PRO A O 1
ATOM 3126 N N . SER A 1 419 ? 12.519 16.053 -23.742 1.00 60.59 419 SER A N 1
ATOM 3127 C CA . SER A 1 419 ? 13.544 16.904 -24.372 1.00 60.59 419 SER A CA 1
ATOM 3128 C C . SER A 1 419 ? 13.897 18.141 -23.528 1.00 60.59 419 SER A C 1
ATOM 3130 O O . SER A 1 419 ? 14.945 18.757 -23.702 1.00 60.59 419 SER A O 1
ATOM 3132 N N . ARG A 1 420 ? 13.020 18.437 -22.568 1.00 75.88 420 ARG A N 1
ATOM 3133 C CA . ARG A 1 420 ? 13.120 19.439 -21.522 1.00 75.88 420 ARG A CA 1
ATOM 3134 C C . ARG A 1 420 ? 13.003 18.764 -20.158 1.00 75.88 420 ARG A C 1
ATOM 3136 O O . ARG A 1 420 ? 11.937 18.250 -19.832 1.00 75.88 420 ARG A O 1
ATOM 3143 N N . LEU A 1 421 ? 14.047 18.809 -19.344 1.00 83.62 421 LEU A N 1
ATOM 3144 C CA . LEU A 1 421 ? 14.021 18.292 -17.979 1.00 83.62 421 LEU A CA 1
ATOM 3145 C C . LEU A 1 421 ? 13.952 19.449 -16.984 1.00 83.62 421 LEU A C 1
ATOM 3147 O O . LEU A 1 421 ? 14.889 20.236 -16.902 1.00 83.62 421 LEU A O 1
ATOM 3151 N N . VAL A 1 422 ? 12.867 19.535 -16.215 1.00 86.94 422 VAL A N 1
ATOM 3152 C CA . VAL A 1 422 ? 12.744 20.508 -15.123 1.00 86.94 422 VAL A CA 1
ATOM 3153 C C . VAL A 1 422 ? 13.462 19.951 -13.896 1.00 86.94 422 VAL A C 1
ATOM 3155 O O . VAL A 1 422 ? 13.129 18.871 -13.417 1.00 86.94 422 VAL A O 1
ATOM 3158 N N . LEU A 1 423 ? 14.480 20.673 -13.435 1.00 86.19 423 LEU A N 1
ATOM 3159 C CA . LEU A 1 423 ? 15.304 20.331 -12.277 1.00 86.19 423 LEU A CA 1
ATOM 3160 C C . LEU A 1 423 ? 14.762 20.948 -10.984 1.00 86.19 423 LEU A C 1
ATOM 3162 O O . LEU A 1 423 ? 14.867 20.326 -9.932 1.00 86.19 423 LEU A O 1
ATOM 3166 N N . VAL A 1 424 ? 14.221 22.171 -11.063 1.00 86.00 424 VAL A N 1
ATOM 3167 C CA . VAL A 1 424 ? 13.684 22.928 -9.919 1.00 86.00 424 VAL A CA 1
ATOM 3168 C C . VAL A 1 424 ? 12.408 23.656 -10.331 1.00 86.00 424 VAL A C 1
ATOM 3170 O O . VAL A 1 424 ? 12.426 24.396 -11.316 1.00 86.00 424 VAL A O 1
ATOM 3173 N N . ASP A 1 425 ? 11.343 23.445 -9.558 1.00 83.12 425 ASP A N 1
ATOM 3174 C CA . ASP A 1 425 ? 10.008 24.058 -9.681 1.00 83.12 425 ASP A CA 1
ATOM 3175 C C . ASP A 1 425 ? 9.350 24.062 -8.276 1.00 83.12 425 ASP A C 1
ATOM 3177 O O . ASP A 1 425 ? 10.050 24.237 -7.275 1.00 83.12 425 ASP A O 1
ATOM 3181 N N . ASP A 1 426 ? 8.049 23.786 -8.161 1.00 80.50 426 ASP A N 1
ATOM 3182 C CA . ASP A 1 426 ? 7.276 23.785 -6.912 1.00 80.50 426 ASP A CA 1
ATOM 3183 C C . ASP A 1 426 ? 7.350 22.487 -6.069 1.00 80.50 426 ASP A C 1
ATOM 3185 O O . ASP A 1 426 ? 6.536 22.288 -5.161 1.00 80.50 426 ASP A O 1
ATOM 3189 N N . ASP A 1 427 ? 8.341 21.615 -6.307 1.00 80.00 427 ASP A N 1
ATOM 3190 C CA . ASP A 1 427 ? 8.525 20.359 -5.561 1.00 80.00 427 ASP A CA 1
ATOM 3191 C C . ASP A 1 427 ? 8.996 20.604 -4.106 1.00 80.00 427 ASP A C 1
ATOM 3193 O O . ASP A 1 427 ? 10.138 21.032 -3.883 1.00 80.00 427 ASP A O 1
ATOM 3197 N N . PRO A 1 428 ? 8.178 20.279 -3.080 1.00 78.12 428 PRO A N 1
ATOM 3198 C CA . PRO A 1 428 ? 8.545 20.466 -1.677 1.00 78.12 428 PRO A CA 1
ATOM 3199 C C . PRO A 1 428 ? 9.712 19.585 -1.212 1.00 78.12 428 PRO A C 1
ATOM 3201 O O . PRO A 1 428 ? 10.292 19.869 -0.160 1.00 78.12 428 PRO A O 1
ATOM 3204 N N . ALA A 1 429 ? 10.077 18.540 -1.960 1.00 81.44 429 ALA A N 1
ATOM 3205 C CA . ALA A 1 429 ? 11.232 17.704 -1.656 1.00 81.44 429 ALA A CA 1
ATOM 3206 C C . ALA A 1 429 ? 12.564 18.352 -2.075 1.00 81.44 429 ALA A C 1
ATOM 3208 O O . ALA A 1 429 ? 13.587 18.083 -1.443 1.00 81.44 429 ALA A O 1
ATOM 3209 N N . PHE A 1 430 ? 12.576 19.237 -3.080 1.00 82.75 430 PHE A N 1
ATOM 3210 C CA . PHE A 1 430 ? 13.819 19.797 -3.624 1.00 82.75 430 PHE A CA 1
ATOM 3211 C C . PHE A 1 430 ? 14.647 20.607 -2.602 1.00 82.75 430 PHE A C 1
ATOM 3213 O O . PHE A 1 430 ? 15.847 20.360 -2.477 1.00 82.75 430 PHE A O 1
ATOM 3220 N N . PRO A 1 431 ? 14.075 21.510 -1.774 1.00 87.75 431 PRO A N 1
ATOM 3221 C CA . PRO A 1 431 ? 14.845 22.183 -0.722 1.00 87.75 431 PRO A CA 1
ATOM 3222 C C . PRO A 1 431 ? 15.549 21.216 0.243 1.00 87.75 431 PRO A C 1
ATOM 3224 O O . PRO A 1 431 ? 16.605 21.545 0.783 1.00 87.75 431 PRO A O 1
ATOM 3227 N N . LEU A 1 432 ? 14.982 20.020 0.456 1.00 84.62 432 LEU A N 1
ATOM 3228 C CA . LEU A 1 432 ? 15.535 19.000 1.350 1.00 84.62 432 LEU A CA 1
ATOM 3229 C C . LEU A 1 432 ? 16.753 18.287 0.747 1.00 84.62 432 LEU A C 1
ATOM 3231 O O . LEU A 1 432 ? 17.542 17.716 1.499 1.00 84.62 432 LEU A O 1
ATOM 3235 N N . THR A 1 433 ? 16.945 18.341 -0.578 1.00 85.12 433 THR A N 1
ATOM 3236 C CA . THR A 1 433 ? 18.134 17.773 -1.229 1.00 85.12 433 THR A CA 1
ATOM 3237 C C . THR A 1 433 ? 19.374 18.651 -1.058 1.00 85.12 433 THR A C 1
ATOM 3239 O O . THR A 1 433 ? 20.487 18.154 -1.198 1.00 85.12 433 THR A O 1
ATOM 3242 N N . LEU A 1 434 ? 19.215 19.942 -0.731 1.00 89.75 434 LEU A N 1
ATOM 3243 C CA . LEU A 1 434 ? 20.317 20.889 -0.514 1.00 89.75 434 LEU A CA 1
ATOM 3244 C C . LEU A 1 434 ? 20.817 20.828 0.939 1.00 89.75 434 LEU A C 1
ATOM 3246 O O . LEU A 1 434 ? 20.535 21.688 1.780 1.00 89.75 434 LEU A O 1
ATOM 3250 N N . THR A 1 435 ? 21.546 19.762 1.257 1.00 87.62 435 THR A N 1
ATOM 3251 C CA . THR A 1 435 ? 21.911 19.411 2.636 1.00 87.62 435 THR A CA 1
ATOM 3252 C C . THR A 1 435 ? 23.100 20.186 3.203 1.00 87.62 435 THR A C 1
ATOM 3254 O O . THR A 1 435 ? 23.289 20.185 4.419 1.00 87.62 435 THR A O 1
ATOM 3257 N N . GLU A 1 436 ? 23.876 20.869 2.363 1.00 90.25 436 GLU A N 1
ATOM 3258 C CA . GLU A 1 436 ? 25.125 21.542 2.734 1.00 90.25 436 GLU A CA 1
ATOM 3259 C C . GLU A 1 436 ? 25.001 23.077 2.674 1.00 90.25 436 GLU A C 1
ATOM 3261 O O . GLU A 1 436 ? 24.080 23.619 2.059 1.00 90.25 436 GLU A O 1
ATOM 3266 N N . GLY A 1 437 ? 25.936 23.783 3.319 1.00 90.00 437 GLY A N 1
ATOM 3267 C CA . GLY A 1 437 ? 25.983 25.248 3.390 1.00 90.00 437 GLY A CA 1
ATOM 3268 C C . GLY A 1 437 ? 25.288 25.855 4.616 1.00 90.00 437 GLY A C 1
ATOM 3269 O O . GLY A 1 437 ? 24.422 25.242 5.239 1.00 90.00 437 GLY A O 1
ATOM 3270 N N . ASP A 1 438 ? 25.676 27.088 4.950 1.00 89.38 438 ASP A N 1
ATOM 3271 C CA . ASP A 1 438 ? 25.216 27.809 6.151 1.00 89.38 438 ASP A CA 1
ATOM 3272 C C . ASP A 1 438 ? 23.953 28.660 5.920 1.00 89.38 438 ASP A C 1
ATOM 3274 O O . ASP A 1 438 ? 23.413 29.261 6.853 1.00 89.38 438 ASP A O 1
ATOM 3278 N N . GLY A 1 439 ? 23.476 28.735 4.674 1.00 89.44 439 GLY A N 1
ATOM 3279 C CA . GLY A 1 439 ? 22.268 29.468 4.317 1.00 89.44 439 GLY A CA 1
ATOM 3280 C C . GLY A 1 439 ? 20.979 28.745 4.713 1.00 89.44 439 GLY A C 1
ATOM 3281 O O . GLY A 1 439 ? 20.966 27.661 5.308 1.00 89.44 439 GLY A O 1
ATOM 3282 N N . ARG A 1 440 ? 19.845 29.334 4.331 1.00 93.00 440 ARG A N 1
ATOM 3283 C CA . ARG A 1 440 ? 18.522 28.701 4.476 1.00 93.00 440 ARG A CA 1
ATOM 3284 C C . ARG A 1 440 ? 17.819 28.647 3.136 1.00 93.00 440 ARG A C 1
ATOM 3286 O O . ARG A 1 440 ? 17.919 29.601 2.374 1.00 93.00 440 ARG A O 1
ATOM 3293 N N . VAL A 1 441 ? 17.082 27.567 2.908 1.00 94.56 441 VAL A N 1
ATOM 3294 C CA . VAL A 1 441 ? 16.278 27.365 1.706 1.00 94.56 441 VAL A CA 1
ATOM 3295 C C . VAL A 1 441 ? 14.857 26.951 2.079 1.00 94.56 441 VAL A C 1
ATOM 3297 O O . VAL A 1 441 ? 14.666 26.207 3.043 1.00 94.56 441 VAL A O 1
ATOM 3300 N N . TRP A 1 442 ? 13.863 27.476 1.369 1.00 93.94 442 TRP A N 1
ATOM 3301 C CA . TRP A 1 442 ? 12.450 27.113 1.504 1.00 93.94 442 TRP A CA 1
ATOM 3302 C C . TRP A 1 442 ? 11.713 27.380 0.187 1.00 93.94 442 TRP A C 1
ATOM 3304 O O . TRP A 1 442 ? 12.261 28.022 -0.706 1.00 93.94 442 TRP A O 1
ATOM 3314 N N . LEU A 1 443 ? 10.476 26.897 0.069 1.00 91.75 443 LEU A N 1
ATOM 3315 C CA . LEU A 1 443 ? 9.589 27.278 -1.029 1.00 91.75 443 LEU A CA 1
ATOM 3316 C C . LEU A 1 443 ? 8.784 28.528 -0.657 1.00 91.75 443 LEU A C 1
ATOM 3318 O O . LEU A 1 443 ? 8.087 28.544 0.360 1.00 91.75 443 LEU A O 1
ATOM 3322 N N . GLU A 1 444 ? 8.878 29.563 -1.485 1.00 91.31 444 GLU A N 1
ATOM 3323 C CA . GLU A 1 444 ? 8.111 30.802 -1.392 1.00 91.31 444 GLU A CA 1
ATOM 3324 C C . GLU A 1 444 ? 6.912 30.737 -2.341 1.00 91.31 444 GLU A C 1
ATOM 3326 O O . GLU A 1 444 ? 7.076 30.652 -3.552 1.00 91.31 444 GLU A O 1
ATOM 3331 N N . SER A 1 445 ? 5.701 30.784 -1.790 1.00 88.38 445 SER A N 1
ATOM 3332 C CA . SER A 1 445 ? 4.452 30.604 -2.550 1.00 88.38 445 SER A CA 1
ATOM 3333 C C . SER A 1 445 ? 3.774 31.917 -2.945 1.00 88.38 445 SER A C 1
ATOM 3335 O O . SER A 1 445 ? 2.793 31.909 -3.683 1.00 88.38 445 SER A O 1
ATOM 3337 N N . THR A 1 446 ? 4.263 33.058 -2.451 1.00 89.00 446 THR A N 1
ATOM 3338 C CA . THR A 1 446 ? 3.667 34.372 -2.745 1.00 89.00 446 THR A CA 1
ATOM 3339 C C . THR A 1 446 ? 4.321 35.102 -3.918 1.00 89.00 446 THR A C 1
ATOM 3341 O O . THR A 1 446 ? 3.720 36.028 -4.463 1.00 89.00 446 THR A O 1
ATOM 3344 N N . ASP A 1 447 ? 5.523 34.685 -4.326 1.00 87.75 447 ASP A N 1
ATOM 3345 C CA . ASP A 1 447 ? 6.303 35.291 -5.409 1.00 87.75 447 ASP A CA 1
ATOM 3346 C C . ASP A 1 447 ? 7.018 34.185 -6.197 1.00 87.75 447 ASP A C 1
ATOM 3348 O O . ASP A 1 447 ? 8.110 33.757 -5.831 1.00 87.75 447 ASP A O 1
ATOM 3352 N N . ALA A 1 448 ? 6.363 33.709 -7.259 1.00 90.56 448 ALA A N 1
ATOM 3353 C CA . ALA A 1 448 ? 6.850 32.665 -8.158 1.00 90.56 448 ALA A CA 1
ATOM 3354 C C . ALA A 1 448 ? 6.815 33.151 -9.615 1.00 90.56 448 ALA A C 1
ATOM 3356 O O . ALA A 1 448 ? 5.949 33.943 -10.000 1.00 90.56 448 ALA A O 1
ATOM 3357 N N . HIS A 1 449 ? 7.763 32.692 -10.428 1.00 89.44 449 HIS A N 1
ATOM 3358 C CA . HIS A 1 449 ? 7.810 32.954 -11.864 1.00 89.44 449 HIS A CA 1
ATOM 3359 C C . HIS A 1 449 ? 6.897 31.998 -12.641 1.00 89.44 449 HIS A C 1
ATOM 3361 O O . HIS A 1 449 ? 6.227 32.413 -13.591 1.00 89.44 449 HIS A O 1
ATOM 3367 N N . ALA A 1 450 ? 6.888 30.724 -12.254 1.00 80.69 450 ALA A N 1
ATOM 3368 C CA . ALA A 1 450 ? 6.051 29.671 -12.807 1.00 80.69 450 ALA A CA 1
ATOM 3369 C C . ALA A 1 450 ? 5.555 28.748 -11.679 1.00 80.69 450 ALA A C 1
ATOM 3371 O O . ALA A 1 450 ? 6.083 28.765 -10.576 1.00 80.69 450 ALA A O 1
ATOM 3372 N N . GLY A 1 451 ? 4.497 27.976 -11.938 1.00 83.44 451 GLY A N 1
ATOM 3373 C CA . GLY A 1 451 ? 3.959 27.059 -10.929 1.00 83.44 451 GLY A CA 1
ATOM 3374 C C . GLY A 1 451 ? 3.368 27.774 -9.707 1.00 83.44 451 GLY A C 1
ATOM 3375 O O . GLY A 1 451 ? 2.825 28.878 -9.818 1.00 83.44 451 GLY A O 1
ATOM 3376 N N . ASN A 1 452 ? 3.416 27.105 -8.552 1.00 84.31 452 ASN A N 1
ATOM 3377 C CA . ASN A 1 452 ? 2.806 27.582 -7.304 1.00 84.31 452 ASN A CA 1
ATOM 3378 C C . ASN A 1 452 ? 3.810 28.133 -6.280 1.00 84.31 452 ASN A C 1
ATOM 3380 O O . ASN A 1 452 ? 3.385 28.712 -5.278 1.00 84.31 452 ASN A O 1
ATOM 3384 N N . ALA A 1 453 ? 5.114 27.921 -6.479 1.00 86.00 453 ALA A N 1
ATOM 3385 C CA . ALA A 1 453 ? 6.149 28.380 -5.563 1.00 86.00 453 ALA A CA 1
ATOM 3386 C C . ALA A 1 453 ? 7.522 28.466 -6.240 1.00 86.00 453 ALA A C 1
ATOM 3388 O O . ALA A 1 453 ? 7.826 27.670 -7.117 1.00 86.00 453 ALA A O 1
ATOM 3389 N N . ALA A 1 454 ? 8.368 29.377 -5.760 1.00 93.06 454 ALA A N 1
ATOM 3390 C CA . ALA A 1 454 ? 9.771 29.486 -6.140 1.00 93.06 454 ALA A CA 1
ATOM 3391 C C . ALA A 1 454 ? 10.702 29.051 -5.002 1.00 93.06 454 ALA A C 1
ATOM 3393 O O . ALA A 1 454 ? 10.367 29.132 -3.818 1.00 93.06 454 ALA A O 1
ATOM 3394 N N . LEU A 1 455 ? 11.923 28.654 -5.347 1.00 95.75 455 LEU A N 1
ATOM 3395 C CA . LEU A 1 455 ? 12.973 28.355 -4.384 1.00 95.75 455 LEU A CA 1
ATOM 3396 C C . LEU A 1 455 ? 13.556 29.652 -3.814 1.00 95.75 455 LEU A C 1
ATOM 3398 O O . LEU A 1 455 ? 14.246 30.392 -4.513 1.00 95.75 455 LEU A O 1
ATOM 3402 N N . ALA A 1 456 ? 13.341 29.902 -2.528 1.00 96.38 456 ALA A N 1
ATOM 3403 C CA . ALA A 1 456 ? 13.917 31.036 -1.823 1.00 96.38 456 ALA A CA 1
ATOM 3404 C C . ALA A 1 456 ? 15.185 30.638 -1.070 1.00 96.38 456 ALA A C 1
ATOM 3406 O O . ALA A 1 456 ? 15.194 29.658 -0.326 1.00 96.38 456 ALA A O 1
ATOM 3407 N N . VAL A 1 457 ? 16.246 31.430 -1.223 1.00 96.06 457 VAL A N 1
ATOM 3408 C CA . VAL A 1 457 ? 17.548 31.212 -0.590 1.00 96.06 457 VAL A CA 1
ATOM 3409 C C . VAL A 1 457 ? 17.969 32.452 0.186 1.00 96.06 457 VAL A C 1
ATOM 3411 O O . VAL A 1 457 ? 18.078 33.550 -0.359 1.00 96.06 457 VAL A O 1
ATOM 3414 N N . ALA A 1 458 ? 18.240 32.268 1.476 1.00 93.75 458 ALA A N 1
ATOM 3415 C CA . ALA A 1 458 ? 18.909 33.255 2.313 1.00 93.75 458 ALA A CA 1
ATOM 3416 C C . ALA A 1 458 ? 20.427 32.979 2.368 1.00 93.75 458 ALA A C 1
ATOM 3418 O O . ALA A 1 458 ? 20.831 31.814 2.293 1.00 93.75 458 ALA A O 1
ATOM 3419 N N . PRO A 1 459 ? 21.269 34.014 2.546 1.00 88.94 459 PRO A N 1
ATOM 3420 C CA . PRO A 1 459 ? 22.710 33.934 2.338 1.00 88.94 459 PRO A CA 1
ATOM 3421 C C . PRO A 1 459 ? 23.416 32.986 3.319 1.00 88.94 459 PRO A C 1
ATOM 3423 O O . PRO A 1 459 ? 22.915 32.789 4.429 1.00 88.94 459 PRO A O 1
ATOM 3426 N N . PRO A 1 460 ? 24.619 32.494 2.968 1.00 83.81 460 PRO A N 1
ATOM 3427 C CA . PRO A 1 460 ? 25.265 32.681 1.665 1.00 83.81 460 PRO A CA 1
ATOM 3428 C C . PRO A 1 460 ? 24.675 31.759 0.589 1.00 83.81 460 PRO A C 1
ATOM 3430 O O . PRO A 1 460 ? 24.333 32.223 -0.495 1.00 83.81 460 PRO A O 1
ATOM 3433 N N . GLN A 1 461 ? 24.491 30.477 0.905 1.00 90.75 461 GLN A N 1
ATOM 3434 C CA . GLN A 1 461 ? 23.905 29.478 0.012 1.00 90.75 461 GLN A CA 1
ATOM 3435 C C . GLN A 1 461 ? 23.514 28.211 0.771 1.00 90.75 461 GLN A C 1
ATOM 3437 O O . GLN A 1 461 ? 24.013 27.943 1.869 1.00 90.75 461 GLN A O 1
ATOM 3442 N N . ARG A 1 462 ? 22.659 27.413 0.137 1.00 93.81 462 ARG A N 1
ATOM 3443 C CA . ARG A 1 462 ? 22.443 25.994 0.430 1.00 93.81 462 ARG A CA 1
ATOM 3444 C C . ARG A 1 462 ? 22.716 25.212 -0.843 1.00 93.81 462 ARG A C 1
ATOM 3446 O O . ARG A 1 462 ? 22.329 25.669 -1.911 1.00 93.81 462 ARG A O 1
ATOM 3453 N N . PHE A 1 463 ? 23.387 24.073 -0.742 1.00 94.50 463 PHE A N 1
ATOM 3454 C CA . PHE A 1 463 ? 23.838 23.328 -1.915 1.00 94.50 463 PHE A CA 1
ATOM 3455 C C . PHE A 1 463 ? 23.907 21.823 -1.673 1.00 94.50 463 PHE A C 1
ATOM 3457 O O . PHE A 1 463 ? 23.797 21.348 -0.541 1.00 94.50 463 PHE A O 1
ATOM 3464 N N . ALA A 1 464 ? 24.112 21.085 -2.760 1.00 92.88 464 ALA A N 1
ATOM 3465 C CA . ALA A 1 464 ? 24.551 19.697 -2.744 1.00 92.88 464 ALA A CA 1
ATOM 3466 C C . ALA A 1 464 ? 25.372 19.418 -4.006 1.00 92.88 464 ALA A C 1
ATOM 3468 O O . ALA A 1 464 ? 24.916 19.701 -5.114 1.00 92.88 464 ALA A O 1
ATOM 3469 N N . ALA A 1 465 ? 26.578 18.864 -3.847 1.00 91.06 465 ALA A N 1
ATOM 3470 C CA . ALA A 1 465 ? 27.457 18.552 -4.984 1.00 91.06 465 ALA A CA 1
ATOM 3471 C C . ALA A 1 465 ? 26.985 17.321 -5.780 1.00 91.06 465 ALA A C 1
ATOM 3473 O O . ALA A 1 465 ? 27.322 17.156 -6.955 1.00 91.06 465 ALA A O 1
ATOM 3474 N N . LYS A 1 466 ? 26.227 16.441 -5.112 1.00 89.44 466 LYS A N 1
ATOM 3475 C CA . LYS A 1 466 ? 25.701 15.179 -5.641 1.00 89.44 466 LYS A CA 1
ATOM 3476 C C . LYS A 1 466 ? 24.259 14.992 -5.189 1.00 89.44 466 LYS A C 1
ATOM 3478 O O . LYS A 1 466 ? 24.009 14.491 -4.093 1.00 89.44 466 LYS A O 1
ATOM 3483 N N . ILE A 1 467 ? 23.318 15.411 -6.022 1.00 83.31 467 ILE A N 1
ATOM 3484 C CA . ILE A 1 467 ? 21.891 15.196 -5.795 1.00 83.31 467 ILE A CA 1
ATOM 3485 C C . ILE A 1 467 ? 21.539 13.782 -6.292 1.00 83.31 467 ILE A C 1
ATOM 3487 O O . ILE A 1 467 ? 21.909 13.422 -7.411 1.00 83.31 467 ILE A O 1
ATOM 3491 N N . PRO A 1 468 ? 20.857 12.939 -5.493 1.00 79.88 468 PRO A N 1
ATOM 3492 C CA . PRO A 1 468 ? 20.484 11.595 -5.925 1.00 79.88 468 PRO A CA 1
ATOM 3493 C C . PRO A 1 468 ? 19.716 11.598 -7.255 1.00 79.88 468 PRO A C 1
ATOM 3495 O O . PRO A 1 468 ? 18.730 12.312 -7.412 1.00 79.88 468 PRO A O 1
ATOM 3498 N N . GLY A 1 469 ? 20.173 10.787 -8.213 1.00 75.75 469 GLY A N 1
ATOM 3499 C CA . GLY A 1 469 ? 19.576 10.688 -9.551 1.00 75.75 469 GLY A CA 1
ATOM 3500 C C . GLY A 1 469 ? 20.051 11.741 -10.560 1.00 75.75 469 GLY A C 1
ATOM 3501 O O . GLY A 1 469 ? 19.633 11.680 -11.714 1.00 75.75 469 GLY A O 1
ATOM 3502 N N . TRP A 1 470 ? 20.922 12.678 -10.168 1.00 84.75 470 TRP A N 1
ATOM 3503 C CA . TRP A 1 470 ? 21.511 13.659 -11.082 1.00 84.75 470 TRP A CA 1
ATOM 3504 C C . TRP A 1 470 ? 22.817 13.136 -11.680 1.00 84.75 470 TRP A C 1
ATOM 3506 O O . TRP A 1 470 ? 23.851 13.127 -11.022 1.00 84.75 470 TRP A O 1
ATOM 3516 N N . GLU A 1 471 ? 22.752 12.729 -12.945 1.00 85.44 471 GLU A N 1
ATOM 3517 C CA . GLU A 1 471 ? 23.895 12.326 -13.777 1.00 85.44 471 GLU A CA 1
ATOM 3518 C C . GLU A 1 471 ? 23.653 12.821 -15.216 1.00 85.44 471 GLU A C 1
ATOM 3520 O O . GLU A 1 471 ? 23.602 12.054 -16.180 1.00 85.44 471 GLU A O 1
ATOM 3525 N N . PHE A 1 472 ? 23.391 14.124 -15.369 1.00 89.25 472 PHE A N 1
ATOM 3526 C CA . PHE A 1 472 ? 22.935 14.679 -16.647 1.00 89.25 472 PHE A CA 1
ATOM 3527 C C . PHE A 1 472 ? 24.111 15.091 -17.523 1.00 89.25 472 PHE A C 1
ATOM 3529 O O . PHE A 1 472 ? 24.856 16.023 -17.215 1.00 89.25 472 PHE A O 1
ATOM 3536 N N . ARG A 1 473 ? 24.274 14.404 -18.652 1.00 90.69 473 ARG A N 1
ATOM 3537 C CA . ARG A 1 473 ? 25.392 14.640 -19.562 1.00 90.69 473 ARG A CA 1
ATOM 3538 C C . ARG A 1 473 ? 25.180 15.897 -20.408 1.00 90.69 473 ARG A C 1
ATOM 3540 O O . ARG A 1 473 ? 24.169 16.014 -21.098 1.00 90.69 473 ARG A O 1
ATOM 3547 N N . VAL A 1 474 ? 26.173 16.789 -20.414 1.00 94.00 474 VAL A N 1
ATOM 3548 C CA . VAL A 1 474 ? 26.240 17.956 -21.308 1.00 94.00 474 VAL A CA 1
ATOM 3549 C C . VAL A 1 474 ? 27.125 17.662 -22.523 1.00 94.00 474 VAL A C 1
ATOM 3551 O O . VAL A 1 474 ? 28.284 17.257 -22.364 1.00 94.00 474 VAL A O 1
ATOM 3554 N N . ALA A 1 475 ? 26.603 17.876 -23.734 1.00 91.00 475 ALA A N 1
ATOM 3555 C CA . ALA A 1 475 ? 27.290 17.575 -24.995 1.00 91.00 475 ALA A CA 1
ATOM 3556 C C . ALA A 1 475 ? 26.987 18.593 -26.115 1.00 91.00 475 ALA A C 1
ATOM 3558 O O . ALA A 1 475 ? 25.986 19.305 -26.082 1.00 91.00 475 ALA A O 1
ATOM 3559 N N . GLU A 1 476 ? 27.850 18.642 -27.138 1.00 92.69 476 GLU A N 1
ATOM 3560 C CA . GLU A 1 476 ? 27.704 19.537 -28.302 1.00 92.69 476 GLU A CA 1
ATOM 3561 C C . GLU A 1 476 ? 26.470 19.201 -29.150 1.00 92.69 476 GLU A C 1
ATOM 3563 O O . GLU A 1 476 ? 25.738 20.085 -29.599 1.00 92.69 476 GLU A O 1
ATOM 3568 N N . GLN A 1 477 ? 26.264 17.904 -29.380 1.00 87.75 477 GLN A N 1
ATOM 3569 C CA . GLN A 1 477 ? 25.174 17.330 -30.162 1.00 87.75 477 GLN A CA 1
ATOM 3570 C C . GLN A 1 477 ? 24.491 16.273 -29.291 1.00 87.75 477 GLN A C 1
ATOM 3572 O O . GLN A 1 477 ? 24.795 15.088 -29.425 1.00 87.75 477 GLN A O 1
ATOM 3577 N N . PRO A 1 478 ? 23.652 16.703 -28.336 1.00 79.00 478 PRO A N 1
ATOM 3578 C CA . PRO A 1 478 ? 23.134 15.816 -27.306 1.00 79.00 478 PRO A CA 1
ATOM 3579 C C . PRO A 1 478 ? 22.260 14.700 -27.892 1.00 79.00 478 PRO A C 1
ATOM 3581 O O . PRO A 1 478 ? 21.302 14.954 -28.631 1.00 79.00 478 PRO A O 1
ATOM 3584 N N . ALA A 1 479 ? 22.583 13.458 -27.532 1.00 73.62 479 ALA A N 1
ATOM 3585 C CA . ALA A 1 479 ? 21.743 12.296 -27.787 1.00 73.62 479 ALA A CA 1
ATOM 3586 C C . ALA A 1 479 ? 20.501 12.289 -26.868 1.00 73.62 479 ALA A C 1
ATOM 3588 O O . ALA A 1 479 ? 20.249 13.204 -26.083 1.00 73.62 479 ALA A O 1
ATOM 3589 N N . LEU A 1 480 ? 19.666 11.251 -26.974 1.00 62.22 480 LEU A N 1
ATOM 3590 C CA . LEU A 1 480 ? 18.529 11.080 -26.067 1.00 62.22 480 LEU A CA 1
ATOM 3591 C C . LEU A 1 480 ? 19.029 10.899 -24.620 1.00 62.22 480 LEU A C 1
ATOM 3593 O O . LEU A 1 480 ? 19.821 9.999 -24.363 1.00 62.22 480 LEU A O 1
ATOM 3597 N N . GLY A 1 481 ? 18.544 11.734 -23.694 1.00 67.62 481 GLY A N 1
ATOM 3598 C CA . GLY A 1 481 ? 18.987 11.753 -22.292 1.00 67.62 481 GLY A CA 1
ATOM 3599 C C . GLY A 1 481 ? 20.197 12.651 -22.009 1.00 67.62 481 GLY A C 1
ATOM 3600 O O . GLY A 1 481 ? 20.587 12.790 -20.853 1.00 67.62 481 GLY A O 1
ATOM 3601 N N . GLU A 1 482 ? 20.755 13.290 -23.039 1.00 83.19 482 GLU A N 1
ATOM 3602 C CA . GLU A 1 482 ? 21.790 14.315 -22.913 1.00 83.19 482 GLU A CA 1
ATOM 3603 C C . GLU A 1 482 ? 21.200 15.709 -23.167 1.00 83.19 482 GLU A C 1
ATOM 3605 O O . GLU A 1 482 ? 20.155 15.865 -23.807 1.00 83.19 482 GLU A O 1
ATOM 3610 N N . PHE A 1 483 ? 21.894 16.738 -22.688 1.00 91.50 483 PHE A N 1
ATOM 3611 C CA . PHE A 1 483 ? 21.439 18.123 -22.744 1.00 91.50 483 PHE A CA 1
ATOM 3612 C C . PHE A 1 483 ? 22.550 19.054 -23.223 1.00 91.50 483 PHE A C 1
ATOM 3614 O O . PHE A 1 483 ? 23.727 18.696 -23.261 1.00 91.50 483 PHE A O 1
ATOM 3621 N N . ARG A 1 484 ? 22.175 20.276 -23.598 1.00 94.31 484 ARG A N 1
ATOM 3622 C CA . ARG A 1 484 ? 23.132 21.308 -24.015 1.00 94.31 484 ARG A CA 1
ATOM 3623 C C . ARG A 1 484 ? 22.870 22.654 -23.364 1.00 94.31 484 ARG A C 1
ATOM 3625 O O . ARG A 1 484 ? 23.816 23.385 -23.077 1.00 94.31 484 ARG A O 1
ATOM 3632 N N . TYR A 1 485 ? 21.608 22.980 -23.124 1.00 95.31 485 TYR A N 1
ATOM 3633 C CA . TYR A 1 485 ? 21.222 24.290 -22.627 1.00 95.31 485 TYR A CA 1
ATOM 3634 C C . TYR A 1 485 ? 20.703 24.200 -21.199 1.00 95.31 485 TYR A C 1
ATOM 3636 O O . TYR A 1 485 ? 20.043 23.231 -20.834 1.00 95.31 485 TYR A O 1
ATOM 3644 N N . LEU A 1 486 ? 20.976 25.241 -20.421 1.00 96.19 486 LEU A N 1
ATOM 3645 C CA . LEU A 1 486 ? 20.362 25.484 -19.123 1.00 96.19 486 LEU A CA 1
ATOM 3646 C C . LEU A 1 486 ? 19.483 26.721 -19.237 1.00 96.19 486 LEU A C 1
ATOM 3648 O O . LEU A 1 486 ? 19.954 27.772 -19.677 1.00 96.19 486 LEU A O 1
ATOM 3652 N N . ARG A 1 487 ? 18.234 26.618 -18.801 1.00 95.50 487 ARG A N 1
ATOM 3653 C CA . ARG A 1 487 ? 17.330 27.754 -18.650 1.00 95.50 487 ARG A CA 1
ATOM 3654 C C . ARG A 1 487 ? 16.878 27.855 -17.202 1.00 95.50 487 ARG A C 1
ATOM 3656 O O . ARG A 1 487 ? 16.661 26.844 -16.555 1.00 95.50 487 ARG A O 1
ATOM 3663 N N . PHE A 1 488 ? 16.805 29.066 -16.673 1.00 96.38 488 PHE A N 1
ATOM 3664 C CA . PHE A 1 488 ? 16.381 29.311 -15.297 1.00 96.38 488 PHE A CA 1
ATOM 3665 C C . PHE A 1 488 ? 15.822 30.718 -15.147 1.00 96.38 488 PHE A C 1
ATOM 3667 O O . PHE A 1 488 ? 16.214 31.628 -15.880 1.00 96.38 488 PHE A O 1
ATOM 3674 N N . ALA A 1 489 ? 14.930 30.906 -14.182 1.00 96.88 489 ALA A N 1
ATOM 3675 C CA . ALA A 1 489 ? 14.490 32.210 -13.720 1.00 96.88 489 ALA A CA 1
ATOM 3676 C C . ALA A 1 489 ? 15.114 32.512 -12.357 1.00 96.88 489 ALA A C 1
ATOM 3678 O O . ALA A 1 489 ? 15.198 31.648 -11.486 1.00 96.88 489 ALA A O 1
ATOM 3679 N N . TRP A 1 490 ? 15.544 33.752 -12.161 1.00 97.94 490 TRP A N 1
ATOM 3680 C CA . TRP A 1 490 ? 16.019 34.224 -10.863 1.00 97.94 490 TRP A CA 1
ATOM 3681 C C . TRP A 1 490 ? 15.542 35.644 -10.565 1.00 97.94 490 TRP A C 1
ATOM 3683 O O . TRP A 1 490 ? 15.189 36.411 -11.469 1.00 97.94 490 TRP A O 1
ATOM 3693 N N . LYS A 1 491 ? 15.527 35.995 -9.283 1.00 97.06 491 LYS A N 1
ATOM 3694 C CA . LYS A 1 491 ? 15.161 37.320 -8.786 1.00 97.06 491 LYS A CA 1
ATOM 3695 C C . LYS A 1 491 ? 15.908 37.605 -7.487 1.00 97.06 491 LYS A C 1
ATOM 3697 O O . LYS A 1 491 ? 16.017 36.751 -6.618 1.00 97.06 491 LYS A O 1
ATOM 3702 N N . GLN A 1 492 ? 16.387 38.831 -7.338 1.00 95.56 492 GLN A N 1
ATOM 3703 C CA . GLN A 1 492 ? 17.074 39.346 -6.160 1.00 95.56 492 GLN A CA 1
ATOM 3704 C C . GLN A 1 492 ? 16.418 40.670 -5.746 1.00 95.56 492 GLN A C 1
ATOM 3706 O O . GLN A 1 492 ? 16.908 41.735 -6.134 1.00 95.56 492 GLN A O 1
ATOM 3711 N N . PRO A 1 493 ? 15.323 40.662 -4.959 1.00 92.75 493 PRO A N 1
ATOM 3712 C CA . PRO A 1 493 ? 14.610 41.886 -4.580 1.00 92.75 493 PRO A CA 1
ATOM 3713 C C . PRO A 1 493 ? 15.449 42.825 -3.700 1.00 92.75 493 PRO A C 1
ATOM 3715 O O . PRO A 1 493 ? 15.433 44.047 -3.880 1.00 92.75 493 PRO A O 1
ATOM 3718 N N . ALA A 1 494 ? 16.302 42.272 -2.830 1.00 90.94 494 ALA A N 1
ATOM 3719 C CA . ALA A 1 494 ? 17.245 43.003 -1.970 1.00 90.94 494 ALA A CA 1
ATOM 3720 C C . ALA A 1 494 ? 18.633 42.329 -1.954 1.00 90.94 494 ALA A C 1
ATOM 3722 O O . ALA A 1 494 ? 18.711 41.119 -2.122 1.00 90.94 494 ALA A O 1
ATOM 3723 N N . GLY A 1 495 ? 19.710 43.093 -1.730 1.00 91.75 495 GLY A N 1
ATOM 3724 C CA . GLY A 1 495 ? 21.097 42.593 -1.720 1.00 91.75 495 GLY A CA 1
ATOM 3725 C C . GLY A 1 495 ? 21.962 43.127 -2.865 1.00 91.75 495 GLY A C 1
ATOM 3726 O O . GLY A 1 495 ? 21.551 44.043 -3.580 1.00 91.75 495 GLY A O 1
ATOM 3727 N N . ASP A 1 496 ? 23.154 42.554 -3.025 1.00 93.69 496 ASP A N 1
ATOM 3728 C CA . ASP A 1 496 ? 24.178 42.968 -3.993 1.00 93.69 496 ASP A CA 1
ATOM 3729 C C . ASP A 1 496 ? 24.122 42.170 -5.310 1.00 93.69 496 ASP A C 1
ATOM 3731 O O . ASP A 1 496 ? 24.370 42.734 -6.380 1.00 93.69 496 ASP A O 1
ATOM 3735 N N . GLY A 1 497 ? 23.743 40.887 -5.259 1.00 95.38 497 GLY A N 1
ATOM 3736 C CA . GLY A 1 497 ? 23.728 40.006 -6.430 1.00 95.38 497 GLY A CA 1
ATOM 3737 C C . GLY A 1 497 ? 23.127 38.619 -6.181 1.00 95.38 497 GLY A C 1
ATOM 3738 O O . GLY A 1 497 ? 22.752 38.272 -5.062 1.00 95.38 497 GLY A O 1
ATOM 3739 N N . VAL A 1 498 ? 23.040 37.829 -7.249 1.00 97.44 498 VAL A N 1
ATOM 3740 C CA . VAL A 1 498 ? 22.563 36.436 -7.241 1.00 97.44 498 VAL A CA 1
ATOM 3741 C C . VAL A 1 498 ? 23.497 35.577 -8.084 1.00 97.44 498 VAL A C 1
ATOM 3743 O O . VAL A 1 498 ? 24.022 36.056 -9.093 1.00 97.44 498 VAL A O 1
ATOM 3746 N N . MET A 1 499 ? 23.737 34.336 -7.664 1.00 97.38 499 MET A N 1
ATOM 3747 C CA . MET A 1 499 ? 24.580 33.387 -8.390 1.00 97.38 499 MET A CA 1
ATOM 3748 C C . MET A 1 499 ? 23.958 31.994 -8.408 1.00 97.38 499 MET A C 1
ATOM 3750 O O . MET A 1 499 ? 23.271 31.594 -7.472 1.00 97.38 499 MET A O 1
ATOM 3754 N N . LEU A 1 500 ? 24.201 31.280 -9.503 1.00 97.06 500 LEU A N 1
ATOM 3755 C CA . LEU A 1 500 ? 23.891 29.870 -9.665 1.00 97.06 500 LEU A CA 1
ATOM 3756 C C . LEU A 1 500 ? 25.174 29.139 -10.056 1.00 97.06 500 LEU A C 1
ATOM 3758 O O . LEU A 1 500 ? 25.754 29.413 -11.111 1.00 97.06 500 LEU A O 1
ATOM 3762 N N . GLU A 1 501 ? 25.612 28.229 -9.200 1.00 95.75 501 GLU A N 1
ATOM 3763 C CA . GLU A 1 501 ? 26.768 27.369 -9.429 1.00 95.75 501 GLU A CA 1
ATOM 3764 C C . GLU A 1 501 ? 26.314 25.926 -9.688 1.00 95.75 501 GLU A C 1
ATOM 3766 O O . GLU A 1 501 ? 25.376 25.430 -9.064 1.00 95.75 501 GLU A O 1
ATOM 3771 N N . LEU A 1 502 ? 26.969 25.254 -10.634 1.00 96.50 502 LEU A N 1
ATOM 3772 C CA . LEU A 1 502 ? 26.694 23.880 -11.043 1.00 96.50 502 LEU A CA 1
ATOM 3773 C C . LEU A 1 502 ? 27.861 22.979 -10.623 1.00 96.50 502 LEU A C 1
ATOM 3775 O O . LEU A 1 502 ? 29.019 23.296 -10.898 1.00 96.50 502 LEU A O 1
ATOM 3779 N N . ALA A 1 503 ? 27.565 21.839 -10.000 1.00 95.00 503 ALA A N 1
ATOM 3780 C CA . ALA A 1 503 ? 28.579 20.826 -9.720 1.00 95.00 503 ALA A CA 1
ATOM 3781 C C . ALA A 1 503 ? 28.819 19.977 -10.974 1.00 95.00 503 ALA A C 1
ATOM 3783 O O . ALA A 1 503 ? 27.886 19.389 -11.530 1.00 95.00 503 ALA A O 1
ATOM 3784 N N . ALA A 1 504 ? 30.079 19.918 -11.401 1.00 92.38 504 ALA A N 1
ATOM 3785 C CA . ALA A 1 504 ? 30.523 19.182 -12.574 1.00 92.38 504 ALA A CA 1
ATOM 3786 C C . ALA A 1 504 ? 31.309 17.942 -12.142 1.00 92.38 504 ALA A C 1
ATOM 3788 O O . ALA A 1 504 ? 32.244 18.029 -11.345 1.00 92.38 504 ALA A O 1
ATOM 3789 N N . ASP A 1 505 ? 30.909 16.784 -12.663 1.00 90.19 505 ASP A N 1
ATOM 3790 C CA . ASP A 1 505 ? 31.553 15.489 -12.428 1.00 90.19 505 ASP A CA 1
ATOM 3791 C C . ASP A 1 505 ? 31.714 15.160 -10.927 1.00 90.19 505 ASP A C 1
ATOM 3793 O O . ASP A 1 505 ? 32.694 14.557 -10.482 1.00 90.19 505 ASP A O 1
ATOM 3797 N N . GLY A 1 506 ? 30.723 15.560 -10.121 1.00 85.38 506 GLY A N 1
ATOM 3798 C CA . GLY A 1 506 ? 30.665 15.272 -8.691 1.00 85.38 506 GLY A CA 1
ATOM 3799 C C . GLY A 1 506 ? 31.400 16.259 -7.783 1.00 85.38 506 GLY A C 1
ATOM 3800 O O . GLY A 1 506 ? 31.503 15.966 -6.588 1.00 85.38 506 GLY A O 1
ATOM 3801 N N . GLY A 1 507 ? 31.911 17.379 -8.309 1.00 89.62 507 GLY A N 1
ATOM 3802 C CA . GLY A 1 507 ? 32.647 18.389 -7.545 1.00 89.62 507 GLY A CA 1
ATOM 3803 C C . GLY A 1 507 ? 32.325 19.834 -7.936 1.00 89.62 507 GLY A C 1
ATOM 3804 O O . GLY A 1 507 ? 31.720 20.103 -8.973 1.00 89.62 507 GLY A O 1
ATOM 3805 N N . TRP A 1 508 ? 32.739 20.769 -7.080 1.00 92.12 508 TRP A N 1
ATOM 3806 C CA . TRP A 1 508 ? 32.638 22.207 -7.338 1.00 92.12 508 TRP A CA 1
ATOM 3807 C C . TRP A 1 508 ? 33.872 22.717 -8.095 1.00 92.12 508 TRP A C 1
ATOM 3809 O O . TRP A 1 508 ? 34.967 22.187 -7.885 1.00 92.12 508 TRP A O 1
ATOM 3819 N N . PRO A 1 509 ? 33.734 23.747 -8.946 1.00 85.62 509 PRO A N 1
ATOM 3820 C CA . PRO A 1 509 ? 34.879 24.428 -9.545 1.00 85.62 509 PRO A CA 1
ATOM 3821 C C . PRO A 1 509 ? 35.822 25.007 -8.477 1.00 85.62 509 PRO A C 1
ATOM 3823 O O . PRO A 1 509 ? 35.393 25.401 -7.391 1.00 85.62 509 PRO A O 1
ATOM 3826 N N . GLU A 1 510 ? 37.111 25.134 -8.787 1.00 87.25 510 GLU A N 1
ATOM 3827 C CA . GLU A 1 510 ? 38.043 25.860 -7.913 1.00 87.25 510 GLU A CA 1
ATOM 3828 C C . GLU A 1 510 ? 37.655 27.353 -7.829 1.00 87.25 510 GLU A C 1
ATOM 3830 O O . GLU A 1 510 ? 37.086 27.889 -8.781 1.00 87.25 510 GLU A O 1
ATOM 3835 N N . PRO A 1 511 ? 37.939 28.071 -6.727 1.00 87.19 511 PRO A N 1
ATOM 3836 C CA . PRO A 1 511 ? 37.560 29.481 -6.562 1.00 87.19 511 PRO A CA 1
ATOM 3837 C C . PRO A 1 511 ? 37.976 30.418 -7.708 1.00 87.19 511 PRO A C 1
ATOM 3839 O O . PRO A 1 511 ? 37.237 31.327 -8.056 1.00 87.19 511 PRO A O 1
ATOM 3842 N N . ASN A 1 512 ? 39.132 30.185 -8.326 1.00 88.00 512 ASN A N 1
ATOM 3843 C CA . ASN A 1 512 ? 39.667 30.975 -9.444 1.00 88.00 512 ASN A CA 1
ATOM 3844 C C . ASN A 1 512 ? 39.273 30.428 -10.831 1.00 88.00 512 ASN A C 1
ATOM 3846 O O . ASN A 1 512 ? 39.881 30.776 -11.844 1.00 88.00 512 ASN A O 1
ATOM 3850 N N . ASP A 1 513 ? 38.307 29.513 -10.875 1.00 85.81 513 ASP A N 1
ATOM 3851 C CA . ASP A 1 513 ? 37.775 28.934 -12.097 1.00 85.81 513 ASP A CA 1
ATOM 3852 C C . ASP A 1 513 ? 36.329 29.390 -12.292 1.00 85.81 513 ASP A C 1
ATOM 3854 O O . ASP A 1 513 ? 35.428 29.029 -11.537 1.00 85.81 513 ASP A O 1
ATOM 3858 N N . SER A 1 514 ? 36.106 30.193 -13.331 1.00 82.50 514 SER A N 1
ATOM 3859 C CA . SER A 1 514 ? 34.772 30.704 -13.668 1.00 82.50 514 SER A CA 1
ATOM 3860 C C . SER A 1 514 ? 33.835 29.663 -14.281 1.00 82.50 514 SER A C 1
ATOM 3862 O O . SER A 1 514 ? 32.655 29.962 -14.494 1.00 82.50 514 SER A O 1
ATOM 3864 N N . ARG A 1 515 ? 34.327 28.454 -14.592 1.00 84.25 515 ARG A N 1
ATOM 3865 C CA . ARG A 1 515 ? 33.497 27.392 -15.166 1.00 84.25 515 ARG A CA 1
ATOM 3866 C C . ARG A 1 515 ? 32.334 27.053 -14.237 1.00 84.25 515 ARG A C 1
ATOM 3868 O O . ARG A 1 515 ? 32.476 27.049 -13.022 1.00 84.25 515 ARG A O 1
ATOM 3875 N N . CYS A 1 516 ? 31.184 26.735 -14.826 1.00 90.56 516 CYS A N 1
ATOM 3876 C CA . CYS A 1 516 ? 29.984 26.288 -14.118 1.00 90.56 516 CYS A CA 1
ATOM 3877 C C . CYS A 1 516 ? 29.395 27.283 -13.097 1.00 90.56 516 CYS A C 1
ATOM 3879 O O . CYS A 1 516 ? 28.587 26.881 -12.265 1.00 90.56 516 CYS A O 1
ATOM 3881 N N . ARG A 1 517 ? 29.727 28.579 -13.174 1.00 94.81 517 ARG A N 1
ATOM 3882 C CA . ARG A 1 517 ? 29.148 29.628 -12.316 1.00 94.81 517 ARG A CA 1
ATOM 3883 C C . ARG A 1 517 ? 28.588 30.776 -13.138 1.00 94.81 517 ARG A C 1
ATOM 3885 O O . ARG A 1 517 ? 29.296 31.363 -13.955 1.00 94.81 517 ARG A O 1
ATOM 3892 N N . TYR A 1 518 ? 27.347 31.157 -12.860 1.00 96.94 518 TYR A N 1
ATOM 3893 C CA . TYR A 1 518 ? 26.702 32.329 -13.448 1.00 96.94 518 TYR A CA 1
ATOM 3894 C C . TYR A 1 518 ? 26.250 33.295 -12.363 1.00 96.94 518 TYR A C 1
ATOM 3896 O O . TYR A 1 518 ? 25.671 32.864 -11.371 1.00 96.94 518 TYR A O 1
ATOM 3904 N N . PHE A 1 519 ? 26.444 34.600 -12.562 1.00 97.25 519 PHE A N 1
ATOM 3905 C CA . PHE A 1 519 ? 25.963 35.604 -11.609 1.00 97.25 519 PHE A CA 1
ATOM 3906 C C . PHE A 1 519 ? 25.430 36.878 -12.267 1.00 97.25 519 PHE A C 1
ATOM 3908 O O . PHE A 1 519 ? 25.809 37.218 -13.387 1.00 97.25 519 PHE A O 1
ATOM 3915 N N . SER A 1 520 ? 24.595 37.613 -11.536 1.00 97.62 520 SER A N 1
ATOM 3916 C CA . SER A 1 520 ? 24.141 38.961 -11.892 1.00 97.62 520 SER A CA 1
ATOM 3917 C C . SER A 1 520 ? 24.241 39.911 -10.702 1.00 97.62 520 SER A C 1
ATOM 3919 O O . SER A 1 520 ? 24.040 39.510 -9.554 1.00 97.62 520 SER A O 1
ATOM 3921 N N . GLY A 1 521 ? 24.508 41.187 -10.981 1.00 96.44 521 GLY A N 1
ATOM 3922 C CA . GLY A 1 521 ? 24.764 42.201 -9.960 1.00 96.44 521 GLY A CA 1
ATOM 3923 C C . GLY A 1 521 ? 26.238 42.279 -9.572 1.00 96.44 521 GLY A C 1
ATOM 3924 O O . GLY A 1 521 ? 27.132 41.960 -10.361 1.00 96.44 521 GLY A O 1
ATOM 3925 N N . ARG A 1 522 ? 26.505 42.718 -8.341 1.00 95.31 522 ARG A N 1
ATOM 3926 C CA . ARG A 1 522 ? 27.860 42.786 -7.790 1.00 95.31 522 ARG A CA 1
ATOM 3927 C C . ARG A 1 522 ? 28.227 41.434 -7.184 1.00 95.31 522 ARG A C 1
ATOM 3929 O O . ARG A 1 522 ? 27.588 41.009 -6.227 1.00 95.31 522 ARG A O 1
ATOM 3936 N N . ASN A 1 523 ? 29.279 40.798 -7.703 1.00 93.75 523 ASN A N 1
ATOM 3937 C CA . ASN A 1 523 ? 29.833 39.593 -7.092 1.00 93.75 523 ASN A CA 1
ATOM 3938 C C . ASN A 1 523 ? 30.553 39.955 -5.786 1.00 93.75 523 ASN A C 1
ATOM 3940 O O . ASN A 1 523 ? 31.561 40.660 -5.818 1.00 93.75 523 ASN A O 1
ATOM 3944 N N . THR A 1 524 ? 30.020 39.517 -4.648 1.00 92.44 524 THR A N 1
ATOM 3945 C CA . THR A 1 524 ? 30.640 39.706 -3.325 1.00 92.44 524 THR A CA 1
ATOM 3946 C C . THR A 1 524 ? 31.312 38.436 -2.806 1.00 92.44 524 THR A C 1
ATOM 3948 O O . THR A 1 524 ? 31.703 38.395 -1.642 1.00 92.44 524 THR A O 1
ATOM 3951 N N . THR A 1 525 ? 31.376 37.385 -3.624 1.00 89.19 525 THR A N 1
ATOM 3952 C CA . THR A 1 525 ? 32.090 36.144 -3.306 1.00 89.19 525 THR A CA 1
ATOM 3953 C C . THR A 1 525 ? 33.556 36.256 -3.722 1.00 89.19 525 THR A C 1
ATOM 3955 O O . THR A 1 525 ? 33.910 37.099 -4.547 1.00 89.19 525 THR A O 1
ATOM 3958 N N . ASP A 1 526 ? 34.395 35.366 -3.195 1.00 89.25 526 ASP A N 1
ATOM 3959 C CA . ASP A 1 526 ? 35.788 35.211 -3.631 1.00 89.25 526 ASP A CA 1
ATOM 3960 C C . ASP A 1 526 ? 35.915 34.266 -4.849 1.00 89.25 526 ASP A C 1
ATOM 3962 O O . ASP A 1 526 ? 36.998 33.745 -5.120 1.00 89.25 526 ASP A O 1
ATOM 3966 N N . TRP A 1 527 ? 34.807 33.992 -5.555 1.00 91.94 527 TRP A N 1
ATOM 3967 C CA . TRP A 1 527 ? 34.745 33.035 -6.659 1.00 91.94 527 TRP A CA 1
ATOM 3968 C C . TRP A 1 527 ? 34.612 33.729 -8.012 1.00 91.94 527 TRP A C 1
ATOM 3970 O O . TRP A 1 527 ? 33.709 34.546 -8.225 1.00 91.94 527 TRP A O 1
ATOM 3980 N N . ASP A 1 528 ? 35.470 33.349 -8.955 1.00 91.94 528 ASP A N 1
ATOM 3981 C CA . ASP A 1 528 ? 35.335 33.725 -10.356 1.00 91.94 528 ASP A CA 1
ATOM 3982 C C . ASP A 1 528 ? 34.061 33.100 -10.938 1.00 91.94 528 ASP A C 1
ATOM 3984 O O . ASP A 1 528 ? 33.728 31.950 -10.657 1.00 91.94 528 ASP A O 1
ATOM 3988 N N . ALA A 1 529 ? 33.330 33.859 -11.755 1.00 91.94 529 ALA A N 1
ATOM 3989 C CA . ALA A 1 529 ? 32.066 33.427 -12.345 1.00 91.94 529 ALA A CA 1
ATOM 3990 C C . ALA A 1 529 ? 31.765 34.194 -13.640 1.00 91.94 529 ALA A C 1
ATOM 3992 O O . ALA A 1 529 ? 32.249 35.307 -13.855 1.00 91.94 529 ALA A O 1
ATOM 3993 N N . VAL A 1 530 ? 30.931 33.620 -14.507 1.00 94.06 530 VAL A N 1
ATOM 3994 C CA . VAL A 1 530 ? 30.486 34.266 -15.746 1.00 94.06 530 VAL A CA 1
ATOM 3995 C C . VAL A 1 530 ? 29.379 35.274 -15.432 1.00 94.06 530 VAL A C 1
ATOM 3997 O O . VAL A 1 530 ? 28.277 34.908 -15.013 1.00 94.06 530 VAL A O 1
ATOM 4000 N N . GLN A 1 531 ? 29.642 36.560 -15.676 1.00 95.06 531 GLN A N 1
ATOM 4001 C CA . GLN A 1 531 ? 28.640 37.605 -15.470 1.00 95.06 531 GLN A CA 1
ATOM 4002 C C . GLN A 1 531 ? 27.541 37.527 -16.540 1.00 95.06 531 GLN A C 1
ATOM 4004 O O . GLN A 1 531 ? 27.798 37.605 -17.742 1.00 95.06 531 GLN A O 1
ATOM 4009 N N . VAL A 1 532 ? 26.297 37.367 -16.097 1.00 96.00 532 VAL A N 1
ATOM 4010 C CA . VAL A 1 532 ? 25.091 37.386 -16.932 1.00 96.00 532 VAL A CA 1
ATOM 4011 C C . VAL A 1 532 ? 24.616 38.819 -17.155 1.00 96.00 532 VAL A C 1
ATOM 4013 O O . VAL A 1 532 ? 24.314 39.187 -18.287 1.00 96.00 532 VAL A O 1
ATOM 4016 N N . ALA A 1 533 ? 24.593 39.640 -16.101 1.00 95.00 533 ALA A N 1
ATOM 4017 C CA . ALA A 1 533 ? 24.268 41.062 -16.184 1.00 95.00 533 ALA A CA 1
ATOM 4018 C C . ALA A 1 533 ? 25.003 41.875 -15.107 1.00 95.00 533 ALA A C 1
ATOM 4020 O O . ALA A 1 533 ? 25.264 41.375 -14.011 1.00 95.00 533 ALA A O 1
ATOM 4021 N N . ALA A 1 534 ? 25.309 43.138 -15.419 1.00 94.06 534 ALA A N 1
ATOM 4022 C CA . ALA A 1 534 ? 25.951 44.063 -14.483 1.00 94.06 534 ALA A CA 1
ATOM 4023 C C . ALA A 1 534 ? 25.040 44.423 -13.299 1.00 94.06 534 ALA A C 1
ATOM 4025 O O . ALA A 1 534 ? 25.506 44.520 -12.166 1.00 94.06 534 ALA A O 1
ATOM 4026 N N . ASP A 1 535 ? 23.742 44.574 -13.563 1.00 95.31 535 ASP A N 1
ATOM 4027 C CA . ASP A 1 535 ? 22.734 44.884 -12.554 1.00 95.31 535 ASP A CA 1
ATOM 4028 C C . ASP A 1 535 ? 22.121 43.610 -11.958 1.00 95.31 535 ASP A C 1
ATOM 4030 O O . ASP A 1 535 ? 22.021 42.569 -12.616 1.00 95.31 535 ASP A O 1
ATOM 4034 N N . ARG A 1 536 ? 21.686 43.696 -10.695 1.00 94.69 536 ARG A N 1
ATOM 4035 C CA . ARG A 1 536 ? 20.953 42.610 -10.027 1.00 94.69 536 ARG A CA 1
ATOM 4036 C C . ARG A 1 536 ? 19.511 42.527 -10.563 1.00 94.69 536 ARG A C 1
ATOM 4038 O O . ARG A 1 536 ? 18.892 43.574 -10.770 1.00 94.69 536 ARG A O 1
ATOM 4045 N N . PRO A 1 537 ? 18.938 41.325 -10.735 1.00 96.31 537 PRO A N 1
ATOM 4046 C CA . PRO A 1 537 ? 17.586 41.168 -11.262 1.00 96.31 537 PRO A CA 1
ATOM 4047 C C . PRO A 1 537 ? 16.548 41.492 -10.179 1.00 96.31 537 PRO A C 1
ATOM 4049 O O . PRO A 1 537 ? 16.200 40.636 -9.377 1.00 96.31 537 PRO A O 1
ATOM 4052 N N . VAL A 1 538 ? 16.062 42.734 -10.114 1.00 95.00 538 VAL A N 1
ATOM 4053 C CA . VAL A 1 538 ? 15.035 43.122 -9.120 1.00 95.00 538 VAL A CA 1
ATOM 4054 C C . VAL A 1 538 ? 13.686 42.450 -9.414 1.00 95.00 538 VAL A C 1
ATOM 4056 O O . VAL A 1 538 ? 12.960 42.102 -8.485 1.00 95.00 538 VAL A O 1
ATOM 4059 N N . GLU A 1 539 ? 13.398 42.210 -10.694 1.00 95.31 539 GLU A N 1
ATOM 4060 C CA . GLU A 1 539 ? 12.251 41.441 -11.182 1.00 95.31 539 GLU A CA 1
ATOM 4061 C C . GLU A 1 539 ? 12.689 40.080 -11.732 1.00 95.31 539 GLU A C 1
ATOM 4063 O O . GLU A 1 539 ? 13.861 39.884 -12.076 1.00 95.31 539 GLU A O 1
ATOM 4068 N N . TRP A 1 540 ? 11.734 39.149 -11.841 1.00 97.31 540 TRP A N 1
ATOM 4069 C CA . TRP A 1 540 ? 11.965 37.824 -12.416 1.00 97.31 540 TRP A CA 1
ATOM 4070 C C . TRP A 1 540 ? 12.604 37.929 -13.798 1.00 97.31 540 TRP A C 1
ATOM 4072 O O . TRP A 1 540 ? 12.017 38.459 -14.740 1.00 97.31 540 TRP A O 1
ATOM 4082 N N . THR A 1 541 ? 13.821 37.408 -13.904 1.00 97.25 541 THR A N 1
ATOM 4083 C CA . THR A 1 541 ? 14.614 37.438 -15.130 1.00 97.25 541 THR A CA 1
ATOM 4084 C C . THR A 1 541 ? 14.917 36.012 -15.552 1.00 97.25 541 THR A C 1
ATOM 4086 O O . THR A 1 541 ? 15.516 35.259 -14.787 1.00 97.25 541 THR A O 1
ATOM 4089 N N . VAL A 1 542 ? 14.517 35.651 -16.771 1.00 96.25 542 VAL A N 1
ATOM 4090 C CA . VAL A 1 542 ? 14.798 34.338 -17.362 1.00 96.25 542 VAL A CA 1
ATOM 4091 C C . VAL A 1 542 ? 16.108 34.400 -18.132 1.00 96.25 542 VAL A C 1
ATOM 4093 O O . VAL A 1 542 ? 16.314 35.280 -18.966 1.00 96.25 542 VAL A O 1
ATOM 4096 N N . VAL A 1 543 ? 16.983 33.441 -17.871 1.00 95.56 543 VAL A N 1
ATOM 4097 C CA . VAL A 1 543 ? 18.298 33.307 -18.491 1.00 95.56 543 VAL A CA 1
ATOM 4098 C C . VAL A 1 543 ? 18.351 31.960 -19.198 1.00 95.56 543 VAL A C 1
ATOM 4100 O O . VAL A 1 543 ? 17.882 30.960 -18.668 1.00 95.56 543 VAL A O 1
ATOM 4103 N N . THR A 1 544 ? 18.906 31.924 -20.409 1.00 95.88 544 THR A N 1
ATOM 4104 C CA . THR A 1 544 ? 19.220 30.679 -21.127 1.00 95.88 544 THR A CA 1
ATOM 4105 C C . THR A 1 544 ? 20.692 30.693 -21.516 1.00 95.88 544 THR A C 1
ATOM 4107 O O . THR A 1 544 ? 21.182 31.683 -22.064 1.00 95.88 544 THR A O 1
ATOM 4110 N N . ARG A 1 545 ? 21.411 29.614 -21.205 1.00 95.88 545 ARG A N 1
ATOM 4111 C CA . ARG A 1 545 ? 22.850 29.457 -21.439 1.00 95.88 545 ARG A CA 1
ATOM 4112 C C . ARG A 1 545 ? 23.143 28.177 -22.205 1.00 95.88 545 ARG A C 1
ATOM 4114 O O . ARG A 1 545 ? 22.492 27.162 -21.989 1.00 95.88 545 ARG A O 1
ATOM 4121 N N . ASP A 1 546 ? 24.131 28.243 -23.091 1.00 95.75 546 ASP A N 1
ATOM 4122 C CA . ASP A 1 546 ? 24.678 27.085 -23.802 1.00 95.75 546 ASP A CA 1
ATOM 4123 C C . ASP A 1 546 ? 25.829 26.525 -22.961 1.00 95.75 546 ASP A C 1
ATOM 4125 O O . ASP A 1 546 ? 26.952 27.025 -23.020 1.00 95.75 546 ASP A O 1
ATOM 4129 N N . LEU A 1 547 ? 25.524 25.521 -22.133 1.00 95.38 547 LEU A N 1
ATOM 4130 C CA . LEU A 1 547 ? 26.474 24.958 -21.174 1.00 95.38 547 LEU A CA 1
ATOM 4131 C C . LEU A 1 547 ? 27.692 24.362 -21.878 1.00 95.38 547 LEU A C 1
ATOM 4133 O O . LEU A 1 547 ? 28.812 24.502 -21.391 1.00 95.38 547 LEU A O 1
ATOM 4137 N N . TRP A 1 548 ? 27.483 23.716 -23.030 1.00 95.38 548 TRP A N 1
ATOM 4138 C CA . TRP A 1 548 ? 28.583 23.123 -23.782 1.00 95.38 548 TRP A CA 1
ATOM 4139 C C . TRP A 1 548 ? 29.499 24.195 -24.372 1.00 95.38 548 TRP A C 1
ATOM 4141 O O . TRP A 1 548 ? 30.719 24.066 -24.310 1.00 95.38 548 TRP A O 1
ATOM 4151 N N . ARG A 1 549 ? 28.936 25.280 -24.916 1.00 94.12 549 ARG A N 1
ATOM 4152 C CA . ARG A 1 549 ? 29.749 26.390 -25.429 1.00 94.12 549 ARG A CA 1
ATOM 4153 C C . ARG A 1 549 ? 30.540 27.079 -24.319 1.00 94.12 549 ARG A C 1
ATOM 4155 O O . ARG A 1 549 ? 31.677 27.481 -24.558 1.00 94.12 549 ARG A O 1
ATOM 4162 N N . ASP A 1 550 ? 29.933 27.233 -23.147 1.00 90.31 550 ASP A N 1
ATOM 4163 C CA . ASP A 1 550 ? 30.545 27.946 -22.031 1.00 90.31 550 ASP A CA 1
ATOM 4164 C C . ASP A 1 550 ? 31.610 27.088 -21.321 1.00 90.31 550 ASP A C 1
ATOM 4166 O O . ASP A 1 550 ? 32.665 27.610 -20.956 1.00 90.31 550 ASP A O 1
ATOM 4170 N N . PHE A 1 551 ? 31.378 25.778 -21.145 1.00 90.62 551 PHE A N 1
ATOM 4171 C CA . PHE A 1 551 ? 32.197 24.925 -20.263 1.00 90.62 551 PHE A CA 1
ATOM 4172 C C . PHE A 1 551 ? 32.696 23.618 -20.891 1.00 90.62 551 PHE A C 1
ATOM 4174 O O . PHE A 1 551 ? 33.478 22.894 -20.271 1.00 90.62 551 PHE A O 1
ATOM 4181 N N . GLY A 1 552 ? 32.288 23.310 -22.119 1.00 91.94 552 GLY A N 1
ATOM 4182 C CA . GLY A 1 552 ? 32.556 22.034 -22.767 1.00 91.94 552 GLY A CA 1
ATOM 4183 C C . GLY A 1 552 ? 31.696 20.901 -22.211 1.00 91.94 552 GLY A C 1
ATOM 4184 O O . GLY A 1 552 ? 30.608 21.094 -21.673 1.00 91.94 552 GLY A O 1
ATOM 4185 N N . SER A 1 553 ? 32.181 19.681 -22.389 1.00 92.94 553 SER A N 1
ATOM 4186 C CA . SER A 1 553 ? 31.459 18.470 -22.023 1.00 92.94 553 SER A CA 1
ATOM 4187 C C . SER A 1 553 ? 31.727 18.071 -20.567 1.00 92.94 553 SER A C 1
ATOM 4189 O O . SER A 1 553 ? 32.867 17.762 -20.235 1.00 92.94 553 SER A O 1
ATOM 4191 N N . PHE A 1 554 ? 30.682 17.992 -19.741 1.00 94.19 554 PHE A N 1
ATOM 4192 C CA . PHE A 1 554 ? 30.740 17.494 -18.357 1.00 94.19 554 PHE A CA 1
ATOM 4193 C C . PHE A 1 554 ? 29.456 16.740 -17.963 1.00 94.19 554 PHE A C 1
ATOM 4195 O O . PHE A 1 554 ? 28.524 16.636 -18.772 1.00 94.19 554 PHE A O 1
ATOM 4202 N N . THR A 1 555 ? 29.410 16.189 -16.751 1.00 91.69 555 THR A N 1
ATOM 4203 C CA . THR A 1 555 ? 28.198 15.613 -16.146 1.00 91.69 555 THR A CA 1
ATOM 4204 C C . THR A 1 555 ? 27.712 16.503 -15.010 1.00 91.69 555 THR A C 1
ATOM 4206 O O . THR A 1 555 ? 28.459 16.780 -14.075 1.00 91.69 555 THR A O 1
ATOM 4209 N N . LEU A 1 556 ? 26.469 16.977 -15.089 1.00 94.25 556 LEU A N 1
ATOM 4210 C CA . LEU A 1 556 ? 25.850 17.772 -14.035 1.00 94.25 556 LEU A CA 1
ATOM 4211 C C . LEU A 1 556 ? 25.362 16.854 -12.912 1.00 94.25 556 LEU A C 1
ATOM 4213 O O . LEU A 1 556 ? 24.486 16.017 -13.139 1.00 94.25 556 LEU A O 1
ATOM 4217 N N . THR A 1 557 ? 25.893 17.059 -11.707 1.00 92.12 557 THR A N 1
ATOM 4218 C CA . THR A 1 557 ? 25.599 16.215 -10.536 1.00 92.12 557 THR A CA 1
ATOM 4219 C C . THR A 1 557 ? 24.963 16.973 -9.373 1.00 92.12 557 THR A C 1
ATOM 4221 O O . THR A 1 557 ? 24.447 16.353 -8.447 1.00 92.12 557 THR A O 1
ATOM 4224 N N . GLY A 1 558 ? 24.982 18.306 -9.383 1.00 94.31 558 GLY A N 1
ATOM 4225 C CA . GLY A 1 558 ? 24.467 19.107 -8.275 1.00 94.31 558 GLY A CA 1
ATOM 4226 C C . GLY A 1 558 ? 24.387 20.598 -8.581 1.00 94.31 558 GLY A C 1
ATOM 4227 O O . GLY A 1 558 ? 24.760 21.041 -9.670 1.00 94.31 558 GLY A O 1
ATOM 4228 N N . ILE A 1 559 ? 23.889 21.375 -7.618 1.00 97.06 559 ILE A N 1
ATOM 4229 C CA . ILE A 1 559 ? 23.643 22.812 -7.784 1.00 97.06 559 ILE A CA 1
ATOM 4230 C C . ILE A 1 559 ? 23.786 23.581 -6.466 1.00 97.06 559 ILE A C 1
ATOM 4232 O O . ILE A 1 559 ? 23.521 23.050 -5.382 1.00 97.06 559 ILE A O 1
ATOM 4236 N N . ALA A 1 560 ? 24.213 24.834 -6.573 1.00 96.12 560 ALA A N 1
ATOM 4237 C CA . ALA A 1 560 ? 24.383 25.774 -5.477 1.00 96.12 560 ALA A CA 1
ATOM 4238 C C . ALA A 1 560 ? 23.749 27.126 -5.858 1.00 96.12 560 ALA A C 1
ATOM 4240 O O . ALA A 1 560 ? 24.375 27.950 -6.528 1.00 96.12 560 ALA A O 1
ATOM 4241 N N . PRO A 1 561 ? 22.475 27.353 -5.493 1.00 96.62 561 PRO A N 1
ATOM 4242 C CA . PRO A 1 561 ? 21.865 28.674 -5.560 1.00 96.62 561 PRO A CA 1
ATOM 4243 C C . PRO A 1 561 ? 22.388 29.568 -4.424 1.00 96.62 561 PRO A C 1
ATOM 4245 O O . PRO A 1 561 ? 22.371 29.192 -3.247 1.00 96.62 561 PRO A O 1
ATOM 4248 N N . THR A 1 562 ? 22.816 30.778 -4.774 1.00 95.62 562 THR A N 1
ATOM 4249 C CA . THR A 1 562 ? 23.563 31.673 -3.880 1.00 95.62 562 THR A CA 1
ATOM 4250 C C . THR A 1 562 ? 22.934 33.062 -3.849 1.00 95.62 562 THR A C 1
ATOM 4252 O O . THR A 1 562 ? 22.698 33.686 -4.888 1.00 95.62 562 THR A O 1
ATOM 4255 N N . ALA A 1 563 ? 22.717 33.577 -2.638 1.00 95.62 563 ALA A N 1
ATOM 4256 C CA . ALA A 1 563 ? 22.227 34.929 -2.396 1.00 95.62 563 ALA A CA 1
ATOM 4257 C C . ALA A 1 563 ? 23.368 35.813 -1.875 1.00 95.62 563 ALA A C 1
ATOM 4259 O O . ALA A 1 563 ? 23.886 35.587 -0.778 1.00 95.62 563 ALA A O 1
ATOM 4260 N N . MET A 1 564 ? 23.738 36.860 -2.615 1.00 93.94 564 MET A N 1
ATOM 4261 C CA . MET A 1 564 ? 24.755 37.823 -2.176 1.00 93.94 564 MET A CA 1
ATOM 4262 C C . MET A 1 564 ? 24.086 38.957 -1.397 1.00 93.94 564 MET A C 1
ATOM 4264 O O . MET A 1 564 ? 23.886 40.064 -1.896 1.00 93.94 564 MET A O 1
ATOM 4268 N N . GLY A 1 565 ? 23.685 38.631 -0.165 1.00 89.69 565 GLY A N 1
ATOM 4269 C CA . GLY A 1 565 ? 22.899 39.502 0.714 1.00 89.69 565 GLY A CA 1
ATOM 4270 C C . GLY A 1 565 ? 21.404 39.495 0.377 1.00 89.69 565 GLY A C 1
ATOM 4271 O O . GLY A 1 565 ? 21.027 39.313 -0.769 1.00 89.69 565 GLY A O 1
ATOM 4272 N N . GLY A 1 566 ? 20.526 39.704 1.363 1.00 92.81 566 GLY A N 1
ATOM 4273 C CA . GLY A 1 566 ? 19.071 39.604 1.148 1.00 92.81 566 GLY A CA 1
ATOM 4274 C C . GLY A 1 566 ? 18.605 38.185 0.785 1.00 92.81 566 GLY A C 1
ATOM 4275 O O . GLY A 1 566 ? 19.319 37.225 1.042 1.00 92.81 566 GLY A O 1
ATOM 4276 N N . ILE A 1 567 ? 17.398 38.043 0.234 1.00 96.19 567 ILE A N 1
ATOM 4277 C CA . ILE A 1 567 ? 16.839 36.749 -0.198 1.00 96.19 567 ILE A CA 1
ATOM 4278 C C . ILE A 1 567 ? 16.869 36.699 -1.726 1.00 96.19 567 ILE A C 1
ATOM 4280 O O . ILE A 1 567 ? 16.383 37.630 -2.368 1.00 96.19 567 ILE A O 1
ATOM 4284 N N . ALA A 1 568 ? 17.426 35.622 -2.274 1.00 96.94 568 ALA A N 1
ATOM 4285 C CA . ALA A 1 568 ? 17.359 35.284 -3.691 1.00 96.94 568 ALA A CA 1
ATOM 4286 C C . ALA A 1 568 ? 16.195 34.333 -3.947 1.00 96.94 568 ALA A C 1
ATOM 4288 O O . ALA A 1 568 ? 15.931 33.460 -3.123 1.00 96.94 568 ALA A O 1
ATOM 4289 N N . LEU A 1 569 ? 15.539 34.466 -5.093 1.00 97.25 569 LEU A N 1
ATOM 4290 C CA . LEU A 1 569 ? 14.532 33.530 -5.570 1.00 97.25 569 LEU A CA 1
ATOM 4291 C C . LEU A 1 569 ? 15.012 32.898 -6.878 1.00 97.25 569 LEU A C 1
ATOM 4293 O O . LEU A 1 569 ? 15.551 33.592 -7.743 1.00 97.25 569 LEU A O 1
ATOM 4297 N N . PHE A 1 570 ? 14.794 31.596 -7.017 1.00 97.38 570 PHE A N 1
ATOM 4298 C CA . PHE A 1 570 ? 15.083 30.812 -8.211 1.00 97.38 570 PHE A CA 1
ATOM 4299 C C . PHE A 1 570 ? 13.853 30.006 -8.583 1.00 97.38 570 PHE A C 1
ATOM 4301 O O . PHE A 1 570 ? 13.158 29.493 -7.711 1.00 97.38 570 PHE A O 1
ATOM 4308 N N . ASP A 1 571 ? 13.593 29.882 -9.872 1.00 92.00 571 ASP A N 1
ATOM 4309 C CA . ASP A 1 571 ? 12.418 29.179 -10.353 1.00 92.00 571 ASP A CA 1
ATOM 4310 C C . ASP A 1 571 ? 12.672 28.613 -11.753 1.00 92.00 571 ASP A C 1
ATOM 4312 O O . ASP A 1 571 ? 13.509 29.127 -12.504 1.00 92.00 571 ASP A O 1
ATOM 4316 N N . ARG A 1 572 ? 11.961 27.539 -12.095 1.00 89.94 572 ARG A N 1
ATOM 4317 C CA . ARG A 1 572 ? 11.978 26.876 -13.400 1.00 89.94 572 ARG A CA 1
ATOM 4318 C C . ARG A 1 572 ? 13.387 26.638 -13.949 1.00 89.94 572 ARG A C 1
ATOM 4320 O O . ARG A 1 572 ? 13.703 27.026 -15.076 1.00 89.94 572 ARG A O 1
ATOM 4327 N N . ILE A 1 573 ? 14.246 26.028 -13.134 1.00 94.31 573 ILE A N 1
ATOM 4328 C CA . ILE A 1 573 ? 15.585 25.616 -13.567 1.00 94.31 573 ILE A CA 1
ATOM 4329 C C . ILE A 1 573 ? 15.430 24.340 -14.385 1.00 94.31 573 ILE A C 1
ATOM 4331 O O . ILE A 1 573 ? 14.899 23.350 -13.889 1.00 94.31 573 ILE A O 1
ATOM 4335 N N . GLU A 1 574 ? 15.888 24.346 -15.629 1.00 92.50 574 GLU A N 1
ATOM 4336 C CA . GLU A 1 574 ? 15.648 23.268 -16.579 1.00 92.50 574 GLU A CA 1
ATOM 4337 C C . GLU A 1 574 ? 16.799 23.059 -17.560 1.00 92.50 574 GLU A C 1
ATOM 4339 O O . GLU A 1 574 ? 17.483 24.000 -17.969 1.00 92.50 574 GLU A O 1
ATOM 4344 N N . LEU A 1 575 ? 16.980 21.807 -17.969 1.00 92.88 575 LEU A N 1
ATOM 4345 C CA . LEU A 1 575 ? 17.889 21.419 -19.036 1.00 92.88 575 LEU A CA 1
ATOM 4346 C C . LEU A 1 575 ? 17.118 21.216 -20.334 1.00 92.88 575 LEU A C 1
ATOM 4348 O O . LEU A 1 575 ? 16.078 20.556 -20.349 1.00 92.88 575 LEU A O 1
ATOM 4352 N N . LEU A 1 576 ? 17.658 21.745 -21.428 1.00 90.31 576 LEU A N 1
ATOM 4353 C CA . LEU A 1 576 ? 17.093 21.600 -22.767 1.00 90.31 576 LEU A CA 1
ATOM 4354 C C . LEU A 1 576 ? 18.103 20.929 -23.692 1.00 90.31 576 LEU A C 1
ATOM 4356 O O . LEU A 1 576 ? 19.320 21.157 -23.609 1.00 90.31 576 LEU A O 1
ATOM 4360 N N . ARG A 1 577 ? 17.586 20.121 -24.611 1.00 86.19 577 ARG A N 1
ATOM 4361 C CA . ARG A 1 577 ? 18.391 19.471 -25.641 1.00 86.19 577 ARG A CA 1
ATOM 4362 C C . ARG A 1 577 ? 18.598 20.391 -26.846 1.00 86.19 577 ARG A C 1
ATOM 4364 O O . ARG A 1 577 ? 19.688 20.399 -27.416 1.00 86.19 577 ARG A O 1
ATOM 4371 N N . SER A 1 578 ? 17.597 21.199 -27.204 1.00 83.81 578 SER A N 1
ATOM 4372 C CA . SER A 1 578 ? 17.678 22.216 -28.264 1.00 83.81 578 SER A CA 1
ATOM 4373 C C . SER A 1 578 ? 16.975 23.530 -27.884 1.00 83.81 578 SER A C 1
ATOM 4375 O O . SER A 1 578 ? 16.179 23.569 -26.951 1.00 83.81 578 SER A O 1
ATOM 4377 N N . LEU A 1 579 ? 17.287 24.632 -28.580 1.00 80.62 579 LEU A N 1
ATOM 4378 C CA . LEU A 1 579 ? 16.654 25.940 -28.325 1.00 80.62 579 LEU A CA 1
ATOM 4379 C C . LEU A 1 579 ? 15.226 26.043 -28.870 1.00 80.62 579 LEU A C 1
ATOM 4381 O O . LEU A 1 579 ? 14.444 26.820 -28.330 1.00 80.62 579 LEU A O 1
ATOM 4385 N N . ASP A 1 580 ? 14.870 25.231 -29.867 1.00 69.31 580 ASP A N 1
ATOM 4386 C CA . ASP A 1 580 ? 13.503 25.146 -30.407 1.00 69.31 580 ASP A CA 1
ATOM 4387 C C . ASP A 1 580 ? 12.494 24.639 -29.349 1.00 69.31 580 ASP A C 1
ATOM 4389 O O . ASP A 1 580 ? 11.288 24.649 -29.566 1.00 69.31 580 ASP A O 1
ATOM 4393 N N . GLU A 1 581 ? 12.991 24.197 -28.189 1.00 59.00 581 GLU A N 1
ATOM 4394 C CA . GLU A 1 581 ? 12.235 23.684 -27.043 1.00 59.00 581 GLU A CA 1
ATOM 4395 C C . GLU A 1 581 ? 12.070 24.735 -25.915 1.00 59.00 581 GLU A C 1
ATOM 4397 O O . GLU A 1 581 ? 11.521 24.419 -24.856 1.00 59.00 581 GLU A O 1
ATOM 4402 N N . ALA A 1 582 ? 12.580 25.965 -26.103 1.00 51.53 582 ALA A N 1
ATOM 4403 C CA . ALA A 1 582 ? 12.531 27.052 -25.115 1.00 51.53 582 ALA A CA 1
ATOM 4404 C C . ALA A 1 582 ? 11.267 27.939 -25.205 1.00 51.53 582 ALA A C 1
ATOM 4406 O O . ALA A 1 582 ? 10.946 28.621 -24.218 1.00 51.53 582 ALA A O 1
ATOM 4407 N N . GLU A 1 583 ? 10.574 27.926 -26.348 1.00 41.59 583 GLU A N 1
ATOM 4408 C CA . GLU A 1 583 ? 9.246 28.535 -26.567 1.00 41.59 583 GLU A CA 1
ATOM 4409 C C . GLU A 1 583 ? 8.128 27.642 -26.011 1.00 41.59 583 GLU A C 1
ATOM 4411 O O . GLU A 1 583 ? 7.211 28.205 -25.365 1.00 41.59 583 GLU A O 1
#

pLDDT: mean 87.95, std 8.36, range [41.59, 97.94]

Sequence (583 aa):
SADGLLASVLLDAAPGSRTRALWRPLASIVGSRRDEGQVGRVLQTLGELPPGDGAAEKQAECLAGLLEGLERGGASATSAPTAAAGLRLLLASSDARVREPAARTARLLRIEQTPEMKAIVDDAGRTALDETQPLEARARAARLLAAAPPDDLKTFADQLLDHRQPVEVQLAAVEALGAADDAAAMSLLLEKFPSFTPRLSAAVMDAFFAKQERLPMLLEALEQSAIPASSLDAVRRDQLNNSPKSEIAARARKLLAPEKGTAERQSVLDHYASGLRLPRDAARGKAVFDKQCAKCHKLGGEGYEVGPDLLTAKTRSDETLLSDIMDPSSQITVGYGQYTVITETGRIFNGVLAAETATSVTLRAEENKETVLLRKEIDEMAASRVSMMPEDLEKEVTPQDIADLIGFLRQSLGPTLPSRLVLVDDDPAFPLTLTEGDGRVWLESTDAHAGNAALAVAPPQRFAAKIPGWEFRVAEQPALGEFRYLRFAWKQPAGDGVMLELAADGGWPEPNDSRCRYFSG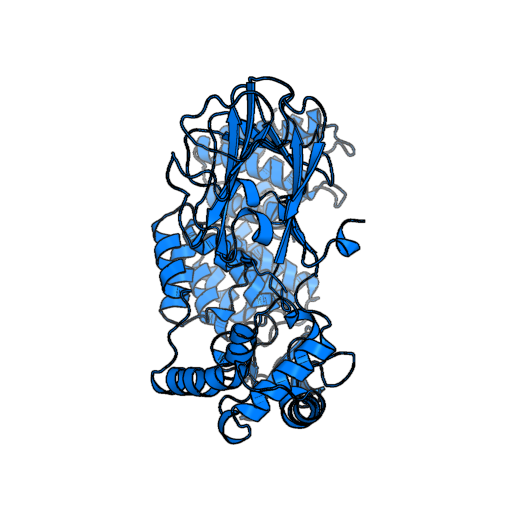RNTTDWDAVQVAADRPVEWTVVTRDLWRDFGSFTLTGIAPTAMGGIALFDRIELLRSLDEAE

Secondary structure (DSSP, 8-state):
-HHHHHHHHHT-SS--HHHHTTHHHHHHHHHHTT-HHHHHHHHHHHHTPPSSTTHHHHHHHHHHHHHHHHHHHT------HHHHHHHHHHHT-S-HHHHHHHHHHHHHTTGGGSHHHHHHHHHHHHHHH-TTS-HHHHHHHHHHGGGS-HHHHHHHHHHHTSTTS-HHHHHHHHHHHHHH--HHHHHHHHHHGGG--HHHHHHHHHHHHT-TTTHHHHHHHHHTTSS-GGGS-HHHHHHHHT-SSHHHHHHHHHHSS-----HHHHHHHHHHHGGGGS---HHHHHHHIIIIITTT-EETTEE-SSS--GGGGGGS-HHHHHHHHH-TTTSPPTT--EEEEEETT--EEEEEEEEE-SSEEEEEEGGGEEEEEEGGGEEEEEE-SS-SS-TTGGGT--HHHHHHHHHHHHHHT--SS-SEEEEESS-TTHHHH--BSSSEEEEESSS-SSSS-EEEEESSB-BBSS-TT--EEE-SS--TTEE-EEEEEEE-SSSSEEEEEEEETTBPPPTT--TTEEEEE---SSS--EEEESS--SS-EEEEEEHHHHH-S-EEEEEEEEEESS-EEEEEEEEES-GGG--

Radius of gyration: 30.33 Å; chains: 1; bounding box: 66×77×73 Å

Foldseek 3Di:
DLLVVLLVLLPPPDDDPVSLVVQLQSLLQQLLVQDLVSLLSNLLSLLPRDDDPCSLVSLLSSLNSNLNNNVNNPEEAHPDPSNLNSLLSQLLDPDLSRNLSSLVVLVSNVVLVHPSLVVLLVVLLCQLLDPVHDPSSNLSSLSSCLNHDPVSLVVSLVRQCALLFWPSSNLSNLSSLLSNPDPVSLVVLLQSLQQDALVSLVSNVCSQVVDPVSLVVVLVCCVVVSDPPLSDDPVRLVCQCPPPPVVSNVSSCVSPPQDPPDPVLVVVLVQLVVLLPDDAALVLLVVLCVPAPLQDEAFPRGRDPQAYHLLVVLQPDLSRVSCCQQPVLSHHHRQNFKKWWAFPVRDIDIAGFPDGGRFWTWGAATNRDIDIDGSNRTPGMGTDSGGSHDNVCCVVDHSNNSNHNSVNSCVRSDQSDPLKFFPDAQDQCNQVQQADDDKHWGWAQPDAPDDRTWIKIGPFWGKDLARPPFFEKAAPQDDRRHFFKKKKKKAALDAFKKKKAWRWPSHGDDQADQQRMEMEGDDPDSRHHHYPYNHHHNDIDMDMDGNCVRHNITTTGMMIIGHRHDMMTMHRIMTHRDPVVVD